Protein AF-0000000066097983 (afdb_homodimer)

Sequence (474 aa):
MTNELVYEGKAKQLFKTEEAGVLRVAYKDDATALNGVRKESFAGKGELNNQITALIFSYLEEAGIRSHFIRAISETEQLVKEVSIIPLEVVVRNVIAGSLAKRLGKEEGEEIPSAIVEFYYKEDALDDPFINDDHVLYLEIATTNEMEVIRKAARSINEVLQVLFNQMNITLIDFKLEFGRDADGNILLADEISPDTCRLWDKETKQKLDKDVFRRNIGNLTDVYTEVLNRLKQVQNMTNELVYEGKAKQLFKTEEAGVLRVAYKDDATALNGVRKESFAGKGELNNQITALIFSYLEEAGIRSHFIRAISETEQLVKEVSIIPLEVVVRNVIAGSLAKRLGKEEGEEIPSAIVEFYYKEDALDDPFINDDHVLYLEIATTNEMEVIRKAARSINEVLQVLFNQMNITLIDFKLEFGRDADGNILLADEISPDTCRLWDKETKQKLDKDVFRRNIGNLTDVYTEVLNRLKQVQN

Secondary structure (DSSP, 8-state):
----EEEE-SSEEEEE-SSTTEEEEEE-SEEEETTTTEEEE-TTHHHHHHHHHHHHHHHHHHTT--BSEEEE-SSSEEEEE--EE-SEEEEEEEE--HHHHHHHT--TT-EEEEEEEEEEE--GGGT--EE-HHHHHHTTS--HHHHHHHHHHHHHHHHHHHHHHHHTTEEEEEEEEEEEE-TTS-EEEES--STTTEEEEETTT--B-STHHHHTT-S-HHHHHHHHHHHHHHHH-/----EEEE-SSEEEEE-SSTTEEEEEE-SEEEETTTTEEEE-TTHHHHHHHHHHHHHHHHHHTT--BSEEEE-SSSEEEEE--EE-SEEEEEEEE--HHHHHHHT--TT-EEEEEEEEEEE--GGGT--EE-HHHHHHTTS--HHHHHHHHHHHHHHHHHHHHHHHHTTEEEEEEEEEEEE-TTS-EEEES--STTTEEEEETTT--B-STHHHHTT-S-HHHHHHHHHHHHHHHH-

Solvent-accessible surface area (backbone atoms only — not comparable to full-atom values): 24802 Å² total; per-residue (Å²): 118,54,88,46,77,72,45,74,62,81,41,39,35,32,22,43,43,79,48,87,62,37,28,36,38,37,41,36,37,40,46,66,37,81,86,62,76,44,74,49,75,39,85,61,37,10,32,49,41,40,49,38,20,48,54,49,53,51,54,38,42,76,74,70,46,65,50,30,72,72,46,70,76,51,62,31,29,31,37,27,48,50,52,54,69,38,62,40,38,39,33,40,33,36,29,37,39,73,70,58,10,63,55,67,74,46,64,67,68,43,74,41,94,69,62,31,74,45,44,22,41,64,36,76,96,55,64,39,35,79,47,55,70,50,52,37,48,75,69,65,62,50,52,74,66,53,51,51,53,48,51,52,50,50,54,52,51,47,57,55,47,45,55,54,32,46,72,51,48,26,41,63,30,32,36,45,41,38,39,17,31,36,96,86,64,50,80,26,41,38,94,61,55,34,42,85,37,27,41,33,24,34,60,84,82,56,46,68,38,21,48,58,22,56,74,66,68,73,52,58,55,54,60,33,46,48,52,52,42,54,37,52,52,57,68,74,99,116,54,87,44,74,73,45,74,62,82,42,39,35,32,24,44,44,78,48,88,62,36,29,36,38,37,41,36,37,40,47,66,38,80,87,61,75,42,72,49,76,39,86,60,38,11,33,49,40,38,49,39,20,49,54,49,53,51,55,37,41,76,72,70,47,65,49,30,72,72,47,70,77,53,63,32,30,30,37,26,48,49,53,53,68,40,61,40,36,39,33,41,34,37,29,36,39,72,70,58,11,62,56,68,74,45,65,66,70,45,76,40,94,67,63,32,74,44,44,22,40,63,37,77,95,56,65,37,33,80,47,56,72,49,52,36,48,75,69,66,62,49,51,74,66,52,51,52,53,49,52,52,50,51,52,52,51,47,56,56,48,45,54,54,32,46,73,51,49,27,42,64,30,30,36,47,41,39,38,16,30,36,94,86,64,49,80,27,42,38,92,60,53,33,42,84,38,27,40,33,24,34,60,84,81,57,47,69,38,21,48,58,20,56,74,68,69,73,53,59,55,53,61,33,45,48,52,51,44,53,39,51,51,59,70,75,98

Nearest PDB structures (foldseek):
  2ywv-assembly1_A  TM=9.940E-01  e=1.152E-35  Geobacillus kaustophilus
  4fgr-assembly1_A  TM=9.904E-01  e=1.104E-33  Streptococcus pneumoniae
  3kre-assembly1_A  TM=9.795E-01  e=4.389E-31  Ehrlichia chaffeensis str. Arkansas
  2gqs-assembly1_B  TM=9.772E-01  e=4.941E-31  Escherichia coli
  2z02-assembly1_B  TM=9.865E-01  e=8.005E-30  Methanocaldococcus jannaschii

Foldseek 3Di:
DPQAWPDDDQFWTWADDPDPQKIKIFGAQWAAPPLRPDIDGDPCNQLLQLLVQQLLQVLVVVVPAFAQFDHADDSRMGMGGDFAWLQKKKKKFQWDDDPNCVVVVHDTDHGDPQIDIWIFGNDSVVPGHTDDPVVCVVVVRDDPVVVVVVVVSVSVSVVSVCVLCVQLQKHFGMFIWIWGQHPVGDIHTYDGDALSGTWIARNPPRDTLHCVCVVVVPDDNVVSSVSVSVSSVVSVD/DPQAWPDDDQFWTWADDPDPQKIKIFGAQWAAPPLRPDIDGDPCNQLLQLLLFQLLQVLVVVVPAFAQFDHADDSRMGMGGDFAWLQKKKKKFQWDDDPNCVVVVHDTDHGDPQIDIWIFGNDSVVPGHTDDPVVCVVVVRDDPVVVVVVVVSVSVSVVSVCVLCVQLQKGFGMFIWIWGQHPVGDIHTYDGDALSGTWIARNPPRHTLHCVCVVVVPDDNVVSSVSVSVSSVVSVD

Structure (mmCIF, N/CA/C/O backbone):
data_AF-0000000066097983-model_v1
#
loop_
_entity.id
_entity.type
_entity.pdbx_description
1 polymer 'Phosphoribosylaminoimidazole-succinocarboxamide synthase'
#
loop_
_atom_site.group_PDB
_atom_site.id
_atom_site.type_symbol
_atom_site.label_atom_id
_atom_site.label_alt_id
_atom_site.label_comp_id
_atom_site.label_asym_id
_atom_site.label_entity_id
_atom_site.label_seq_id
_atom_site.pdbx_PDB_ins_code
_atom_site.Cartn_x
_atom_site.Cartn_y
_atom_site.Cartn_z
_atom_site.occupancy
_atom_site.B_iso_or_equiv
_atom_site.auth_seq_id
_atom_site.auth_comp_id
_atom_site.auth_asym_id
_atom_site.auth_atom_id
_atom_site.pdbx_PDB_model_num
ATOM 1 N N . MET A 1 1 ? -22.109 33.656 17.578 1 53.47 1 MET A N 1
ATOM 2 C CA . MET A 1 1 ? -21.375 32.469 17.109 1 53.47 1 MET A CA 1
ATOM 3 C C . MET A 1 1 ? -22.062 31.188 17.547 1 53.47 1 MET A C 1
ATOM 5 O O . MET A 1 1 ? -22.438 31.047 18.703 1 53.47 1 MET A O 1
ATOM 9 N N . THR A 1 2 ? -22.844 30.453 16.734 1 63.72 2 THR A N 1
ATOM 10 C CA . THR A 1 2 ? -23.469 29.25 17.281 1 63.72 2 THR A CA 1
ATOM 11 C C . THR A 1 2 ? -22.422 28.266 17.781 1 63.72 2 THR A C 1
ATOM 13 O O . THR A 1 2 ? -21.281 28.266 17.297 1 63.72 2 THR A O 1
ATOM 16 N N . ASN A 1 3 ? -22.328 27.891 19.047 1 78 3 ASN A N 1
ATOM 17 C CA . ASN A 1 3 ? -21.453 26.922 19.703 1 78 3 ASN A CA 1
ATOM 18 C C . ASN A 1 3 ? -21.859 25.484 19.359 1 78 3 ASN A C 1
ATOM 20 O O . ASN A 1 3 ? -21.766 24.594 20.219 1 78 3 ASN A O 1
ATOM 24 N N . GLU A 1 4 ? -22.375 25.375 18.078 1 92.06 4 GLU A N 1
ATOM 25 C CA . GLU A 1 4 ? -22.797 24.016 17.734 1 92.06 4 GLU A CA 1
ATOM 26 C C . GLU A 1 4 ? -21.609 23.188 17.234 1 92.06 4 GLU A C 1
ATOM 28 O O . GLU A 1 4 ? -21 23.531 16.219 1 92.06 4 GLU A O 1
ATOM 33 N N . LEU A 1 5 ? -21.391 22.109 17.922 1 95.38 5 LEU A N 1
ATOM 34 C CA . LEU A 1 5 ? -20.297 21.203 17.594 1 95.38 5 LEU A CA 1
ATOM 35 C C . LEU A 1 5 ? -20.641 20.359 16.375 1 95.38 5 LEU A C 1
ATOM 37 O O . LEU A 1 5 ? -21.672 19.672 16.359 1 95.38 5 LEU A O 1
ATOM 41 N N . VAL A 1 6 ? -19.844 20.453 15.352 1 93.88 6 VAL A N 1
ATOM 42 C CA . VAL A 1 6 ? -20.047 19.703 14.117 1 93.88 6 VAL A CA 1
ATOM 43 C C . VAL A 1 6 ? -19.25 18.406 14.172 1 93.88 6 VAL A C 1
ATOM 45 O O . VAL A 1 6 ? -19.719 17.359 13.703 1 93.88 6 VAL A O 1
ATOM 48 N N . TYR A 1 7 ? -18.109 18.516 14.695 1 94.5 7 TYR A N 1
ATOM 49 C CA . TYR A 1 7 ? -17.172 17.375 14.711 1 94.5 7 TYR A CA 1
ATOM 50 C C . TYR A 1 7 ? -16.141 17.547 15.812 1 94.5 7 TYR A C 1
ATOM 52 O O . TYR A 1 7 ? -15.695 18.656 16.094 1 94.5 7 TYR A O 1
ATOM 60 N N . GLU A 1 8 ? -15.805 16.453 16.453 1 94.75 8 GLU A N 1
ATOM 61 C CA . GLU A 1 8 ? -14.695 16.438 17.391 1 94.75 8 GLU A CA 1
ATOM 62 C C . GLU A 1 8 ? -13.75 15.266 17.109 1 94.75 8 GLU A C 1
ATOM 64 O O . GLU A 1 8 ? -14.141 14.102 17.219 1 94.75 8 GLU A O 1
ATOM 69 N N . GLY A 1 9 ? -12.562 15.594 16.766 1 92.56 9 GLY A N 1
ATOM 70 C CA . GLY A 1 9 ? -11.531 14.594 16.547 1 92.56 9 GLY A CA 1
ATOM 71 C C . GLY A 1 9 ? -10.555 14.477 17.719 1 92.56 9 GLY A C 1
ATOM 72 O O . GLY A 1 9 ? -10.859 14.906 18.828 1 92.56 9 GLY A O 1
ATOM 73 N N . LYS A 1 10 ? -9.422 13.945 17.516 1 90.56 10 LYS A N 1
ATOM 74 C CA . LYS A 1 10 ? -8.414 13.672 18.531 1 90.56 10 LYS A CA 1
ATOM 75 C C . LYS A 1 10 ? -7.75 14.961 19.016 1 90.56 10 LYS A C 1
ATOM 77 O O . LYS A 1 10 ? -7.441 15.109 20.203 1 90.56 10 LYS A O 1
ATOM 82 N N . ALA A 1 11 ? -7.594 15.891 17.984 1 94.38 11 ALA A N 1
ATOM 83 C CA . ALA A 1 11 ? -6.785 17.047 18.359 1 94.38 11 ALA A CA 1
ATOM 84 C C . ALA A 1 11 ? -7.527 18.344 18.062 1 94.38 11 ALA A C 1
ATOM 86 O O . ALA A 1 11 ? -7.039 19.438 18.375 1 94.38 11 ALA A O 1
ATOM 87 N N . LYS A 1 12 ? -8.789 18.25 17.516 1 97.56 12 LYS A N 1
ATOM 88 C CA . LYS A 1 12 ? -9.5 19.453 17.141 1 97.56 12 LYS A CA 1
ATOM 89 C C . LYS A 1 12 ? -11.008 19.281 17.281 1 97.56 12 LYS A C 1
ATOM 91 O O . LYS A 1 12 ? -11.508 18.156 17.25 1 97.56 12 LYS A O 1
ATOM 96 N N . GLN A 1 13 ? -11.617 20.422 17.422 1 97.5 13 GLN A N 1
ATOM 97 C CA . GLN A 1 13 ? -13.07 20.531 17.359 1 97.5 13 GLN A CA 1
ATOM 98 C C . GLN A 1 13 ? -13.516 21.484 16.266 1 97.5 13 GLN A C 1
ATOM 100 O O . GLN A 1 13 ? -12.859 22.5 16.016 1 97.5 13 GLN A O 1
ATOM 105 N N . LEU A 1 14 ? -14.578 21.125 15.641 1 97.88 14 LEU A N 1
ATOM 106 C CA . LEU A 1 14 ? -15.172 21.984 14.609 1 97.88 14 LEU A CA 1
ATOM 107 C C . LEU A 1 14 ? -16.578 22.438 15.016 1 97.88 14 LEU A C 1
ATOM 109 O O . LEU A 1 14 ? -17.391 21.609 15.43 1 97.88 14 LEU A O 1
ATOM 113 N N . PHE A 1 15 ? -16.812 23.703 14.844 1 97.81 15 PHE A N 1
ATOM 114 C CA . PHE A 1 15 ? -18.094 24.312 15.227 1 97.81 15 PHE A CA 1
ATOM 115 C C . PHE A 1 15 ? -18.703 25.047 14.047 1 97.81 15 PHE A C 1
ATOM 117 O O . PHE A 1 15 ? -18 25.625 13.227 1 97.81 15 PHE A O 1
ATOM 124 N N . LYS A 1 16 ? -20 25.062 14.031 1 96.5 16 LYS A N 1
ATOM 125 C CA . LYS A 1 16 ? -20.703 25.922 13.086 1 96.5 16 LYS A CA 1
ATOM 126 C C . LYS A 1 16 ? -20.531 27.406 13.438 1 96.5 16 LYS A C 1
ATOM 128 O O . LYS A 1 16 ? -20.312 27.75 14.602 1 96.5 16 LYS A O 1
ATOM 133 N N . THR A 1 17 ? -20.578 28.219 12.422 1 96.19 17 THR A N 1
ATOM 134 C CA . THR A 1 17 ? -20.609 29.656 12.633 1 96.19 17 THR A CA 1
ATOM 135 C C . THR A 1 17 ? -21.906 30.25 12.086 1 96.19 17 THR A C 1
ATOM 137 O O . THR A 1 17 ? -22.781 29.531 11.617 1 96.19 17 THR A O 1
ATOM 140 N N . GLU A 1 18 ? -21.969 31.516 12.266 1 94 18 GLU A N 1
ATOM 141 C CA . GLU A 1 18 ? -23.156 32.219 11.734 1 94 18 GLU A CA 1
ATOM 142 C C . GLU A 1 18 ? -23.062 32.375 10.219 1 94 18 GLU A C 1
ATOM 144 O O . GLU A 1 18 ? -24.078 32.625 9.562 1 94 18 GLU A O 1
ATOM 149 N N . GLU A 1 19 ? -21.906 32.281 9.719 1 94.44 19 GLU A N 1
ATOM 150 C CA . GLU A 1 19 ? -21.703 32.406 8.281 1 94.44 19 GLU A CA 1
ATOM 151 C C . GLU A 1 19 ? -21.797 31.031 7.598 1 94.44 19 GLU A C 1
ATOM 153 O O . GLU A 1 19 ? -21.078 30.109 7.957 1 94.44 19 GLU A O 1
ATOM 158 N N . ALA A 1 20 ? -22.688 31.016 6.602 1 93.31 20 ALA A N 1
ATOM 159 C CA . ALA A 1 20 ? -22.875 29.75 5.875 1 93.31 20 ALA A CA 1
ATOM 160 C C . ALA A 1 20 ? -21.594 29.328 5.184 1 93.31 20 ALA A C 1
ATOM 162 O O . ALA A 1 20 ? -20.906 30.141 4.559 1 93.31 20 ALA A O 1
ATOM 163 N N . GLY A 1 21 ? -21.234 28.078 5.348 1 95.5 21 GLY A N 1
ATOM 164 C CA . GLY A 1 21 ? -20.078 27.547 4.656 1 95.5 21 GLY A CA 1
ATOM 165 C C . GLY A 1 21 ? -18.766 27.797 5.387 1 95.5 21 GLY A C 1
ATOM 166 O O . GLY A 1 21 ? -17.688 27.484 4.875 1 95.5 21 GLY A O 1
ATOM 167 N N . VAL A 1 22 ? -18.844 28.422 6.555 1 97.38 22 VAL A N 1
ATOM 168 C CA . VAL A 1 22 ? -17.641 28.719 7.34 1 97.38 22 VAL A CA 1
ATOM 169 C C . VAL A 1 22 ? -17.719 28 8.688 1 97.38 22 VAL A C 1
ATOM 171 O O . VAL A 1 22 ? -18.734 28.062 9.375 1 97.38 22 VAL A O 1
ATOM 174 N N . LEU A 1 23 ? -16.641 27.297 9.055 1 98 23 LEU A N 1
ATOM 175 C CA . LEU A 1 23 ? -16.547 26.609 10.336 1 98 23 LEU A CA 1
ATOM 176 C C . LEU A 1 23 ? -15.461 27.219 11.203 1 98 23 LEU A C 1
ATOM 178 O O . LEU A 1 23 ? -14.523 27.844 10.688 1 98 23 LEU A O 1
ATOM 182 N N . ARG A 1 24 ? -15.688 27.047 12.492 1 98.12 24 ARG A N 1
ATOM 183 C CA . ARG A 1 24 ? -14.672 27.422 13.461 1 98.12 24 ARG A CA 1
ATOM 184 C C . ARG A 1 24 ? -13.93 26.203 13.977 1 98.12 24 ARG A C 1
ATOM 186 O O . ARG A 1 24 ? -14.547 25.234 14.438 1 98.12 24 ARG A O 1
ATOM 193 N N . VAL A 1 25 ? -12.664 26.203 13.852 1 98.31 25 VAL A N 1
ATOM 194 C CA . VAL A 1 25 ? -11.82 25.125 14.352 1 98.31 25 VAL A CA 1
ATOM 195 C C . VAL A 1 25 ? -11.203 25.516 15.688 1 98.31 25 VAL A C 1
ATOM 197 O O . VAL A 1 25 ? -10.641 26.609 15.82 1 98.31 25 VAL A O 1
ATOM 200 N N . ALA A 1 26 ? -11.336 24.703 16.641 1 98.31 26 ALA A N 1
ATOM 201 C CA . ALA A 1 26 ? -10.664 24.859 17.922 1 98.31 26 ALA A CA 1
ATOM 202 C C . ALA A 1 26 ? -9.633 23.766 18.156 1 98.31 26 ALA A C 1
ATOM 204 O O . ALA A 1 26 ? -9.969 22.578 18.172 1 98.31 26 ALA A O 1
ATOM 205 N N . TYR A 1 27 ? -8.422 24.172 18.328 1 98.44 27 TYR A N 1
ATOM 206 C CA . TYR A 1 27 ? -7.34 23.219 18.547 1 98.44 27 TYR A CA 1
ATOM 207 C C . TYR A 1 27 ? -7.266 22.812 20.016 1 98.44 27 TYR A C 1
ATOM 209 O O . TYR A 1 27 ? -7.355 23.672 20.906 1 98.44 27 TYR A O 1
ATOM 217 N N . LYS A 1 28 ? -7.086 21.578 20.25 1 97.81 28 LYS A N 1
ATOM 218 C CA . LYS A 1 28 ? -6.996 21.047 21.609 1 97.81 28 LYS A CA 1
ATOM 219 C C . LYS A 1 28 ? -5.539 20.859 22.031 1 97.81 28 LYS A C 1
ATOM 221 O O . LYS A 1 28 ? -4.645 20.812 21.172 1 97.81 28 LYS A O 1
ATOM 226 N N . ASP A 1 29 ? -5.395 20.609 23.297 1 97.81 29 ASP A N 1
ATOM 227 C CA . ASP A 1 29 ? -4.066 20.375 23.844 1 97.81 29 ASP A CA 1
ATOM 228 C C . ASP A 1 29 ? -3.723 18.875 23.828 1 97.81 29 ASP A C 1
ATOM 230 O O . ASP A 1 29 ? -2.619 18.484 24.219 1 97.81 29 ASP A O 1
ATOM 234 N N . ASP A 1 30 ? -4.602 18.125 23.281 1 96.25 30 ASP A N 1
ATOM 235 C CA . ASP A 1 30 ? -4.449 16.672 23.344 1 96.25 30 ASP A CA 1
ATOM 236 C C . ASP A 1 30 ? -3.562 16.156 22.219 1 96.25 30 ASP A C 1
ATOM 238 O O . ASP A 1 30 ? -3.633 16.656 21.094 1 96.25 30 ASP A O 1
ATOM 242 N N . ALA A 1 31 ? -2.658 15.281 22.516 1 95.31 31 ALA A N 1
ATOM 243 C CA . ALA A 1 31 ? -1.859 14.531 21.547 1 95.31 31 ALA A CA 1
ATOM 244 C C . ALA A 1 31 ? -2.135 13.039 21.641 1 95.31 31 ALA A C 1
ATOM 246 O O . ALA A 1 31 ? -2.342 12.508 22.734 1 95.31 31 ALA A O 1
ATOM 247 N N . THR A 1 32 ? -2.229 12.453 20.5 1 93.19 32 THR A N 1
ATOM 248 C CA . THR A 1 32 ? -2.41 11.008 20.469 1 93.19 32 THR A CA 1
ATOM 249 C C . THR A 1 32 ? -1.294 10.328 19.688 1 93.19 32 THR A C 1
ATOM 251 O O . THR A 1 32 ? -0.654 10.961 18.844 1 93.19 32 THR A O 1
ATOM 254 N N . ALA A 1 33 ? -0.934 9.125 20.031 1 88.44 33 ALA A N 1
ATOM 255 C CA . ALA A 1 33 ? -0.011 8.266 19.297 1 88.44 33 ALA A CA 1
ATOM 256 C C . ALA A 1 33 ? -0.546 6.84 19.219 1 88.44 33 ALA A C 1
ATOM 258 O O . ALA A 1 33 ? -1.431 6.453 19.984 1 88.44 33 ALA A O 1
ATOM 259 N N . LEU A 1 34 ? -0.087 6.098 18.219 1 85.81 34 LEU A N 1
ATOM 260 C CA . LEU A 1 34 ? -0.527 4.719 18.016 1 85.81 34 LEU A CA 1
ATOM 261 C C . LEU A 1 34 ? -2.027 4.664 17.75 1 85.81 34 LEU A C 1
ATOM 263 O O . LEU A 1 34 ? -2.754 3.926 18.422 1 85.81 34 LEU A O 1
ATOM 267 N N . ASN A 1 35 ? -2.494 5.562 16.969 1 85.25 35 ASN A N 1
ATOM 268 C CA . ASN A 1 35 ? -3.873 5.652 16.5 1 85.25 35 ASN A CA 1
ATOM 269 C C . ASN A 1 35 ? -4.855 5.781 17.672 1 85.25 35 ASN A C 1
ATOM 271 O O . ASN A 1 35 ? -5.871 5.086 17.703 1 85.25 35 ASN A O 1
ATOM 275 N N . 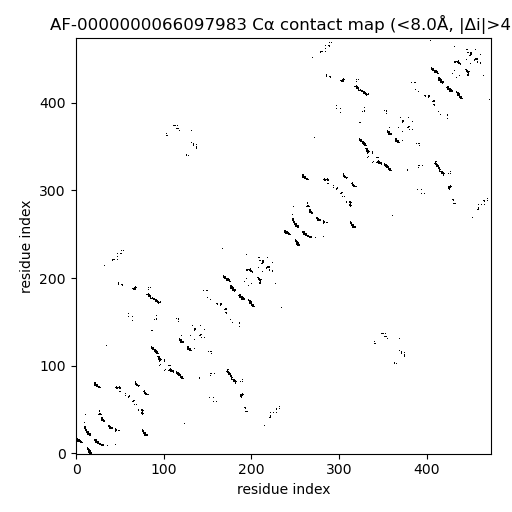GLY A 1 36 ? -4.449 6.578 18.656 1 86.56 36 GLY A N 1
ATOM 276 C CA . GLY A 1 36 ? -5.383 6.93 19.703 1 86.56 36 GLY A CA 1
ATOM 277 C C . GLY A 1 36 ? -5.211 6.094 20.969 1 86.56 36 GLY A C 1
ATOM 278 O O . GLY A 1 36 ? -5.84 6.363 21.984 1 86.56 36 GLY A O 1
ATOM 279 N N . VAL A 1 37 ? -4.277 5.121 20.922 1 86.19 37 VAL A N 1
ATOM 280 C CA . VAL A 1 37 ? -4.059 4.246 22.078 1 86.19 37 VAL A CA 1
ATOM 281 C C . VAL A 1 37 ? -3.385 5.027 23.203 1 86.19 37 VAL A C 1
ATOM 283 O O . VAL A 1 37 ? -3.732 4.863 24.375 1 86.19 37 VAL A O 1
ATOM 286 N N . ARG A 1 38 ? -2.395 5.891 22.875 1 90.06 38 ARG A N 1
ATOM 287 C CA . ARG A 1 38 ? -1.759 6.809 23.812 1 90.06 38 ARG A CA 1
ATOM 288 C C . ARG A 1 38 ? -2.312 8.219 23.656 1 90.06 38 ARG A C 1
ATOM 290 O O . ARG A 1 38 ? -2.354 8.766 22.562 1 90.06 38 ARG A O 1
ATOM 297 N N . LYS A 1 39 ? -2.805 8.758 24.797 1 93.38 39 LYS A N 1
ATOM 298 C CA . LYS A 1 39 ? -3.361 10.109 24.828 1 93.38 39 LYS A CA 1
ATOM 299 C C . LYS A 1 39 ? -2.793 10.922 25.984 1 93.38 39 LYS A C 1
ATOM 301 O O . LYS A 1 39 ? -2.723 10.43 27.109 1 93.38 39 LYS A O 1
ATOM 306 N N . GLU A 1 40 ? -2.383 12.039 25.688 1 95.75 40 GLU A N 1
ATOM 307 C CA . GLU A 1 40 ? -1.862 12.969 26.688 1 95.75 40 GLU A CA 1
ATOM 308 C C . GLU A 1 40 ? -2.197 14.414 26.328 1 95.75 40 GLU A C 1
ATOM 310 O O . GLU A 1 40 ? -2.447 14.727 25.156 1 95.75 40 GLU A O 1
ATOM 315 N N . SER A 1 41 ? -2.252 15.219 27.391 1 96.69 41 SER A N 1
ATOM 316 C CA . SER A 1 41 ? -2.504 16.641 27.156 1 96.69 41 SER A CA 1
ATOM 317 C C . SER A 1 41 ? -1.264 17.469 27.453 1 96.69 41 SER A C 1
ATOM 319 O O . SER A 1 41 ? -0.582 17.25 28.453 1 96.69 41 SER A O 1
ATOM 321 N N . PHE A 1 42 ? -0.988 18.328 26.562 1 97.12 42 PHE A N 1
ATOM 322 C CA . PHE A 1 42 ? 0.154 19.234 26.688 1 97.12 42 PHE A CA 1
ATOM 323 C C . PHE A 1 42 ? -0.295 20.688 26.641 1 97.12 42 PHE A C 1
ATOM 325 O O . PHE A 1 42 ? -0.683 21.188 25.594 1 97.12 42 PHE A O 1
ATOM 332 N N . ALA A 1 43 ? -0.139 21.312 27.766 1 97.19 43 ALA A N 1
ATOM 333 C CA . ALA A 1 43 ? -0.567 22.703 27.828 1 97.19 43 ALA A CA 1
ATOM 334 C C . ALA A 1 43 ? 0.141 23.547 26.766 1 97.19 43 ALA A C 1
ATOM 336 O O . ALA A 1 43 ? 1.369 23.5 26.656 1 97.19 43 ALA A O 1
ATOM 337 N N . GLY A 1 44 ? -0.711 24.266 25.969 1 97.81 44 GLY A N 1
ATOM 338 C CA . GLY A 1 44 ? -0.145 25.156 24.969 1 97.81 44 GLY A CA 1
ATOM 339 C C . GLY A 1 44 ? -0.042 24.531 23.594 1 97.81 44 GLY A C 1
ATOM 340 O O . GLY A 1 44 ? 0.154 25.234 22.594 1 97.81 44 GLY A O 1
ATOM 341 N N . LYS A 1 45 ? -0.181 23.219 23.531 1 98.06 45 LYS A N 1
ATOM 342 C CA . LYS A 1 45 ? -0.03 22.531 22.25 1 98.06 45 LYS A CA 1
ATOM 343 C C . LYS A 1 45 ? -1.021 23.078 21.219 1 98.06 45 LYS A C 1
ATOM 345 O O . LYS A 1 45 ? -0.657 23.312 20.062 1 98.06 45 LYS A O 1
ATOM 350 N N . GLY A 1 46 ? -2.262 23.203 21.609 1 98.31 46 GLY A N 1
ATOM 351 C CA . GLY A 1 46 ? -3.295 23.688 20.703 1 98.31 46 GLY A CA 1
ATOM 352 C C . GLY A 1 46 ? -2.98 25.062 20.125 1 98.31 46 GLY A C 1
ATOM 353 O O . GLY A 1 46 ? -3.164 25.281 18.938 1 98.31 46 GLY A O 1
ATOM 354 N N . GLU A 1 47 ? -2.566 25.922 21.016 1 98.5 47 GLU A N 1
ATOM 355 C CA . GLU A 1 47 ? -2.184 27.266 20.594 1 98.5 47 GLU A CA 1
ATOM 356 C C . GLU A 1 47 ? -1.051 27.219 19.578 1 98.5 47 GLU A C 1
ATOM 358 O O . GLU A 1 47 ? -1.104 27.906 18.547 1 98.5 47 GLU A O 1
ATOM 363 N N . LEU A 1 48 ? -0.038 26.469 19.859 1 98.69 48 LEU A N 1
ATOM 364 C CA . LEU A 1 48 ? 1.121 26.359 18.969 1 98.69 48 LEU A CA 1
ATOM 365 C C . LEU A 1 48 ? 0.717 25.797 17.609 1 98.69 48 LEU A C 1
ATOM 367 O O . LEU A 1 48 ? 1.069 26.375 16.578 1 98.69 48 LEU A O 1
ATOM 371 N N . ASN A 1 49 ? -0.107 24.734 17.578 1 98.75 49 ASN A N 1
ATOM 372 C CA . ASN A 1 49 ? -0.534 24.125 16.328 1 98.75 49 ASN A CA 1
ATOM 373 C C . ASN A 1 49 ? -1.396 25.078 15.5 1 98.75 49 ASN A C 1
ATOM 375 O O . ASN A 1 49 ? -1.262 25.141 14.273 1 98.75 49 ASN A O 1
ATOM 379 N N . ASN A 1 50 ? -2.256 25.781 16.156 1 98.75 50 ASN A N 1
ATOM 380 C CA . ASN A 1 50 ? -3.104 26.734 15.461 1 98.75 50 ASN A CA 1
ATOM 381 C C . ASN A 1 50 ? -2.277 27.828 14.789 1 98.75 50 ASN A C 1
ATOM 383 O O . ASN A 1 50 ? -2.508 28.156 13.625 1 98.75 50 ASN A O 1
ATOM 387 N N . GLN A 1 51 ? -1.359 28.359 15.539 1 98.56 51 GLN A N 1
ATOM 388 C CA . GLN A 1 51 ? -0.539 29.453 15.023 1 98.56 51 GLN A CA 1
ATOM 389 C C . GLN A 1 51 ? 0.362 28.969 13.891 1 98.56 51 GLN A C 1
ATOM 391 O O . GLN A 1 51 ? 0.465 29.641 12.852 1 98.56 51 GLN A O 1
ATOM 396 N N . ILE A 1 52 ? 1.011 27.828 14.078 1 98.81 52 ILE A N 1
ATOM 397 C CA . ILE A 1 52 ? 1.896 27.281 13.055 1 98.81 52 ILE A CA 1
ATOM 398 C C . ILE A 1 52 ? 1.101 26.984 11.789 1 98.81 52 ILE A C 1
ATOM 400 O O . ILE A 1 52 ? 1.511 27.359 10.688 1 98.81 52 ILE A O 1
ATOM 404 N N . THR A 1 53 ? -0.077 26.344 11.906 1 98.88 53 THR A N 1
ATOM 405 C CA . THR A 1 53 ? -0.934 26.031 10.766 1 98.88 53 THR A CA 1
ATOM 406 C C . THR A 1 53 ? -1.353 27.297 10.031 1 98.88 53 THR A C 1
ATOM 408 O O . THR A 1 53 ? -1.3 27.344 8.797 1 98.88 53 THR A O 1
ATOM 411 N N . ALA A 1 54 ? -1.751 28.312 10.797 1 98.62 54 ALA A N 1
ATOM 412 C CA . ALA A 1 54 ? -2.188 29.562 10.188 1 98.62 54 ALA A CA 1
ATOM 413 C C . ALA A 1 54 ? -1.069 30.188 9.359 1 98.62 54 ALA A C 1
ATOM 415 O O . ALA A 1 54 ? -1.298 30.641 8.234 1 98.62 54 ALA A O 1
ATOM 416 N N . LEU A 1 55 ? 0.129 30.203 9.914 1 98.56 55 LEU A N 1
ATOM 417 C CA . LEU A 1 55 ? 1.273 30.797 9.227 1 98.56 55 LEU A CA 1
ATOM 418 C C . LEU A 1 55 ? 1.631 30 7.98 1 98.56 55 LEU A C 1
ATOM 420 O O . LEU A 1 55 ? 1.91 30.578 6.93 1 98.56 55 LEU A O 1
ATOM 424 N N . ILE A 1 56 ? 1.567 28.688 8.047 1 98.81 56 ILE A N 1
ATOM 425 C CA . ILE A 1 56 ? 1.945 27.844 6.926 1 98.81 56 ILE A CA 1
ATOM 426 C C . ILE A 1 56 ? 0.891 27.938 5.828 1 98.81 56 ILE A C 1
ATOM 428 O O . ILE A 1 56 ? 1.225 28.047 4.645 1 98.81 56 ILE A O 1
ATOM 432 N N . PHE A 1 57 ? -0.398 27.891 6.188 1 98.75 57 PHE A N 1
ATOM 433 C CA . PHE A 1 57 ? -1.449 28.016 5.188 1 98.75 57 PHE A CA 1
ATOM 434 C C . PHE A 1 57 ? -1.358 29.359 4.473 1 98.75 57 PHE A C 1
ATOM 436 O O . PHE A 1 57 ? -1.597 29.453 3.268 1 98.75 57 PHE A O 1
ATOM 443 N N . SER A 1 58 ? -1.071 30.406 5.238 1 98 58 SER A N 1
ATOM 444 C CA . SER A 1 58 ? -0.896 31.719 4.621 1 98 58 SER A CA 1
ATOM 445 C C . SER A 1 58 ? 0.273 31.719 3.643 1 98 58 SER A C 1
ATOM 447 O O . SER A 1 58 ? 0.177 32.281 2.553 1 98 58 SER A O 1
ATOM 449 N N . TYR A 1 59 ? 1.373 31.125 4.031 1 98.19 59 TYR A N 1
ATOM 450 C CA . TYR A 1 59 ? 2.543 31 3.166 1 98.19 59 TYR A CA 1
ATOM 451 C C . TYR A 1 59 ? 2.201 30.234 1.892 1 98.19 59 TYR A C 1
ATOM 453 O O . TYR A 1 59 ? 2.623 30.625 0.799 1 98.19 59 TYR A O 1
ATOM 461 N N . LEU A 1 60 ? 1.448 29.141 1.984 1 98.69 60 LEU A N 1
ATOM 462 C CA . LEU A 1 60 ? 1.026 28.344 0.841 1 98.69 60 LEU A CA 1
ATOM 463 C C . LEU A 1 60 ? 0.123 29.156 -0.085 1 98.69 60 LEU A C 1
ATOM 465 O O . LEU A 1 60 ? 0.204 29.016 -1.309 1 98.69 60 LEU A O 1
ATOM 469 N N . GLU A 1 61 ? -0.729 29.922 0.507 1 97.88 61 GLU A N 1
ATOM 470 C CA . GLU A 1 61 ? -1.609 30.781 -0.29 1 97.88 61 GLU A CA 1
ATOM 471 C C . GLU A 1 61 ? -0.809 31.75 -1.152 1 97.88 61 GLU A C 1
ATOM 473 O O . GLU A 1 61 ? -1.17 32 -2.303 1 97.88 61 GLU A O 1
ATOM 478 N N . GLU A 1 62 ? 0.163 32.312 -0.576 1 97.38 62 GLU A N 1
ATOM 479 C CA . GLU A 1 62 ? 1.029 33.219 -1.316 1 97.38 62 GLU A CA 1
ATOM 480 C C . GLU A 1 62 ? 1.684 32.531 -2.504 1 97.38 62 GLU A C 1
ATOM 482 O O . GLU A 1 62 ? 1.99 33.156 -3.514 1 97.38 62 GLU A O 1
ATOM 487 N N . ALA A 1 63 ? 1.865 31.25 -2.391 1 97.44 63 ALA A N 1
ATOM 488 C CA . ALA A 1 63 ? 2.482 30.453 -3.453 1 97.44 63 ALA A CA 1
ATOM 489 C C . ALA A 1 63 ? 1.432 29.922 -4.422 1 97.44 63 ALA A C 1
ATOM 491 O O . ALA A 1 63 ? 1.753 29.172 -5.34 1 97.44 63 ALA A O 1
ATOM 492 N N . GLY A 1 64 ? 0.173 30.188 -4.191 1 97.44 64 GLY A N 1
ATOM 493 C CA . GLY A 1 64 ? -0.892 29.828 -5.117 1 97.44 64 GLY A CA 1
ATOM 494 C C . GLY A 1 64 ? -1.581 28.531 -4.766 1 97.44 64 GLY A C 1
ATOM 495 O O . GLY A 1 64 ? -2.32 27.969 -5.582 1 97.44 64 GLY A O 1
ATOM 496 N N . ILE A 1 65 ? -1.337 27.969 -3.596 1 97.88 65 ILE A N 1
ATOM 497 C CA . ILE A 1 65 ? -1.975 26.734 -3.164 1 97.88 65 ILE A CA 1
ATOM 498 C C . ILE A 1 65 ? -3.232 27.047 -2.359 1 97.88 65 ILE A C 1
ATOM 500 O O . ILE A 1 65 ? -3.162 27.734 -1.329 1 97.88 65 ILE A O 1
ATOM 504 N N . ARG A 1 66 ? -4.363 26.625 -2.812 1 95.81 66 ARG A N 1
ATOM 505 C CA . ARG A 1 66 ? -5.645 26.891 -2.17 1 95.81 66 ARG A CA 1
ATOM 506 C C . ARG A 1 66 ? -5.895 25.938 -1.011 1 95.81 66 ARG A C 1
ATOM 508 O O . ARG A 1 66 ? -5.602 24.734 -1.116 1 95.81 66 ARG A O 1
ATOM 515 N N . SER A 1 67 ? -6.355 26.469 0.047 1 98.62 67 SER A N 1
ATOM 516 C CA . SER A 1 67 ? -6.75 25.672 1.213 1 98.62 67 SER A CA 1
ATOM 517 C C . SER A 1 67 ? -8.078 26.172 1.782 1 98.62 67 SER A C 1
ATOM 519 O O . SER A 1 67 ? -8.633 27.156 1.312 1 98.62 67 SER A O 1
ATOM 521 N N . HIS A 1 68 ? -8.57 25.453 2.812 1 98.75 68 HIS A N 1
ATOM 522 C CA . HIS A 1 68 ? -9.836 25.859 3.42 1 98.75 68 HIS A CA 1
ATOM 523 C C . HIS A 1 68 ? -9.633 26.969 4.449 1 98.75 68 HIS A C 1
ATOM 525 O O . HIS A 1 68 ? -10.602 27.531 4.965 1 98.75 68 HIS A O 1
ATOM 531 N N . PHE A 1 69 ? -8.398 27.312 4.723 1 98.75 69 PHE A N 1
ATOM 532 C CA . PHE A 1 69 ? -8.062 28.297 5.746 1 98.75 69 PHE A CA 1
ATOM 533 C C . PHE A 1 69 ? -8.555 29.688 5.352 1 98.75 69 PHE A C 1
ATOM 535 O O . PHE A 1 69 ? -8.344 30.125 4.219 1 98.75 69 PHE A O 1
ATOM 542 N N . ILE A 1 70 ? -9.219 30.312 6.266 1 98.5 70 ILE A N 1
ATOM 543 C CA . ILE A 1 70 ? -9.656 31.688 6.031 1 98.5 70 ILE A CA 1
ATOM 544 C C . ILE A 1 70 ? -8.797 32.656 6.84 1 98.5 70 ILE A C 1
ATOM 546 O O . ILE A 1 70 ? -8.078 33.469 6.273 1 98.5 70 ILE A O 1
ATOM 550 N N . ARG A 1 71 ? -8.852 32.5 8.266 1 98.25 71 ARG A N 1
ATOM 551 C CA . ARG A 1 71 ? -8.031 33.344 9.125 1 98.25 71 ARG A CA 1
ATOM 552 C C . ARG A 1 71 ? -8.031 32.812 10.562 1 98.25 71 ARG A C 1
ATOM 554 O O . ARG A 1 71 ? -8.984 32.156 10.984 1 98.25 71 ARG A O 1
ATOM 561 N N . ALA A 1 72 ? -6.961 33.156 11.25 1 98.25 72 ALA A N 1
ATOM 562 C CA . ALA A 1 72 ? -6.941 32.906 12.688 1 98.25 72 ALA A CA 1
ATOM 563 C C . ALA A 1 72 ? -7.793 33.938 13.422 1 98.25 72 ALA A C 1
ATOM 565 O O . ALA A 1 72 ? -7.797 35.125 13.062 1 98.25 72 ALA A O 1
ATOM 566 N N . ILE A 1 73 ? -8.492 33.469 14.484 1 97.94 73 ILE A N 1
ATOM 567 C CA . ILE A 1 73 ? -9.352 34.438 15.18 1 97.94 73 ILE A CA 1
ATOM 568 C C . ILE A 1 73 ? -8.961 34.5 16.656 1 97.94 73 ILE A C 1
ATOM 570 O O . ILE A 1 73 ? -9.469 35.344 17.391 1 97.94 73 ILE A O 1
ATOM 574 N N . SER A 1 74 ? -8.18 33.594 17.141 1 97.75 74 SER A N 1
ATOM 575 C CA . SER A 1 74 ? -7.586 33.594 18.469 1 97.75 74 SER A CA 1
ATOM 576 C C . SER A 1 74 ? -6.293 32.781 18.5 1 97.75 74 SER A C 1
ATOM 578 O O . SER A 1 74 ? -5.824 32.312 17.453 1 97.75 74 SER A O 1
ATOM 580 N N . GLU A 1 75 ? -5.762 32.594 19.609 1 97.31 75 GLU A N 1
ATOM 581 C CA . GLU A 1 75 ? -4.535 31.828 19.75 1 97.31 75 GLU A CA 1
ATOM 582 C C . GLU A 1 75 ? -4.789 30.344 19.469 1 97.31 75 GLU A C 1
ATOM 584 O O . GLU A 1 75 ? -3.877 29.625 19.062 1 97.31 75 GLU A O 1
ATOM 589 N N . THR A 1 76 ? -6.031 29.938 19.672 1 98.31 76 THR A N 1
ATOM 590 C CA . THR A 1 76 ? -6.293 28.516 19.594 1 98.31 76 THR A CA 1
ATOM 591 C C . THR A 1 76 ? -7.355 28.219 18.531 1 98.31 76 THR A C 1
ATOM 593 O O . THR A 1 76 ? -7.77 27.078 18.359 1 98.31 76 THR A O 1
ATOM 596 N N . GLU A 1 77 ? -7.832 29.281 17.844 1 98.44 77 GLU A N 1
ATOM 597 C CA . GLU A 1 77 ? -8.961 29.047 16.953 1 98.44 77 GLU A CA 1
ATOM 598 C C . GLU A 1 77 ? -8.742 29.719 15.602 1 98.44 77 GLU A C 1
ATOM 600 O O . GLU A 1 77 ? -8.055 30.734 15.508 1 98.44 77 GLU A O 1
ATOM 605 N N . GLN A 1 78 ? -9.367 29.172 14.578 1 98.62 78 GLN A N 1
ATOM 606 C CA . GLN A 1 78 ? -9.359 29.75 13.242 1 98.62 78 GLN A CA 1
ATOM 607 C C . GLN A 1 78 ? -10.656 29.438 12.5 1 98.62 78 GLN A C 1
ATOM 609 O O . GLN A 1 78 ? -11.414 28.547 12.906 1 98.62 78 GLN A O 1
ATOM 614 N N . LEU A 1 79 ? -10.945 30.203 11.508 1 98.44 79 LEU A N 1
ATOM 615 C CA . LEU A 1 79 ? -12.07 29.969 10.617 1 98.44 79 LEU A CA 1
ATOM 616 C C . LEU A 1 79 ? -11.609 29.25 9.344 1 98.44 79 LEU A C 1
ATOM 618 O O . LEU A 1 79 ? -10.539 29.562 8.812 1 98.44 79 LEU A O 1
ATOM 622 N N . VAL A 1 80 ? -12.406 28.344 8.875 1 98.56 80 VAL A N 1
ATOM 623 C CA . VAL A 1 80 ? -12.102 27.609 7.645 1 98.56 80 VAL A CA 1
ATOM 624 C C . VAL A 1 80 ? -13.367 27.469 6.797 1 98.56 80 VAL A C 1
ATOM 626 O O . VAL A 1 80 ? -14.477 27.531 7.32 1 98.56 80 VAL A O 1
ATOM 629 N N . LYS A 1 81 ? -13.164 27.297 5.516 1 98.31 81 LYS A N 1
ATOM 630 C CA . LYS A 1 81 ? -14.266 26.922 4.641 1 98.31 81 LYS A CA 1
ATOM 631 C C . LYS A 1 81 ? -14.734 25.5 4.934 1 98.31 81 LYS A C 1
ATOM 633 O O . LYS A 1 81 ? -13.914 24.594 5.137 1 98.31 81 LYS A O 1
ATOM 638 N N . GLU A 1 82 ? -16.016 25.359 4.988 1 97.56 82 GLU A N 1
ATOM 639 C CA . GLU A 1 82 ? -16.562 24.031 5.148 1 97.56 82 GLU A CA 1
ATOM 640 C C . GLU A 1 82 ? -16.281 23.156 3.926 1 97.56 82 GLU A C 1
ATOM 642 O O . GLU A 1 82 ? -16.547 23.562 2.795 1 97.56 82 GLU A O 1
ATOM 647 N N . VAL A 1 83 ? -15.75 21.984 4.141 1 98.38 83 VAL A N 1
ATOM 648 C CA . VAL A 1 83 ? -15.5 21.031 3.074 1 98.38 83 VAL A CA 1
ATOM 649 C C . VAL A 1 83 ? -15.938 19.625 3.52 1 98.38 83 VAL A C 1
ATOM 651 O O . VAL A 1 83 ? -16.031 19.359 4.719 1 98.38 83 VAL A O 1
ATOM 654 N N . SER A 1 84 ? -16.297 18.844 2.527 1 98.12 84 SER A N 1
ATOM 655 C CA . SER A 1 84 ? -16.469 17.406 2.773 1 98.12 84 SER A CA 1
ATOM 656 C C . SER A 1 84 ? -15.133 16.672 2.65 1 98.12 84 SER A C 1
ATOM 658 O O . SER A 1 84 ? -14.633 16.469 1.544 1 98.12 84 SER A O 1
ATOM 660 N N . ILE A 1 85 ? -14.648 16.203 3.725 1 98.31 85 ILE A N 1
ATOM 661 C CA . ILE A 1 85 ? -13.32 15.609 3.77 1 98.31 85 ILE A CA 1
ATOM 662 C C . ILE A 1 85 ? -13.297 14.336 2.934 1 98.31 85 ILE A C 1
ATOM 664 O O . ILE A 1 85 ? -14.211 13.516 3.016 1 98.31 85 ILE A O 1
ATOM 668 N N . ILE A 1 86 ? -12.367 14.289 2.061 1 98.81 86 ILE A N 1
ATOM 669 C CA . ILE A 1 86 ? -12.07 13.023 1.396 1 98.81 86 ILE A CA 1
ATOM 670 C C . ILE A 1 86 ? -11.32 12.102 2.357 1 98.81 86 ILE A C 1
ATOM 672 O O . ILE A 1 86 ? -10.234 12.438 2.838 1 98.81 86 ILE A O 1
ATOM 676 N N . PRO A 1 87 ? -11.859 10.953 2.674 1 98.56 87 PRO A N 1
ATOM 677 C CA . PRO A 1 87 ? -11.266 10.125 3.723 1 98.56 87 PRO A CA 1
ATOM 678 C C . PRO A 1 87 ? -9.969 9.453 3.275 1 98.56 87 PRO A C 1
ATOM 680 O O . PRO A 1 87 ? -9.859 8.219 3.318 1 98.56 87 PRO A O 1
ATOM 683 N N . LEU A 1 88 ? -9.016 10.281 2.908 1 98.75 88 LEU A N 1
ATOM 684 C CA . LEU A 1 88 ? -7.664 9.883 2.527 1 98.75 88 LEU A CA 1
ATOM 685 C C . LEU A 1 88 ? -6.625 10.688 3.297 1 98.75 88 LEU A C 1
ATOM 687 O O . LEU A 1 88 ? -6.711 11.922 3.365 1 98.75 88 LEU A O 1
ATOM 691 N N . GLU A 1 89 ? -5.793 9.984 3.951 1 98.69 89 GLU A N 1
ATOM 692 C CA . GLU A 1 89 ? -4.547 10.617 4.371 1 98.69 89 GLU A CA 1
ATOM 693 C C . GLU A 1 89 ? -3.49 10.539 3.271 1 98.69 89 GLU A C 1
ATOM 695 O O . GLU A 1 89 ? -3.16 9.445 2.795 1 98.69 89 GLU A O 1
ATOM 700 N N . VAL A 1 90 ? -3.018 11.641 2.891 1 98.94 90 VAL A N 1
ATOM 701 C CA . VAL A 1 90 ? -1.998 11.727 1.851 1 98.94 90 VAL A CA 1
ATOM 702 C C . VAL A 1 90 ? -0.634 11.992 2.484 1 98.94 90 VAL A C 1
ATOM 704 O O . VAL A 1 90 ? -0.376 13.094 2.979 1 98.94 90 VAL A O 1
ATOM 707 N N . VAL A 1 91 ? 0.225 11.008 2.477 1 98.94 91 VAL A N 1
ATOM 708 C CA . VAL A 1 91 ? 1.528 11.133 3.121 1 98.94 91 VAL A CA 1
ATOM 709 C C . VAL A 1 91 ? 2.611 11.328 2.062 1 98.94 91 VAL A C 1
ATOM 711 O O . VAL A 1 91 ? 2.664 10.594 1.075 1 98.94 91 VAL A O 1
ATOM 714 N N . VAL A 1 92 ? 3.367 12.328 2.266 1 98.94 92 VAL A N 1
ATOM 715 C CA . VAL A 1 92 ? 4.484 12.625 1.378 1 98.94 92 VAL A CA 1
ATOM 716 C C . VAL A 1 92 ? 5.805 12.375 2.105 1 98.94 92 VAL A C 1
ATOM 718 O O . VAL A 1 92 ? 6.027 12.898 3.201 1 98.94 92 VAL A O 1
ATOM 721 N N . ARG A 1 93 ? 6.656 11.602 1.53 1 98.88 93 ARG A N 1
ATOM 722 C CA . ARG A 1 93 ? 7.91 11.188 2.15 1 98.88 93 ARG A CA 1
ATOM 723 C C . ARG A 1 93 ? 9.109 11.711 1.366 1 98.88 93 ARG A C 1
ATOM 725 O O . ARG A 1 93 ? 9.281 11.375 0.193 1 98.88 93 ARG A O 1
ATOM 732 N N . ASN A 1 94 ? 9.953 12.492 2.002 1 98.88 94 ASN A N 1
ATOM 733 C CA . ASN A 1 94 ? 11.164 13.023 1.392 1 98.88 94 ASN A CA 1
ATOM 734 C C . ASN A 1 94 ? 12.406 12.258 1.844 1 98.88 94 ASN A C 1
ATOM 736 O O . ASN A 1 94 ? 13.414 12.234 1.142 1 98.88 94 ASN A O 1
ATOM 740 N N . VAL A 1 95 ? 12.344 11.75 3.027 1 98.75 95 VAL A N 1
ATOM 741 C CA . VAL A 1 95 ? 13.43 11.016 3.666 1 98.75 95 VAL A CA 1
ATOM 742 C C . VAL A 1 95 ? 12.883 9.75 4.32 1 98.75 95 VAL A C 1
ATOM 744 O O . VAL A 1 95 ? 11.781 9.758 4.883 1 98.75 95 VAL A O 1
ATOM 747 N N . ILE A 1 96 ? 13.594 8.68 4.262 1 98.62 96 ILE A N 1
ATOM 748 C CA . ILE A 1 96 ? 13.188 7.426 4.895 1 98.62 96 ILE A CA 1
ATOM 749 C C . ILE A 1 96 ? 13.094 7.617 6.406 1 98.62 96 ILE A C 1
ATOM 751 O O . ILE A 1 96 ? 14.078 7.996 7.051 1 98.62 96 ILE A O 1
ATOM 755 N N . ALA A 1 97 ? 11.961 7.336 6.949 1 98.12 97 ALA A N 1
ATOM 756 C CA . ALA A 1 97 ? 11.766 7.438 8.391 1 98.12 97 ALA A CA 1
ATOM 757 C C . ALA A 1 97 ? 10.477 6.734 8.82 1 98.12 97 ALA A C 1
ATOM 759 O O . ALA A 1 97 ? 9.641 6.395 7.977 1 98.12 97 ALA A O 1
ATOM 760 N N . GLY A 1 98 ? 10.391 6.449 10.117 1 95.44 98 GLY A N 1
ATOM 761 C CA . GLY A 1 98 ? 9.156 5.941 10.703 1 95.44 98 GLY A CA 1
ATOM 762 C C . GLY A 1 98 ? 8.703 4.633 10.078 1 95.44 98 GLY A C 1
ATOM 763 O O . GLY A 1 98 ? 9.492 3.693 9.953 1 95.44 98 GLY A O 1
ATOM 764 N N . SER A 1 99 ? 7.418 4.559 9.727 1 96 99 SER A N 1
ATOM 765 C CA . SER A 1 99 ? 6.809 3.326 9.234 1 96 99 SER A CA 1
ATOM 766 C C . SER A 1 99 ? 7.391 2.916 7.887 1 96 99 SER A C 1
ATOM 768 O O . SER A 1 99 ? 7.477 1.726 7.578 1 96 99 SER A O 1
ATOM 770 N N . LEU A 1 100 ? 7.785 3.928 7.121 1 98.06 100 LEU A N 1
ATOM 771 C CA . LEU A 1 100 ? 8.383 3.6 5.828 1 98.06 100 LEU A CA 1
ATOM 772 C C . LEU A 1 100 ? 9.711 2.875 6.012 1 98.06 100 LEU A C 1
ATOM 774 O O . LEU A 1 100 ? 10.008 1.92 5.293 1 98.06 100 LEU A O 1
ATOM 778 N N . ALA A 1 101 ? 10.562 3.41 6.941 1 97.94 101 ALA A N 1
ATOM 779 C CA . ALA A 1 101 ? 11.828 2.76 7.246 1 97.94 101 ALA A CA 1
ATOM 780 C C . ALA A 1 101 ? 11.617 1.303 7.652 1 97.94 101 ALA A C 1
ATOM 782 O O . ALA A 1 101 ? 12.305 0.408 7.156 1 97.94 101 ALA A O 1
ATOM 783 N N . LYS A 1 102 ? 10.664 1.118 8.492 1 96.69 102 LYS A N 1
ATOM 784 C CA . LYS A 1 102 ? 10.352 -0.232 8.945 1 96.69 102 LYS A CA 1
ATOM 785 C C . LYS A 1 102 ? 9.844 -1.098 7.793 1 96.69 102 LYS A C 1
ATOM 787 O O . LYS A 1 102 ? 10.297 -2.23 7.621 1 96.69 102 LYS A O 1
ATOM 792 N N . ARG A 1 103 ? 8.961 -0.639 6.945 1 97.81 103 ARG A N 1
ATOM 793 C CA . ARG A 1 103 ? 8.328 -1.374 5.852 1 97.81 103 ARG A CA 1
ATOM 794 C C . ARG A 1 103 ? 9.359 -1.801 4.812 1 97.81 103 ARG A C 1
ATOM 796 O O . ARG A 1 103 ? 9.297 -2.916 4.289 1 97.81 103 ARG A O 1
ATOM 803 N N . LEU A 1 104 ? 10.344 -0.931 4.555 1 98.31 104 LEU A N 1
ATOM 804 C CA . LEU A 1 104 ? 11.289 -1.194 3.473 1 98.31 104 LEU A CA 1
ATOM 805 C C . LEU A 1 104 ? 12.617 -1.688 4.027 1 98.31 104 LEU A C 1
ATOM 807 O O . LEU A 1 104 ? 13.57 -1.904 3.268 1 98.31 104 LEU A O 1
ATOM 811 N N . GLY A 1 105 ? 12.711 -1.875 5.344 1 97.25 105 GLY A N 1
ATOM 812 C CA . GLY A 1 105 ? 13.938 -2.357 5.965 1 97.25 105 GLY A CA 1
ATOM 813 C C . GLY A 1 105 ? 15.117 -1.438 5.742 1 97.25 105 GLY A C 1
ATOM 814 O O . GLY A 1 105 ? 16.219 -1.901 5.434 1 97.25 105 GLY A O 1
ATOM 815 N N . LYS A 1 106 ? 14.844 -0.165 5.789 1 96.94 106 LYS A N 1
ATOM 816 C CA . LYS A 1 106 ? 15.891 0.833 5.566 1 96.94 106 LYS A CA 1
ATOM 817 C C . LYS A 1 106 ? 16.172 1.622 6.84 1 96.94 106 LYS A C 1
ATOM 819 O O . LYS A 1 106 ? 15.336 1.679 7.746 1 96.94 106 LYS A O 1
ATOM 824 N N . GLU A 1 107 ? 17.328 2.166 6.914 1 95.38 107 GLU A N 1
ATOM 825 C CA . GLU A 1 107 ? 17.672 3.047 8.023 1 95.38 107 GLU A CA 1
ATOM 826 C C . GLU A 1 107 ? 17.062 4.43 7.844 1 95.38 107 GLU A C 1
ATOM 828 O O . GLU A 1 107 ? 17 4.953 6.73 1 95.38 107 GLU A O 1
ATOM 833 N N . GLU A 1 108 ? 16.688 5.035 8.961 1 96.94 108 GLU A N 1
ATOM 834 C CA . GLU A 1 108 ? 16.172 6.398 8.883 1 96.94 108 GLU A CA 1
ATOM 835 C C . GLU A 1 108 ? 17.25 7.367 8.406 1 96.94 108 GLU A C 1
ATOM 837 O O . GLU A 1 108 ? 18.422 7.246 8.797 1 96.94 108 GLU A O 1
ATOM 842 N N . GLY A 1 109 ? 16.844 8.289 7.59 1 97.38 109 GLY A N 1
ATOM 843 C CA . GLY A 1 109 ? 17.766 9.344 7.211 1 97.38 109 GLY A CA 1
ATOM 844 C C . GLY A 1 109 ? 18.172 9.289 5.746 1 97.38 109 GLY A C 1
ATOM 845 O O . GLY A 1 109 ? 18.703 10.266 5.211 1 97.38 109 GLY A O 1
ATOM 846 N N . GLU A 1 110 ? 17.922 8.195 5.105 1 97 110 GLU A N 1
ATOM 847 C CA . GLU A 1 110 ? 18.234 8.102 3.682 1 97 110 GLU A CA 1
ATOM 848 C C . GLU A 1 110 ? 17.328 9.016 2.855 1 97 110 GLU A C 1
ATOM 850 O O . GLU A 1 110 ? 16.109 9.008 3.025 1 97 110 GLU A O 1
ATOM 855 N N . GLU A 1 111 ? 17.891 9.773 1.983 1 96.75 111 GLU A N 1
ATOM 856 C CA . GLU A 1 111 ? 17.125 10.688 1.146 1 96.75 111 GLU A CA 1
ATOM 857 C C . GLU A 1 111 ? 16.375 9.93 0.051 1 96.75 111 GLU A C 1
ATOM 859 O O . GLU A 1 111 ? 16.875 8.945 -0.485 1 96.75 111 GLU A O 1
ATOM 864 N N . ILE A 1 112 ? 15.258 10.383 -0.257 1 97.94 112 ILE A N 1
ATOM 865 C CA . ILE A 1 112 ? 14.469 9.898 -1.385 1 97.94 112 ILE A CA 1
ATOM 866 C C . ILE A 1 112 ? 14.555 10.891 -2.539 1 97.94 112 ILE A C 1
ATOM 868 O O . ILE A 1 112 ? 14.047 12.016 -2.439 1 97.94 112 ILE A O 1
ATOM 872 N N . PRO A 1 113 ? 15.117 10.508 -3.6 1 96 113 PRO A N 1
ATOM 873 C CA . PRO A 1 113 ? 15.352 11.461 -4.688 1 96 113 PRO A CA 1
ATOM 874 C C . PRO A 1 113 ? 14.062 12.078 -5.215 1 96 113 PRO A C 1
ATOM 876 O O . PRO A 1 113 ? 14.008 13.281 -5.48 1 96 113 PRO A O 1
ATOM 879 N N . SER A 1 114 ? 13.047 11.289 -5.477 1 97.31 114 SER A N 1
ATOM 880 C CA . SER A 1 114 ? 11.695 11.734 -5.809 1 97.31 114 SER A CA 1
ATOM 881 C C . SER A 1 114 ? 10.703 11.344 -4.723 1 97.31 114 SER A C 1
ATOM 883 O O . SER A 1 114 ? 10.469 10.156 -4.484 1 97.31 114 SER A O 1
ATOM 885 N N . ALA A 1 115 ? 10.117 12.344 -4.105 1 98.5 115 ALA A N 1
ATOM 886 C CA . ALA A 1 115 ? 9.273 12.102 -2.936 1 98.5 115 ALA A CA 1
ATOM 887 C C . ALA A 1 115 ? 8.25 11.008 -3.211 1 98.5 115 ALA A C 1
ATOM 889 O O . ALA A 1 115 ? 7.688 10.938 -4.309 1 98.5 115 ALA A O 1
ATOM 890 N N . ILE A 1 116 ? 8.016 10.195 -2.277 1 98.81 116 ILE A N 1
ATOM 891 C CA . ILE A 1 116 ? 7 9.148 -2.352 1 98.81 116 ILE A CA 1
ATOM 892 C C . ILE A 1 116 ? 5.668 9.688 -1.838 1 98.81 116 ILE A C 1
ATOM 894 O O . ILE A 1 116 ? 5.617 10.352 -0.797 1 98.81 116 ILE A O 1
ATOM 898 N N . VAL A 1 117 ? 4.609 9.516 -2.578 1 98.94 117 VAL A N 1
ATOM 899 C CA . VAL A 1 117 ? 3.262 9.891 -2.15 1 98.94 117 VAL A CA 1
ATOM 900 C C . VAL A 1 117 ? 2.451 8.625 -1.854 1 98.94 117 VAL A C 1
ATOM 902 O O . VAL A 1 117 ? 2.342 7.738 -2.699 1 98.94 117 VAL A O 1
ATOM 905 N N . GLU A 1 118 ? 1.935 8.547 -0.676 1 98.88 118 GLU A N 1
ATOM 906 C CA . GLU A 1 118 ? 1.165 7.398 -0.218 1 98.88 118 GLU A CA 1
ATOM 907 C C . GLU A 1 118 ? -0.257 7.801 0.165 1 98.88 118 GLU A C 1
ATOM 909 O O . GLU A 1 118 ? -0.471 8.867 0.745 1 98.88 118 GLU A O 1
ATOM 914 N N . PHE A 1 119 ? -1.213 6.895 -0.135 1 98.88 119 PHE A N 1
ATOM 915 C CA . PHE A 1 119 ? -2.586 7.051 0.328 1 98.88 119 PHE A CA 1
ATOM 916 C C . PHE A 1 119 ? -2.889 6.078 1.462 1 98.88 119 PHE A C 1
ATOM 918 O O . PHE A 1 119 ? -2.535 4.902 1.388 1 98.88 119 PHE A O 1
ATOM 925 N N . TYR A 1 120 ? -3.461 6.574 2.457 1 98.75 120 TYR A N 1
ATOM 926 C CA . TYR A 1 120 ? -4.008 5.773 3.547 1 98.75 120 TYR A CA 1
ATOM 927 C C . TYR A 1 120 ? -5.508 6.004 3.693 1 98.75 120 TYR A C 1
ATOM 929 O O . TYR A 1 120 ? -5.984 7.137 3.572 1 98.75 120 TYR A O 1
ATOM 937 N N . TYR A 1 121 ? -6.277 4.93 3.916 1 98.69 121 TYR A N 1
ATOM 938 C CA . TYR A 1 121 ? -7.711 5.031 4.164 1 98.69 121 TYR A CA 1
ATOM 939 C C . TYR A 1 121 ? -7.984 5.586 5.559 1 98.69 121 TYR A C 1
ATOM 941 O O . TYR A 1 121 ? -7.645 4.953 6.562 1 98.69 121 TYR A O 1
ATOM 949 N N . LYS A 1 122 ? -8.516 6.77 5.648 1 97.25 122 LYS A N 1
ATOM 950 C CA . LYS A 1 122 ? -8.805 7.371 6.945 1 97.25 122 LYS A CA 1
ATOM 951 C C . LYS A 1 122 ? -9.961 6.652 7.633 1 97.25 122 LYS A C 1
ATOM 953 O O . LYS A 1 122 ? -11.125 7.039 7.477 1 97.25 122 LYS A O 1
ATOM 958 N N . GLU A 1 123 ? -9.664 5.66 8.375 1 95.69 123 GLU A N 1
ATOM 959 C CA . GLU A 1 123 ? -10.594 4.836 9.133 1 95.69 123 GLU A CA 1
ATOM 960 C C . GLU A 1 123 ? -9.969 4.336 10.43 1 95.69 123 GLU A C 1
ATOM 962 O O . GLU A 1 123 ? -9.266 3.32 10.438 1 95.69 123 GLU A O 1
ATOM 967 N N . ASP A 1 124 ? -10.266 5.023 11.523 1 92.81 124 ASP A N 1
ATOM 968 C CA . ASP A 1 124 ? -9.633 4.773 12.812 1 92.81 124 ASP A CA 1
ATOM 969 C C . ASP A 1 124 ? -9.789 3.312 13.227 1 92.81 124 ASP A C 1
ATOM 971 O O . ASP A 1 124 ? -8.852 2.711 13.766 1 92.81 124 ASP A O 1
ATOM 975 N N . ALA A 1 125 ? -10.977 2.771 12.961 1 94.12 125 ALA A N 1
ATOM 976 C CA . ALA A 1 125 ? -11.273 1.403 13.375 1 94.12 125 ALA A CA 1
ATOM 977 C C . ALA A 1 125 ? -10.367 0.403 12.672 1 94.12 125 ALA A C 1
ATOM 979 O O . ALA A 1 125 ? -10.188 -0.725 13.133 1 94.12 125 ALA A O 1
ATOM 980 N N . LEU A 1 126 ? -9.75 0.753 11.555 1 96.75 126 LEU A N 1
ATOM 981 C CA . LEU A 1 126 ? -8.898 -0.13 10.773 1 96.75 126 LEU A CA 1
ATOM 982 C C . LEU A 1 126 ? -7.434 0.294 10.875 1 96.75 126 LEU A C 1
ATOM 984 O O . LEU A 1 126 ? -6.582 -0.212 10.141 1 96.75 126 LEU A O 1
ATOM 988 N N . ASP A 1 127 ? -7.156 1.305 11.703 1 95.38 127 ASP A N 1
ATOM 989 C CA . ASP A 1 127 ? -5.816 1.844 11.914 1 95.38 127 ASP A CA 1
ATOM 990 C C . ASP A 1 127 ? -5.27 2.469 10.633 1 95.38 127 ASP A C 1
ATOM 992 O O . ASP A 1 127 ? -4.105 2.266 10.289 1 95.38 127 ASP A O 1
ATOM 996 N N . ASP A 1 128 ? -6.137 3.057 9.82 1 97 128 ASP A N 1
ATOM 997 C CA . ASP A 1 128 ? -5.805 3.844 8.641 1 97 128 ASP A CA 1
ATOM 998 C C . ASP A 1 128 ? -4.891 3.061 7.699 1 97 128 ASP A C 1
ATOM 1000 O O . ASP A 1 128 ? -3.746 3.455 7.469 1 97 128 ASP A O 1
ATOM 1004 N N . PRO A 1 129 ? -5.359 2.031 7.117 1 98.31 129 PRO A N 1
ATOM 1005 C CA . PRO A 1 129 ? -4.516 1.143 6.316 1 98.31 129 PRO A CA 1
ATOM 1006 C C . PRO A 1 129 ? -3.994 1.809 5.043 1 98.31 129 PRO A C 1
ATOM 1008 O O . PRO A 1 129 ? -4.699 2.617 4.434 1 98.31 129 PRO A O 1
ATOM 1011 N N . PHE A 1 130 ? -2.77 1.454 4.629 1 98.5 130 PHE A N 1
ATOM 1012 C CA . PHE A 1 130 ? -2.168 1.797 3.344 1 98.5 130 PHE A CA 1
ATOM 1013 C C . PHE A 1 130 ? -2.98 1.213 2.193 1 98.5 130 PHE A C 1
ATOM 1015 O O . PHE A 1 130 ? -3.4 0.055 2.25 1 98.5 130 PHE A O 1
ATOM 1022 N N . ILE A 1 131 ? -3.33 2.059 1.164 1 98.75 131 ILE A N 1
ATOM 1023 C CA . ILE A 1 131 ? -4.133 1.588 0.041 1 98.75 131 ILE A CA 1
ATOM 1024 C C . ILE A 1 131 ? -3.592 2.174 -1.262 1 98.75 131 ILE A C 1
ATOM 1026 O O . ILE A 1 131 ? -2.84 3.152 -1.244 1 98.75 131 ILE A O 1
ATOM 1030 N N . ASN A 1 132 ? -3.852 1.525 -2.375 1 98.62 132 ASN A N 1
ATOM 1031 C CA . ASN A 1 132 ? -3.488 2.061 -3.684 1 98.62 132 ASN A CA 1
ATOM 1032 C C . ASN A 1 132 ? -4.707 2.59 -4.43 1 98.62 132 ASN A C 1
ATOM 1034 O O . ASN A 1 132 ? -5.793 2.699 -3.857 1 98.62 132 ASN A O 1
ATOM 1038 N N . ASP A 1 133 ? -4.555 2.994 -5.664 1 98.56 133 ASP A N 1
ATOM 1039 C CA . ASP A 1 133 ? -5.605 3.65 -6.438 1 98.56 133 ASP A CA 1
ATOM 1040 C C . ASP A 1 133 ? -6.816 2.734 -6.609 1 98.56 133 ASP A C 1
ATOM 1042 O O . ASP A 1 133 ? -7.961 3.188 -6.527 1 98.56 133 ASP A O 1
ATOM 1046 N N . ASP A 1 134 ? -6.598 1.482 -6.832 1 98.69 134 ASP A N 1
ATOM 1047 C CA . ASP A 1 134 ? -7.695 0.543 -7.047 1 98.69 134 ASP A CA 1
ATOM 1048 C C . ASP A 1 134 ? -8.547 0.394 -5.789 1 98.69 134 ASP A C 1
ATOM 1050 O O . ASP A 1 134 ? -9.766 0.236 -5.871 1 98.69 134 ASP A O 1
ATOM 1054 N N . HIS A 1 135 ? -7.91 0.402 -4.652 1 98.81 135 HIS A N 1
ATOM 1055 C CA . HIS A 1 135 ? -8.656 0.371 -3.4 1 98.81 135 HIS A CA 1
ATOM 1056 C C . HIS A 1 135 ? -9.547 1.602 -3.26 1 98.81 135 HIS A C 1
ATOM 1058 O O . HIS A 1 135 ? -10.703 1.493 -2.838 1 98.81 135 HIS A O 1
ATOM 1064 N N . VAL A 1 136 ? -8.938 2.781 -3.596 1 98.75 136 VAL A N 1
ATOM 1065 C CA . VAL A 1 136 ? -9.664 4.043 -3.494 1 98.75 136 VAL A CA 1
ATOM 1066 C C . VAL A 1 136 ? -10.93 3.98 -4.344 1 98.75 136 VAL A C 1
ATOM 1068 O O . VAL A 1 136 ? -12 4.414 -3.91 1 98.75 136 VAL A O 1
ATOM 1071 N N . LEU A 1 137 ? -10.797 3.406 -5.555 1 98.56 137 LEU A N 1
ATOM 1072 C CA . LEU A 1 137 ? -11.93 3.277 -6.465 1 98.56 137 LEU A CA 1
ATOM 1073 C C . LEU A 1 137 ? -12.953 2.285 -5.918 1 98.56 137 LEU A C 1
ATOM 1075 O O . LEU A 1 137 ? -14.148 2.564 -5.922 1 98.56 137 LEU A O 1
ATOM 1079 N N . TYR A 1 138 ? -12.523 1.167 -5.449 1 98.31 138 TYR A N 1
ATOM 1080 C CA . TYR A 1 138 ? -13.406 0.143 -4.906 1 98.31 138 TYR A CA 1
ATOM 1081 C C . TYR A 1 138 ? -14.219 0.688 -3.736 1 98.31 138 TYR A C 1
ATOM 1083 O O . TYR A 1 138 ? -15.414 0.415 -3.623 1 98.31 138 TYR A O 1
ATOM 1091 N N . LEU A 1 139 ? -13.555 1.505 -2.893 1 98.25 139 LEU A N 1
ATOM 1092 C CA . LEU A 1 139 ? -14.188 2.053 -1.697 1 98.25 139 LEU A CA 1
ATOM 1093 C C . LEU A 1 139 ? -15 3.295 -2.035 1 98.25 139 LEU A C 1
ATOM 1095 O O . LEU A 1 139 ? -15.641 3.877 -1.158 1 98.25 139 LEU A O 1
ATOM 1099 N N . GLU A 1 140 ? -14.922 3.777 -3.271 1 97.94 140 GLU A N 1
ATOM 1100 C CA . GLU A 1 140 ? -15.656 4.93 -3.777 1 97.94 140 GLU A CA 1
ATOM 1101 C C . GLU A 1 140 ? -15.297 6.199 -3.008 1 97.94 140 GLU A C 1
ATOM 1103 O O . GLU A 1 140 ? -16.172 7.004 -2.684 1 97.94 140 GLU A O 1
ATOM 1108 N N . ILE A 1 141 ? -14.031 6.34 -2.713 1 98.5 141 ILE A N 1
ATOM 1109 C CA . ILE A 1 141 ? -13.523 7.457 -1.923 1 98.5 141 ILE A CA 1
ATOM 1110 C C . ILE A 1 141 ? -13.312 8.672 -2.824 1 98.5 141 ILE A C 1
ATOM 1112 O O . ILE A 1 141 ? -13.648 9.797 -2.453 1 98.5 141 ILE A O 1
ATOM 1116 N N . ALA A 1 142 ? -12.734 8.453 -3.98 1 98.62 142 ALA A N 1
ATOM 1117 C CA . ALA A 1 142 ? -12.367 9.5 -4.934 1 98.62 142 ALA A CA 1
ATOM 1118 C C . ALA A 1 142 ? -12.305 8.945 -6.355 1 98.62 142 ALA A C 1
ATOM 1120 O O . ALA A 1 142 ? -12.086 7.746 -6.551 1 98.62 142 ALA A O 1
ATOM 1121 N N . THR A 1 143 ? -12.508 9.766 -7.305 1 98.19 143 THR A N 1
ATOM 1122 C CA . THR A 1 143 ? -12.359 9.383 -8.703 1 98.19 143 THR A CA 1
ATOM 1123 C C . THR A 1 143 ? -10.891 9.383 -9.109 1 98.19 143 THR A C 1
ATOM 1125 O O . THR A 1 143 ? -10.039 9.914 -8.391 1 98.19 143 THR A O 1
ATOM 1128 N N . THR A 1 144 ? -10.609 8.766 -10.25 1 98.19 144 THR A N 1
ATOM 1129 C CA . THR A 1 144 ? -9.258 8.773 -10.797 1 98.19 144 THR A CA 1
ATOM 1130 C C . THR A 1 144 ? -8.742 10.203 -10.953 1 98.19 144 THR A C 1
ATOM 1132 O O . THR A 1 144 ? -7.598 10.5 -10.602 1 98.19 144 THR A O 1
ATOM 1135 N N . ASN A 1 145 ? -9.602 11.07 -11.477 1 98.25 145 ASN A N 1
ATOM 1136 C CA . ASN A 1 145 ? -9.219 12.461 -11.656 1 98.25 145 ASN A CA 1
ATOM 1137 C C . ASN A 1 145 ? -8.922 13.141 -10.32 1 98.25 145 ASN A C 1
ATOM 1139 O O . ASN A 1 145 ? -7.941 13.875 -10.195 1 98.25 145 ASN A O 1
ATOM 1143 N N . GLU A 1 146 ? -9.75 12.922 -9.344 1 98.56 146 GLU A N 1
ATOM 1144 C CA . GLU A 1 146 ? -9.531 13.516 -8.023 1 98.56 146 GLU A CA 1
ATOM 1145 C C . GLU A 1 146 ? -8.203 13.055 -7.434 1 98.56 146 GLU A C 1
ATOM 1147 O O . GLU A 1 146 ? -7.477 13.844 -6.832 1 98.56 146 GLU A O 1
ATOM 1152 N N . MET A 1 147 ? -7.902 11.758 -7.582 1 98.69 147 MET A N 1
ATOM 1153 C CA . MET A 1 147 ? -6.641 11.234 -7.074 1 98.69 147 MET A CA 1
ATOM 1154 C C . MET A 1 147 ? -5.457 11.922 -7.746 1 98.69 147 MET A C 1
ATOM 1156 O O . MET A 1 147 ? -4.453 12.219 -7.09 1 98.69 147 MET A O 1
ATOM 1160 N N . GLU A 1 148 ? -5.551 12.141 -9 1 98.31 148 GLU A N 1
ATOM 1161 C CA . GLU A 1 148 ? -4.488 12.828 -9.727 1 98.31 148 GLU A CA 1
ATOM 1162 C C . GLU A 1 148 ? -4.316 14.266 -9.234 1 98.31 148 GLU A C 1
ATOM 1164 O O . GLU A 1 148 ? -3.191 14.734 -9.055 1 98.31 148 GLU A O 1
ATOM 1169 N N . VAL A 1 149 ? -5.449 14.984 -9.031 1 98.44 149 VAL A N 1
ATOM 1170 C CA . VAL A 1 149 ? -5.426 16.359 -8.523 1 98.44 149 VAL A CA 1
ATOM 1171 C C . VAL A 1 149 ? -4.766 16.375 -7.148 1 98.44 149 VAL A C 1
ATOM 1173 O O . VAL A 1 149 ? -3.928 17.234 -6.871 1 98.44 149 VAL A O 1
ATOM 1176 N N . ILE A 1 150 ? -5.086 15.422 -6.367 1 98.81 150 ILE A N 1
ATOM 1177 C CA . ILE A 1 150 ? -4.57 15.352 -5.004 1 98.81 150 ILE A CA 1
ATOM 1178 C C . ILE A 1 150 ? -3.068 15.086 -5.031 1 98.81 150 ILE A C 1
ATOM 1180 O O . ILE A 1 150 ? -2.305 15.742 -4.312 1 98.81 150 ILE A O 1
ATOM 1184 N N . ARG A 1 151 ? -2.639 14.148 -5.836 1 98.62 151 ARG A N 1
ATOM 1185 C CA . ARG A 1 151 ? -1.216 13.836 -5.934 1 98.62 151 ARG A CA 1
ATOM 1186 C C . ARG A 1 151 ? -0.42 15.039 -6.414 1 98.62 151 ARG A C 1
ATOM 1188 O O . ARG A 1 151 ? 0.654 15.336 -5.887 1 98.62 151 ARG A O 1
ATOM 1195 N N . LYS A 1 152 ? -0.926 15.672 -7.418 1 98.44 152 LYS A N 1
ATOM 1196 C CA . LYS A 1 152 ? -0.257 16.859 -7.945 1 98.44 152 LYS A CA 1
ATOM 1197 C C . LYS A 1 152 ? -0.17 17.953 -6.883 1 98.44 152 LYS A C 1
ATOM 1199 O O . LYS A 1 152 ? 0.868 18.594 -6.738 1 98.44 152 LYS A O 1
ATOM 1204 N N . ALA A 1 153 ? -1.278 18.188 -6.188 1 98.75 153 ALA A N 1
ATOM 1205 C CA . ALA A 1 153 ? -1.295 19.188 -5.121 1 98.75 153 ALA A CA 1
ATOM 1206 C C . ALA A 1 153 ? -0.293 18.828 -4.023 1 98.75 153 ALA A C 1
ATOM 1208 O O . ALA A 1 153 ? 0.429 19.703 -3.529 1 98.75 153 ALA A O 1
ATOM 1209 N N . ALA A 1 154 ? -0.266 17.547 -3.65 1 98.88 154 ALA A N 1
ATOM 1210 C CA . ALA A 1 154 ? 0.64 17.078 -2.602 1 98.88 154 ALA A CA 1
ATOM 1211 C C . ALA A 1 154 ? 2.096 17.344 -2.98 1 98.88 154 ALA A C 1
ATOM 1213 O O . ALA A 1 154 ? 2.889 17.797 -2.15 1 98.88 154 ALA A O 1
ATOM 1214 N N . ARG A 1 155 ? 2.43 17.078 -4.184 1 98.75 155 ARG A N 1
ATOM 1215 C CA . ARG A 1 155 ? 3.797 17.281 -4.648 1 98.75 155 ARG A CA 1
ATOM 1216 C C . ARG A 1 155 ? 4.133 18.766 -4.707 1 98.75 155 ARG A C 1
ATOM 1218 O O . ARG A 1 155 ? 5.25 19.172 -4.375 1 98.75 155 ARG A O 1
ATOM 1225 N N . SER A 1 156 ? 3.201 19.578 -5.168 1 98.75 156 SER A N 1
ATOM 1226 C CA . SER A 1 156 ? 3.404 21.031 -5.188 1 98.75 156 SER A CA 1
ATOM 1227 C C . SER A 1 156 ? 3.6 21.578 -3.781 1 98.75 156 SER A C 1
ATOM 1229 O O . SER A 1 156 ? 4.488 22.391 -3.547 1 98.75 156 SER A O 1
ATOM 1231 N N . ILE A 1 157 ? 2.756 21.141 -2.896 1 98.94 157 ILE A N 1
ATOM 1232 C CA . ILE A 1 157 ? 2.861 21.562 -1.501 1 98.94 157 ILE A CA 1
ATOM 1233 C C . ILE A 1 157 ? 4.223 21.156 -0.944 1 98.94 157 ILE A C 1
ATOM 1235 O O . ILE A 1 157 ? 4.867 21.938 -0.233 1 98.94 157 ILE A O 1
ATOM 1239 N N . ASN A 1 158 ? 4.648 19.969 -1.277 1 98.94 158 ASN A N 1
ATOM 1240 C CA . ASN A 1 158 ? 5.953 19.484 -0.838 1 98.94 158 ASN A CA 1
ATOM 1241 C C . ASN A 1 158 ? 7.074 20.422 -1.278 1 98.94 158 ASN A C 1
ATOM 1243 O O . ASN A 1 158 ? 7.969 20.734 -0.491 1 98.94 158 ASN A O 1
ATOM 1247 N N . GLU A 1 159 ? 7.066 20.797 -2.498 1 98.75 159 GLU A N 1
ATOM 1248 C CA . GLU A 1 159 ? 8.094 21.688 -3.025 1 98.75 159 GLU A CA 1
ATOM 1249 C C . GLU A 1 159 ? 8.109 23.016 -2.268 1 98.75 159 GLU A C 1
ATOM 1251 O O . GLU A 1 159 ? 9.18 23.5 -1.883 1 98.75 159 GLU A O 1
ATOM 1256 N N . VAL A 1 160 ? 6.977 23.578 -2.041 1 98.88 160 VAL A N 1
ATOM 1257 C CA . VAL A 1 160 ? 6.859 24.875 -1.371 1 98.88 160 VAL A CA 1
ATOM 1258 C C . VAL A 1 160 ? 7.305 24.75 0.083 1 98.88 160 VAL A C 1
ATOM 1260 O O . VAL A 1 160 ? 8.039 25.594 0.591 1 98.88 160 VAL A O 1
ATOM 1263 N N . LEU A 1 161 ? 6.887 23.672 0.753 1 98.88 161 LEU A N 1
ATOM 1264 C CA . LEU A 1 161 ? 7.211 23.484 2.162 1 98.88 161 LEU A CA 1
ATOM 1265 C C . LEU A 1 161 ? 8.695 23.188 2.342 1 98.88 161 LEU A C 1
ATOM 1267 O O . LEU A 1 161 ? 9.297 23.594 3.346 1 98.88 161 LEU A O 1
ATOM 1271 N N . GLN A 1 162 ? 9.258 22.438 1.422 1 98.75 162 GLN A N 1
ATOM 1272 C CA . GLN A 1 162 ? 10.695 22.188 1.52 1 98.75 162 GLN A CA 1
ATOM 1273 C C . GLN A 1 162 ? 11.484 23.5 1.501 1 98.75 162 GLN A C 1
ATOM 1275 O O . GLN A 1 162 ? 12.469 23.641 2.229 1 98.75 162 GLN A O 1
ATOM 1280 N N . VAL A 1 163 ? 11.094 24.391 0.659 1 98.5 163 VAL A N 1
ATOM 1281 C CA . VAL A 1 163 ? 11.75 25.703 0.6 1 98.5 163 VAL A CA 1
ATOM 1282 C C . VAL A 1 163 ? 11.594 26.422 1.94 1 98.5 163 VAL A C 1
ATOM 1284 O O . VAL A 1 163 ? 12.578 26.906 2.504 1 98.5 163 VAL A O 1
ATOM 1287 N N . LEU A 1 164 ? 10.422 26.469 2.471 1 98.75 164 LEU A N 1
ATOM 1288 C CA . LEU A 1 164 ? 10.141 27.156 3.729 1 98.75 164 LEU A CA 1
ATOM 1289 C C . LEU A 1 164 ? 10.961 26.562 4.867 1 98.75 164 LEU A C 1
ATOM 1291 O O . LEU A 1 164 ? 11.648 27.281 5.59 1 98.75 164 LEU A O 1
ATOM 1295 N N . PHE A 1 165 ? 10.883 25.25 5.043 1 98.81 165 PHE A N 1
ATOM 1296 C CA . PHE A 1 165 ? 11.539 24.609 6.172 1 98.81 165 PHE A CA 1
ATOM 1297 C C . PHE A 1 165 ? 13.055 24.672 6.035 1 98.81 165 PHE A C 1
ATOM 1299 O O . PHE A 1 165 ? 13.773 24.781 7.031 1 98.81 165 PHE A O 1
ATOM 1306 N N . ASN A 1 166 ? 13.5 24.625 4.785 1 98.62 166 ASN A N 1
ATOM 1307 C CA . ASN A 1 166 ? 14.93 24.828 4.578 1 98.62 166 ASN A CA 1
ATOM 1308 C C . ASN A 1 166 ? 15.391 26.188 5.094 1 98.62 166 ASN A C 1
ATOM 1310 O O . ASN A 1 166 ? 16.453 26.312 5.691 1 98.62 166 ASN A O 1
ATOM 1314 N N . GLN A 1 167 ? 14.648 27.203 4.879 1 98.44 167 GLN A N 1
ATOM 1315 C CA . GLN A 1 167 ? 14.953 28.547 5.383 1 98.44 167 GLN A CA 1
ATOM 1316 C C . GLN A 1 167 ? 14.984 28.562 6.91 1 98.44 167 GLN A C 1
ATOM 1318 O O . GLN A 1 167 ? 15.68 29.375 7.512 1 98.44 167 GLN A O 1
ATOM 1323 N N . MET A 1 168 ? 14.305 27.688 7.508 1 98.56 168 MET A N 1
ATOM 1324 C CA . MET A 1 168 ? 14.211 27.578 8.961 1 98.56 168 MET A CA 1
ATOM 1325 C C . MET A 1 168 ? 15.32 26.672 9.508 1 98.56 168 MET A C 1
ATOM 1327 O O . MET A 1 168 ? 15.359 26.391 10.703 1 98.56 168 MET A O 1
ATOM 1331 N N . ASN A 1 169 ? 16.141 26.156 8.617 1 98.56 169 ASN A N 1
ATOM 1332 C CA . ASN A 1 169 ? 17.156 25.188 8.961 1 98.56 169 ASN A CA 1
ATOM 1333 C C . ASN A 1 169 ? 16.531 23.906 9.516 1 98.56 169 ASN A C 1
ATOM 1335 O O . ASN A 1 169 ? 17.016 23.359 10.516 1 98.56 169 ASN A O 1
ATOM 1339 N N . ILE A 1 170 ? 15.477 23.516 8.891 1 98.88 170 ILE A N 1
ATOM 1340 C CA . ILE A 1 170 ? 14.758 22.297 9.227 1 98.88 170 ILE A CA 1
ATOM 1341 C C . ILE A 1 170 ? 14.625 21.406 7.992 1 98.88 170 ILE A C 1
ATOM 1343 O O . ILE A 1 170 ? 14.336 21.906 6.898 1 98.88 170 ILE A O 1
ATOM 1347 N N . THR A 1 171 ? 14.914 20.125 8.086 1 98.81 171 THR A N 1
ATOM 1348 C CA . THR A 1 171 ? 14.633 19.156 7.027 1 98.81 171 THR A CA 1
ATOM 1349 C C . THR A 1 171 ? 13.203 18.625 7.148 1 98.81 171 THR A C 1
ATOM 1351 O O . THR A 1 171 ? 12.812 18.125 8.203 1 98.81 171 THR A O 1
ATOM 1354 N N . LEU A 1 172 ? 12.445 18.797 6.137 1 98.88 172 LEU A N 1
ATOM 1355 C CA . LEU A 1 172 ? 11.109 18.203 6.059 1 98.88 172 LEU A CA 1
ATOM 1356 C C . LEU A 1 172 ? 11.203 16.734 5.703 1 98.88 172 LEU A C 1
ATOM 1358 O O . LEU A 1 172 ? 11.445 16.375 4.547 1 98.88 172 LEU A O 1
ATOM 1362 N N . ILE A 1 173 ? 11.016 15.852 6.641 1 98.88 173 ILE A N 1
ATOM 1363 C CA . ILE A 1 173 ? 11.219 14.414 6.488 1 98.88 173 ILE A CA 1
ATOM 1364 C C . ILE A 1 173 ? 10.023 13.797 5.77 1 98.88 173 ILE A C 1
ATOM 1366 O O . ILE A 1 173 ? 10.18 13.141 4.738 1 98.88 173 ILE A O 1
ATOM 1370 N N . ASP A 1 174 ? 8.859 13.961 6.293 1 98.88 174 ASP A N 1
ATOM 1371 C CA . ASP A 1 174 ? 7.578 13.57 5.711 1 98.88 174 ASP A CA 1
ATOM 1372 C C . ASP A 1 174 ? 6.422 14.32 6.367 1 98.88 174 ASP A C 1
ATOM 1374 O O . ASP A 1 174 ? 6.625 15.062 7.328 1 98.88 174 ASP A O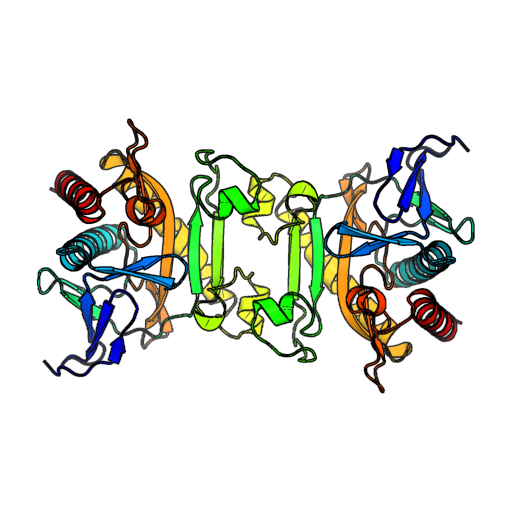 1
ATOM 1378 N N . PHE A 1 175 ? 5.301 14.242 5.754 1 98.88 175 PHE A N 1
ATOM 1379 C CA . PHE A 1 175 ? 4.141 14.922 6.316 1 98.88 175 PHE A CA 1
ATOM 1380 C C . PHE A 1 175 ? 2.848 14.328 5.77 1 98.88 175 PHE A C 1
ATOM 1382 O O . PHE A 1 175 ? 2.863 13.609 4.766 1 98.88 175 PHE A O 1
ATOM 1389 N N . LYS A 1 176 ? 1.804 14.531 6.445 1 98.81 176 LYS A N 1
ATOM 1390 C CA . LYS A 1 176 ? 0.475 14.031 6.102 1 98.81 176 LYS A CA 1
ATOM 1391 C C . LYS A 1 176 ? -0.475 15.18 5.773 1 98.81 176 LYS A C 1
ATOM 1393 O O . LYS A 1 176 ? -0.536 16.172 6.504 1 98.81 176 LYS A O 1
ATOM 1398 N N . LEU A 1 177 ? -1.161 15.07 4.652 1 98.94 177 LEU A N 1
ATOM 1399 C CA . LEU A 1 177 ? -2.152 16.047 4.211 1 98.94 177 LEU A CA 1
ATOM 1400 C C . LEU A 1 177 ? -3.543 15.422 4.164 1 98.94 177 LEU A C 1
ATOM 1402 O O . LEU A 1 177 ? -3.68 14.211 3.992 1 98.94 177 LEU A O 1
ATOM 1406 N N . GLU A 1 178 ? -4.504 16.25 4.316 1 98.75 178 GLU A N 1
ATOM 1407 C CA . GLU A 1 178 ? -5.891 15.906 4.012 1 98.75 178 GLU A CA 1
ATOM 1408 C C . GLU A 1 178 ? -6.508 16.922 3.053 1 98.75 178 GLU A C 1
ATOM 1410 O O . GLU A 1 178 ? -6.102 18.078 3.025 1 98.75 178 GLU A O 1
ATOM 1415 N N . PHE A 1 179 ? -7.449 16.453 2.26 1 98.94 179 PHE A N 1
ATOM 1416 C CA . PHE A 1 179 ? -8.156 17.297 1.302 1 98.94 179 PHE A CA 1
ATOM 1417 C C . PHE A 1 179 ? -9.664 17.141 1.454 1 98.94 179 PHE A C 1
ATOM 1419 O O . PHE A 1 179 ? -10.141 16.125 1.977 1 98.94 179 PHE A O 1
ATOM 1426 N N . GLY A 1 180 ? -10.344 18.109 1.06 1 98.75 180 GLY A N 1
ATOM 1427 C CA . GLY A 1 180 ? -11.797 18.078 1.055 1 98.75 180 GLY A CA 1
ATOM 1428 C C . GLY A 1 180 ? -12.398 18.719 -0.174 1 98.75 180 GLY A C 1
ATOM 1429 O O . GLY A 1 180 ? -11.719 19.469 -0.891 1 98.75 180 GLY A O 1
ATOM 1430 N N . ARG A 1 181 ? -13.664 18.375 -0.441 1 98.5 181 ARG A N 1
ATOM 1431 C CA . ARG A 1 181 ? -14.438 18.984 -1.511 1 98.5 181 ARG A CA 1
ATOM 1432 C C . ARG A 1 181 ? -15.25 20.172 -0.986 1 98.5 181 ARG A C 1
ATOM 1434 O O . ARG A 1 181 ? -15.93 20.062 0.038 1 98.5 181 ARG A O 1
ATOM 1441 N N . ASP A 1 182 ? -15.164 21.328 -1.655 1 97.31 182 ASP A N 1
ATOM 1442 C CA . ASP A 1 182 ? -16.031 22.438 -1.285 1 97.31 182 ASP A CA 1
ATOM 1443 C C . ASP A 1 182 ? -17.406 22.297 -1.934 1 97.31 182 ASP A C 1
ATOM 1445 O O . ASP A 1 182 ? -17.719 21.266 -2.541 1 97.31 182 ASP A O 1
ATOM 1449 N N . ALA A 1 183 ? -18.234 23.281 -1.757 1 95.94 183 ALA A N 1
ATOM 1450 C CA . ALA A 1 183 ? -19.625 23.219 -2.223 1 95.94 183 ALA A CA 1
ATOM 1451 C C . ALA A 1 183 ? -19.688 23.094 -3.742 1 95.94 183 ALA A C 1
ATOM 1453 O O . ALA A 1 183 ? -20.625 22.516 -4.289 1 95.94 183 ALA A O 1
ATOM 1454 N N . ASP A 1 184 ? -18.656 23.547 -4.438 1 96.19 184 ASP A N 1
ATOM 1455 C CA . ASP A 1 184 ? -18.625 23.531 -5.898 1 96.19 184 ASP A CA 1
ATOM 1456 C C . ASP A 1 184 ? -17.906 22.297 -6.418 1 96.19 184 ASP A C 1
ATOM 1458 O O . ASP A 1 184 ? -17.75 22.109 -7.629 1 96.19 184 ASP A O 1
ATOM 1462 N N . GLY A 1 185 ? -17.344 21.516 -5.555 1 96.25 185 GLY A N 1
ATOM 1463 C CA . GLY A 1 185 ? -16.672 20.281 -5.953 1 96.25 185 GLY A CA 1
ATOM 1464 C C . GLY A 1 185 ? -15.18 20.453 -6.121 1 96.25 185 GLY A C 1
ATOM 1465 O O . GLY A 1 185 ? -14.484 19.5 -6.5 1 96.25 185 GLY A O 1
ATOM 1466 N N . ASN A 1 186 ? -14.719 21.609 -5.785 1 97 186 ASN A N 1
ATOM 1467 C CA . ASN A 1 186 ? -13.273 21.828 -5.863 1 97 186 ASN A CA 1
ATOM 1468 C C . ASN A 1 186 ? -12.547 21.172 -4.695 1 97 186 ASN A C 1
ATOM 1470 O O . ASN A 1 186 ? -13.047 21.172 -3.566 1 97 186 ASN A O 1
ATOM 1474 N N . ILE A 1 187 ? -11.406 20.641 -4.992 1 98.44 187 ILE A N 1
ATOM 1475 C CA . ILE A 1 187 ? -10.586 20.016 -3.963 1 98.44 187 ILE A CA 1
ATOM 1476 C C . ILE A 1 187 ? -9.68 21.062 -3.318 1 98.44 187 ILE A C 1
ATOM 1478 O O . ILE A 1 187 ? -8.93 21.75 -4.008 1 98.44 187 ILE A O 1
ATOM 1482 N N . LEU A 1 188 ? -9.75 21.156 -2.002 1 98.5 188 LEU A N 1
ATOM 1483 C CA . LEU A 1 188 ? -8.945 22.094 -1.227 1 98.5 188 LEU A CA 1
ATOM 1484 C C . LEU A 1 188 ? -8.109 21.359 -0.185 1 98.5 188 LEU A C 1
ATOM 1486 O O . LEU A 1 188 ? -8.555 20.375 0.397 1 98.5 188 LEU A O 1
ATOM 1490 N N . LEU A 1 189 ? -6.91 21.906 -0.033 1 98.88 189 LEU A N 1
ATOM 1491 C CA . LEU A 1 189 ? -6.148 21.484 1.138 1 98.88 189 LEU A CA 1
ATOM 1492 C C . LEU A 1 189 ? -6.906 21.812 2.422 1 98.88 189 LEU A C 1
ATOM 1494 O O . LEU A 1 189 ? -7.469 22.906 2.562 1 98.88 189 LEU A O 1
ATOM 1498 N N . ALA A 1 190 ? -7.004 20.812 3.338 1 98.69 190 ALA A N 1
ATOM 1499 C CA . ALA A 1 190 ? -7.77 20.984 4.57 1 98.69 190 ALA A CA 1
ATOM 1500 C C . ALA A 1 190 ? -6.957 20.531 5.785 1 98.69 190 ALA A C 1
ATOM 1502 O O . ALA A 1 190 ? -5.75 20.312 5.68 1 98.69 190 ALA A O 1
ATOM 1503 N N . ASP A 1 191 ? -7.605 20.547 6.902 1 98 191 ASP A N 1
ATOM 1504 C CA . ASP A 1 191 ? -7.047 20.078 8.164 1 98 191 ASP A CA 1
ATOM 1505 C C . ASP A 1 191 ? -5.957 21.031 8.672 1 98 191 ASP A C 1
ATOM 1507 O O . ASP A 1 191 ? -6.215 22.219 8.898 1 98 191 ASP A O 1
ATOM 1511 N N . GLU A 1 192 ? -4.758 20.531 8.836 1 98.62 192 GLU A N 1
ATOM 1512 C CA . GLU A 1 192 ? -3.684 21.328 9.414 1 98.62 192 GLU A CA 1
ATOM 1513 C C . GLU A 1 192 ? -2.322 20.906 8.875 1 98.62 192 GLU A C 1
ATOM 1515 O O . GLU A 1 192 ? -2.182 19.812 8.32 1 98.62 192 GLU A O 1
ATOM 1520 N N . ILE A 1 193 ? -1.357 21.781 8.953 1 98.88 193 ILE A N 1
ATOM 1521 C CA . ILE A 1 193 ? 0.061 21.469 8.812 1 98.88 193 ILE A CA 1
ATOM 1522 C C . ILE A 1 193 ? 0.832 22 10.016 1 98.88 193 ILE A C 1
ATOM 1524 O O . ILE A 1 193 ? 0.914 23.219 10.219 1 98.88 193 ILE A O 1
ATOM 1528 N N . SER A 1 194 ? 1.344 21.125 10.789 1 98.75 194 SER A N 1
ATOM 1529 C CA . SER A 1 194 ? 2.031 21.406 12.047 1 98.75 194 SER A CA 1
ATOM 1530 C C . SER A 1 194 ? 2.977 20.281 12.43 1 98.75 194 SER A C 1
ATOM 1532 O O . SER A 1 194 ? 3.031 19.25 11.75 1 98.75 194 SER A O 1
ATOM 1534 N N . PRO A 1 195 ? 3.748 20.391 13.5 1 98.5 195 PRO A N 1
ATOM 1535 C CA . PRO A 1 195 ? 4.613 19.297 13.93 1 98.5 195 PRO A CA 1
ATOM 1536 C C . PRO A 1 195 ? 3.83 18.047 14.344 1 98.5 195 PRO A C 1
ATOM 1538 O O . PRO A 1 195 ? 4.414 16.984 14.539 1 98.5 195 PRO A O 1
ATOM 1541 N N . ASP A 1 196 ? 2.447 18.141 14.453 1 97.75 196 ASP A N 1
ATOM 1542 C CA . ASP A 1 196 ? 1.604 16.969 14.672 1 97.75 196 ASP A CA 1
ATOM 1543 C C . ASP A 1 196 ? 1.5 16.125 13.406 1 97.75 196 ASP A C 1
ATOM 1545 O O . ASP A 1 196 ? 1.261 14.922 13.477 1 97.75 196 ASP A O 1
ATOM 1549 N N . THR A 1 197 ? 1.616 16.797 12.219 1 98 197 THR A N 1
ATOM 1550 C CA . THR A 1 197 ? 1.344 16.094 10.969 1 98 197 THR A CA 1
ATOM 1551 C C . THR A 1 197 ? 2.594 16.047 10.094 1 98 197 THR A C 1
ATOM 1553 O O . THR A 1 197 ? 2.527 15.648 8.93 1 98 197 THR A O 1
ATOM 1556 N N . CYS A 1 198 ? 3.695 16.531 10.641 1 98.75 198 CYS A N 1
ATOM 1557 C CA . CYS A 1 198 ? 4.973 16.5 9.938 1 98.75 198 CYS A CA 1
ATOM 1558 C C . CYS A 1 198 ? 6.047 15.82 10.781 1 98.75 198 CYS A C 1
ATOM 1560 O O . CYS A 1 198 ? 6.012 15.883 12.008 1 98.75 198 CYS A O 1
ATOM 1562 N N . ARG A 1 199 ? 6.949 15.242 10.148 1 98.75 199 ARG A N 1
ATOM 1563 C CA . ARG A 1 199 ? 8.242 14.969 10.758 1 98.75 199 ARG A CA 1
ATOM 1564 C C . ARG A 1 199 ? 9.281 16 10.344 1 98.75 199 ARG A C 1
ATOM 1566 O O . ARG A 1 199 ? 9.492 16.234 9.148 1 98.75 199 ARG A O 1
ATOM 1573 N N . LEU A 1 200 ? 9.82 16.578 11.32 1 98.88 200 LEU A N 1
ATOM 1574 C CA . LEU A 1 200 ? 10.766 17.688 11.156 1 98.88 200 LEU A CA 1
ATOM 1575 C C . LEU A 1 200 ? 12.047 17.422 11.945 1 98.88 200 LEU A C 1
ATOM 1577 O O . LEU A 1 200 ? 11.992 17.094 13.125 1 98.88 200 LEU A O 1
ATOM 1581 N N . TRP A 1 201 ? 13.188 17.594 11.242 1 98.75 201 TRP A N 1
ATOM 1582 C CA . TRP A 1 201 ? 14.477 17.438 11.906 1 98.75 201 TRP A CA 1
ATOM 1583 C C . TRP A 1 201 ? 15.328 18.688 11.742 1 98.75 201 TRP A C 1
ATOM 1585 O O . TRP A 1 201 ? 15.383 19.281 10.656 1 98.75 201 TRP A O 1
ATOM 1595 N N . ASP A 1 202 ? 15.945 19.094 12.828 1 98.62 202 ASP A N 1
ATOM 1596 C CA . ASP A 1 202 ? 16.969 20.125 12.695 1 98.62 202 ASP A CA 1
ATOM 1597 C C . ASP A 1 202 ? 18.047 19.719 11.695 1 98.62 202 ASP A C 1
ATOM 1599 O O . ASP A 1 202 ? 18.547 18.594 11.75 1 98.62 202 ASP A O 1
ATOM 1603 N N . LYS A 1 203 ? 18.359 20.594 10.852 1 97.62 203 LYS A N 1
ATOM 1604 C CA . LYS A 1 203 ? 19.266 20.25 9.758 1 97.62 203 LYS A CA 1
ATOM 1605 C C . LYS A 1 203 ? 20.672 19.969 10.281 1 97.62 203 LYS A C 1
ATOM 1607 O O . LYS A 1 203 ? 21.375 19.109 9.734 1 97.62 203 LYS A O 1
ATOM 1612 N N . GLU A 1 204 ? 21.109 20.594 11.266 1 97.25 204 GLU A N 1
ATOM 1613 C CA . GLU A 1 204 ? 22.469 20.5 11.781 1 97.25 204 GLU A CA 1
ATOM 1614 C C . GLU A 1 204 ? 22.578 19.391 12.828 1 97.25 204 GLU A C 1
ATOM 1616 O O . GLU A 1 204 ? 23.422 18.5 12.703 1 97.25 204 GLU A O 1
ATOM 1621 N N . THR A 1 205 ? 21.734 19.359 13.812 1 97.12 205 THR A N 1
ATOM 1622 C CA . THR A 1 205 ? 21.875 18.469 14.953 1 97.12 205 THR A CA 1
ATOM 1623 C C . THR A 1 205 ? 21.094 17.172 14.727 1 97.12 205 THR A C 1
ATOM 1625 O O . THR A 1 205 ? 21.297 16.188 15.445 1 97.12 205 THR A O 1
ATOM 1628 N N . LYS A 1 206 ? 20.078 17.219 13.812 1 96.62 206 LYS A N 1
ATOM 1629 C CA . LYS A 1 206 ? 19.188 16.094 13.508 1 96.62 206 LYS A CA 1
ATOM 1630 C C . LYS A 1 206 ? 18.172 15.883 14.625 1 96.62 206 LYS A C 1
ATOM 1632 O O . LYS A 1 206 ? 17.484 14.867 14.656 1 96.62 206 LYS A O 1
ATOM 1637 N N . GLN A 1 207 ? 18.141 16.859 15.5 1 97.25 207 GLN A N 1
ATOM 1638 C CA . GLN A 1 207 ? 17.125 16.797 16.547 1 97.25 207 GLN A CA 1
ATOM 1639 C C . GLN A 1 207 ? 15.727 16.766 15.945 1 97.25 207 GLN A C 1
ATOM 1641 O O . GLN A 1 207 ? 15.438 17.484 14.992 1 97.25 207 GLN A O 1
ATOM 1646 N N . LYS A 1 208 ? 14.883 15.898 16.5 1 98.12 208 LYS A N 1
ATOM 1647 C CA . LYS A 1 208 ? 13.492 15.836 16.078 1 98.12 208 LYS A CA 1
ATOM 1648 C C . LYS A 1 208 ? 12.695 17.016 16.625 1 98.12 208 LYS A C 1
ATOM 1650 O O . LYS A 1 208 ? 12.758 17.312 17.828 1 98.12 208 LYS A O 1
ATOM 1655 N N . LEU A 1 209 ? 11.984 17.609 15.797 1 98.56 209 LEU A N 1
ATOM 1656 C CA . LEU A 1 209 ? 11.219 18.797 16.156 1 98.56 209 LEU A CA 1
ATOM 1657 C C . LEU A 1 209 ? 9.727 18.578 15.906 1 98.56 209 LEU A C 1
ATOM 1659 O O . LEU A 1 209 ? 9.031 19.484 15.453 1 98.56 209 LEU A O 1
ATOM 1663 N N . ASP A 1 210 ? 9.281 17.344 16.031 1 98.06 210 ASP A N 1
ATOM 1664 C CA . ASP A 1 210 ? 7.906 16.953 15.727 1 98.06 210 ASP A CA 1
ATOM 1665 C C . ASP A 1 210 ? 7.359 16.016 16.797 1 98.06 210 ASP A C 1
ATOM 1667 O O . ASP A 1 210 ? 7.953 15.867 17.875 1 98.06 210 ASP A O 1
ATOM 1671 N N . LYS A 1 211 ? 6.258 15.461 16.516 1 96.81 211 LYS A N 1
ATOM 1672 C CA . LYS A 1 211 ? 5.512 14.656 17.484 1 96.81 211 LYS A CA 1
ATOM 1673 C C . LYS A 1 211 ? 6.293 13.414 17.891 1 96.81 211 LYS A C 1
ATOM 1675 O O . LYS A 1 211 ? 5.973 12.773 18.891 1 96.81 211 LYS A O 1
ATOM 1680 N N . ASP A 1 212 ? 7.332 13.039 17.219 1 96.06 212 ASP A N 1
ATOM 1681 C CA . ASP A 1 212 ? 8.148 11.883 17.547 1 96.06 212 ASP A CA 1
ATOM 1682 C C . ASP A 1 212 ? 8.766 12.031 18.938 1 96.06 212 ASP A C 1
ATOM 1684 O O . ASP A 1 212 ? 9.102 11.039 19.578 1 96.06 212 ASP A O 1
ATOM 1688 N N . VAL A 1 213 ? 8.977 13.258 19.406 1 96.38 213 VAL A N 1
ATOM 1689 C CA . VAL A 1 213 ? 9.508 13.43 20.75 1 96.38 213 VAL A CA 1
ATOM 1690 C C . VAL A 1 213 ? 8.555 12.82 21.766 1 96.38 213 VAL A C 1
ATOM 1692 O O . VAL A 1 213 ? 8.984 12.273 22.781 1 96.38 213 VAL A O 1
ATOM 1695 N N . PHE A 1 214 ? 7.305 12.945 21.547 1 94.75 214 PHE A N 1
ATOM 1696 C CA . PHE A 1 214 ? 6.262 12.336 22.375 1 94.75 214 PHE A CA 1
ATOM 1697 C C . PHE A 1 214 ? 6.168 10.844 22.109 1 94.75 214 PHE A C 1
ATOM 1699 O O . PHE A 1 214 ? 6.18 10.039 23.047 1 94.75 214 PHE A O 1
ATOM 1706 N N . ARG A 1 215 ? 6.152 10.422 20.781 1 94.06 215 ARG A N 1
ATOM 1707 C CA . ARG A 1 215 ? 5.992 9.023 20.406 1 94.06 215 ARG A CA 1
ATOM 1708 C C . ARG A 1 215 ? 7.113 8.164 20.984 1 94.06 215 ARG A C 1
ATOM 1710 O O . ARG A 1 215 ? 6.887 7.031 21.391 1 94.06 215 ARG A O 1
ATOM 1717 N N . ARG A 1 216 ? 8.32 8.719 21.016 1 93.25 216 ARG A N 1
ATOM 1718 C CA . ARG A 1 216 ? 9.508 7.965 21.406 1 93.25 216 ARG A CA 1
ATOM 1719 C C . ARG A 1 216 ? 9.961 8.344 22.812 1 93.25 216 ARG A C 1
ATOM 1721 O O . ARG A 1 216 ? 10.969 7.828 23.312 1 93.25 216 ARG A O 1
ATOM 1728 N N . ASN A 1 217 ? 9.258 9.266 23.469 1 93.12 217 ASN A N 1
ATOM 1729 C CA . ASN A 1 217 ? 9.57 9.734 24.812 1 93.12 217 ASN A CA 1
ATOM 1730 C C . ASN A 1 217 ? 10.992 10.281 24.906 1 93.12 217 ASN A C 1
ATOM 1732 O O . ASN A 1 217 ? 11.773 9.859 25.766 1 93.12 217 ASN A O 1
ATOM 1736 N N . ILE A 1 218 ? 11.312 11.203 24 1 94.19 218 ILE A N 1
ATOM 1737 C CA . ILE A 1 218 ? 12.695 11.664 23.953 1 94.19 218 ILE A CA 1
ATOM 1738 C C . ILE A 1 218 ? 12.734 13.18 24.141 1 94.19 218 ILE A C 1
ATOM 1740 O O . ILE A 1 218 ? 13.789 13.805 23.969 1 94.19 218 ILE A O 1
ATOM 1744 N N . GLY A 1 219 ? 11.594 13.82 24.453 1 92.25 219 GLY A N 1
ATOM 1745 C CA . GLY A 1 219 ? 11.57 15.266 24.625 1 92.25 219 GLY A CA 1
ATOM 1746 C C . GLY A 1 219 ? 10.188 15.805 24.953 1 92.25 219 GLY A C 1
ATOM 1747 O O . GLY A 1 219 ? 9.227 15.039 25.047 1 92.25 219 GLY A O 1
ATOM 1748 N N . ASN A 1 220 ? 10.203 17.125 25.141 1 94.06 220 ASN A N 1
ATOM 1749 C CA . ASN A 1 220 ? 8.953 17.812 25.453 1 94.06 220 ASN A CA 1
ATOM 1750 C C . ASN A 1 220 ? 8.297 18.391 24.188 1 94.06 220 ASN A C 1
ATOM 1752 O O . ASN A 1 220 ? 8.914 19.188 23.484 1 94.06 220 ASN A O 1
ATOM 1756 N N . LEU A 1 221 ? 7.066 18.047 24 1 96.31 221 LEU A N 1
ATOM 1757 C CA . LEU A 1 221 ? 6.348 18.375 22.781 1 96.31 221 LEU A CA 1
ATOM 1758 C C . LEU A 1 221 ? 6.234 19.891 22.594 1 96.31 221 LEU A C 1
ATOM 1760 O O . LEU A 1 221 ? 6.566 20.406 21.531 1 96.31 221 LEU A O 1
ATOM 1764 N N . THR A 1 222 ? 5.832 20.578 23.641 1 97.5 222 THR A N 1
ATOM 1765 C CA . THR A 1 222 ? 5.574 22.016 23.5 1 97.5 222 THR A CA 1
ATOM 1766 C C . THR A 1 222 ? 6.879 22.781 23.328 1 97.5 222 THR A C 1
ATOM 1768 O O . THR A 1 222 ? 6.914 23.812 22.672 1 97.5 222 THR A O 1
ATOM 1771 N N . ASP A 1 223 ? 7.98 22.234 23.875 1 97.5 223 ASP A N 1
ATOM 1772 C CA . ASP A 1 223 ? 9.281 22.859 23.672 1 97.5 223 ASP A CA 1
ATOM 1773 C C . ASP A 1 223 ? 9.68 22.859 22.203 1 97.5 223 ASP A C 1
ATOM 1775 O O . ASP A 1 223 ? 10.078 23.891 21.656 1 97.5 223 ASP A O 1
ATOM 1779 N N . VAL A 1 224 ? 9.531 21.75 21.562 1 97.62 224 VAL A N 1
ATOM 1780 C CA . VAL A 1 224 ? 10.008 21.672 20.188 1 97.62 224 VAL A CA 1
ATOM 1781 C C . VAL A 1 224 ? 9.031 22.391 19.266 1 97.62 224 VAL A C 1
ATOM 1783 O O . VAL A 1 224 ? 9.445 22.969 18.25 1 97.62 224 VAL A O 1
ATOM 1786 N N . TYR A 1 225 ? 7.719 22.359 19.578 1 98.62 225 TYR A N 1
ATOM 1787 C CA . TYR A 1 225 ? 6.758 23.109 18.781 1 98.62 225 TYR A CA 1
ATOM 1788 C C . TYR A 1 225 ? 7.027 24.609 18.859 1 98.62 225 TYR A C 1
ATOM 1790 O O . TYR A 1 225 ? 6.902 25.328 17.875 1 98.62 225 TYR A O 1
ATOM 1798 N N . THR A 1 226 ? 7.352 25.047 20.094 1 98.69 226 THR A N 1
ATOM 1799 C CA . THR A 1 226 ? 7.699 26.453 20.297 1 98.69 226 THR A CA 1
ATOM 1800 C C . THR A 1 226 ? 8.906 26.844 19.438 1 98.69 226 THR A C 1
ATOM 1802 O O . THR A 1 226 ? 8.922 27.906 18.828 1 98.69 226 THR A O 1
ATOM 1805 N N . GLU A 1 227 ? 9.883 25.984 19.453 1 98.5 227 GLU A N 1
ATOM 1806 C CA . GLU A 1 227 ? 11.062 26.219 18.625 1 98.5 227 GLU A CA 1
ATOM 1807 C C . GLU A 1 227 ? 10.688 26.344 17.156 1 98.5 227 GLU A C 1
ATOM 1809 O O . GLU A 1 227 ? 11.188 27.219 16.453 1 98.5 227 GLU A O 1
ATOM 1814 N N . VAL A 1 228 ? 9.828 25.453 16.609 1 98.75 228 VAL A N 1
ATOM 1815 C CA . VAL A 1 228 ? 9.391 25.484 15.219 1 98.75 228 VAL A CA 1
ATOM 1816 C C . VAL A 1 228 ? 8.664 26.797 14.938 1 98.75 228 VAL A C 1
ATOM 1818 O O . VAL A 1 228 ? 8.914 27.453 13.922 1 98.75 228 VAL A O 1
ATOM 1821 N N . LEU A 1 229 ? 7.762 27.203 15.859 1 98.75 229 LEU A N 1
ATOM 1822 C CA . LEU A 1 229 ? 7.027 28.453 15.68 1 98.75 229 LEU A CA 1
ATOM 1823 C C . LEU A 1 229 ? 7.977 29.641 15.641 1 98.75 229 LEU A C 1
ATOM 1825 O O . LEU A 1 229 ? 7.816 30.531 14.812 1 98.75 229 LEU A O 1
ATOM 1829 N N . ASN A 1 230 ? 8.93 29.672 16.562 1 98.56 230 ASN A N 1
ATOM 1830 C CA . ASN A 1 230 ? 9.891 30.766 16.625 1 98.56 230 ASN A CA 1
ATOM 1831 C C . ASN A 1 230 ? 10.68 30.875 15.32 1 98.56 230 ASN A C 1
ATOM 1833 O O . ASN A 1 230 ? 10.844 31.984 14.781 1 98.56 230 ASN A O 1
ATOM 1837 N N . ARG A 1 231 ? 11.141 29.797 14.844 1 98.56 231 ARG A N 1
ATOM 1838 C CA . ARG A 1 231 ? 11.891 29.797 13.594 1 98.56 231 ARG A CA 1
ATOM 1839 C C . ARG A 1 231 ? 11.016 30.234 12.422 1 98.56 231 ARG A C 1
ATOM 1841 O O . ARG A 1 231 ? 11.469 30.953 11.531 1 98.56 231 ARG A O 1
ATOM 1848 N N . LEU A 1 232 ? 9.781 29.719 12.43 1 98.56 232 LEU A N 1
ATOM 1849 C CA . LEU A 1 232 ? 8.828 30.078 11.391 1 98.56 232 LEU A CA 1
ATOM 1850 C C . LEU A 1 232 ? 8.586 31.578 11.359 1 98.56 232 LEU A C 1
ATOM 1852 O O . LEU A 1 232 ? 8.602 32.188 10.289 1 98.56 232 LEU A O 1
ATOM 1856 N N . LYS A 1 233 ? 8.406 32.188 12.508 1 98.06 233 LYS A N 1
ATOM 1857 C CA . LYS A 1 233 ? 8.172 33.625 12.609 1 98.06 233 LYS A CA 1
ATOM 1858 C C . LYS A 1 233 ? 9.391 34.438 12.156 1 98.06 233 LYS A C 1
ATOM 1860 O O . LYS A 1 233 ? 9.266 35.5 11.578 1 98.06 233 LYS A O 1
ATOM 1865 N N . GLN A 1 234 ? 10.523 33.875 12.414 1 97.06 234 GLN A N 1
ATOM 1866 C CA . GLN A 1 234 ? 11.766 34.531 12.055 1 97.06 234 GLN A CA 1
ATOM 1867 C C . GLN A 1 234 ? 11.93 34.625 10.539 1 97.06 234 GLN A C 1
ATOM 1869 O O . GLN A 1 234 ? 12.453 35.625 10.023 1 97.06 234 GLN A O 1
ATOM 1874 N N . VAL A 1 235 ? 11.492 33.625 9.797 1 95.56 235 VAL A N 1
ATOM 1875 C CA . VAL A 1 235 ? 11.719 33.594 8.359 1 95.56 235 VAL A CA 1
ATOM 1876 C C . VAL A 1 235 ? 10.578 34.312 7.645 1 95.56 235 VAL A C 1
ATOM 1878 O O . VAL A 1 235 ? 10.719 34.719 6.484 1 95.56 235 VAL A O 1
ATOM 1881 N N . GLN A 1 236 ? 9.461 34.5 8.211 1 89.88 236 GLN A N 1
ATOM 1882 C CA . GLN A 1 236 ? 8.336 35.188 7.57 1 89.88 236 GLN A CA 1
ATOM 1883 C C . GLN A 1 236 ? 8.344 36.688 7.891 1 89.88 236 GLN A C 1
ATOM 1885 O O . GLN A 1 236 ? 7.625 37.469 7.258 1 89.88 236 GLN A O 1
ATOM 1890 N N . ASN A 1 237 ? 9.062 37.156 8.914 1 78.25 237 ASN A N 1
ATOM 1891 C CA . ASN A 1 237 ? 9.273 38.562 9.188 1 78.25 237 ASN A CA 1
ATOM 1892 C C . ASN A 1 237 ? 10.43 39.125 8.375 1 78.25 237 ASN A C 1
ATOM 1894 O O . ASN A 1 237 ? 11.422 38.438 8.133 1 78.25 237 ASN A O 1
ATOM 1898 N N . MET B 1 1 ? 22.203 -33.438 -18.906 1 53.5 1 MET B N 1
ATOM 1899 C CA . MET B 1 1 ? 21.484 -32.406 -18.203 1 53.5 1 MET B CA 1
ATOM 1900 C C . MET B 1 1 ? 22.312 -31.875 -17.016 1 53.5 1 MET B C 1
ATOM 1902 O O . MET B 1 1 ? 22.859 -32.656 -16.25 1 53.5 1 MET B O 1
ATOM 1906 N N . THR B 1 2 ? 23.016 -30.719 -17.062 1 63.47 2 THR B N 1
ATOM 1907 C CA . THR B 1 2 ? 23.797 -30.344 -15.883 1 63.47 2 THR B CA 1
ATOM 1908 C C . THR B 1 2 ? 22.891 -30.203 -14.656 1 63.47 2 THR B C 1
ATOM 1910 O O . THR B 1 2 ? 21.703 -29.938 -14.789 1 63.47 2 THR B O 1
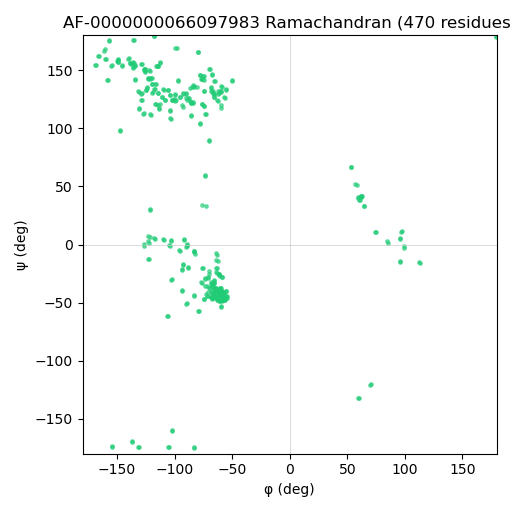ATOM 1913 N N . ASN B 1 3 ? 23.031 -30.922 -13.547 1 78.12 3 ASN B N 1
ATOM 1914 C CA . ASN B 1 3 ? 22.328 -30.875 -12.273 1 78.12 3 ASN B CA 1
ATOM 1915 C C . ASN B 1 3 ? 22.781 -29.703 -11.422 1 78.12 3 ASN B C 1
ATOM 1917 O O . ASN B 1 3 ? 22.859 -29.797 -10.195 1 78.12 3 ASN B O 1
ATOM 1921 N N . GLU B 1 4 ? 23.125 -28.562 -12.195 1 92.06 4 GLU B N 1
ATOM 1922 C CA . GLU B 1 4 ? 23.578 -27.422 -11.398 1 92.06 4 GLU B CA 1
ATOM 1923 C C . GLU B 1 4 ? 22.391 -26.609 -10.891 1 92.06 4 GLU B C 1
ATOM 1925 O O . GLU B 1 4 ? 21.609 -26.078 -11.68 1 92.06 4 GLU B O 1
ATOM 1930 N N . LEU B 1 5 ? 22.344 -26.484 -9.609 1 95.38 5 LEU B N 1
ATOM 1931 C CA . LEU B 1 5 ? 21.281 -25.734 -8.945 1 95.38 5 LEU B CA 1
ATOM 1932 C C . LEU B 1 5 ? 21.5 -24.234 -9.07 1 95.38 5 LEU B C 1
ATOM 1934 O O . LEU B 1 5 ? 22.562 -23.719 -8.695 1 95.38 5 LEU B O 1
ATOM 1938 N N . VAL B 1 6 ? 20.562 -23.562 -9.656 1 93.94 6 VAL B N 1
ATOM 1939 C CA . VAL B 1 6 ? 20.641 -22.109 -9.852 1 93.94 6 VAL B CA 1
ATOM 1940 C C . VAL B 1 6 ? 19.938 -21.406 -8.695 1 93.94 6 VAL B C 1
ATOM 1942 O O . VAL B 1 6 ? 20.406 -20.359 -8.242 1 93.94 6 VAL B O 1
ATOM 1945 N N . TYR B 1 7 ? 18.891 -21.953 -8.289 1 94.56 7 TYR B N 1
ATOM 1946 C CA . TYR B 1 7 ? 18.062 -21.344 -7.262 1 94.56 7 TYR B CA 1
ATOM 1947 C C . TYR B 1 7 ? 17.172 -22.375 -6.57 1 94.56 7 TYR B C 1
ATOM 1949 O O . TYR B 1 7 ? 16.703 -23.312 -7.203 1 94.56 7 TYR B O 1
ATOM 1957 N N . GLU B 1 8 ? 17.016 -22.203 -5.277 1 94.75 8 GLU B N 1
ATOM 1958 C CA . GLU B 1 8 ? 16.062 -23.016 -4.531 1 94.75 8 GLU B CA 1
ATOM 1959 C C . GLU B 1 8 ? 15.172 -22.141 -3.65 1 94.75 8 GLU B C 1
ATOM 1961 O O . GLU B 1 8 ? 15.664 -21.469 -2.736 1 94.75 8 GLU B O 1
ATOM 1966 N N . GLY B 1 9 ? 13.93 -22.172 -3.932 1 92.62 9 GLY B N 1
ATOM 1967 C CA . GLY B 1 9 ? 12.953 -21.453 -3.129 1 92.62 9 GLY B CA 1
ATOM 1968 C C . GLY B 1 9 ? 12.18 -22.344 -2.186 1 92.62 9 GLY B C 1
ATOM 1969 O O . GLY B 1 9 ? 12.617 -23.469 -1.885 1 92.62 9 GLY B O 1
ATOM 1970 N N . LYS B 1 10 ? 11.07 -21.953 -1.72 1 90.56 10 LYS B N 1
ATOM 1971 C CA . LYS B 1 10 ? 10.25 -22.641 -0.734 1 90.56 10 LYS B CA 1
ATOM 1972 C C . LYS B 1 10 ? 9.562 -23.859 -1.352 1 90.56 10 LYS B C 1
ATOM 1974 O O . LYS B 1 10 ? 9.422 -24.906 -0.699 1 90.56 10 LYS B O 1
ATOM 1979 N N . ALA B 1 11 ? 9.195 -23.656 -2.664 1 94.5 11 ALA B N 1
ATOM 1980 C CA . ALA B 1 11 ? 8.367 -24.719 -3.227 1 94.5 11 ALA B CA 1
ATOM 1981 C C . ALA B 1 11 ? 8.969 -25.25 -4.527 1 94.5 11 ALA B C 1
ATOM 1983 O O . ALA B 1 11 ? 8.453 -26.203 -5.109 1 94.5 11 ALA B O 1
ATOM 1984 N N . LYS B 1 12 ? 10.133 -24.672 -4.977 1 97.56 12 LYS B N 1
ATOM 1985 C CA . LYS B 1 12 ? 10.695 -25.078 -6.262 1 97.56 12 LYS B CA 1
ATOM 1986 C C . LYS B 1 12 ? 12.219 -24.969 -6.254 1 97.56 12 LYS B C 1
ATOM 1988 O O . LYS B 1 12 ? 12.789 -24.219 -5.473 1 97.56 12 LYS B O 1
ATOM 1993 N N . GLN B 1 13 ? 12.758 -25.734 -7.152 1 97.56 13 GLN B N 1
ATOM 1994 C CA . GLN B 1 13 ? 14.172 -25.656 -7.484 1 97.56 13 GLN B CA 1
ATOM 1995 C C . GLN B 1 13 ? 14.375 -25.359 -8.969 1 97.56 13 GLN B C 1
ATOM 1997 O O . GLN B 1 13 ? 13.625 -25.844 -9.812 1 97.56 13 GLN B O 1
ATOM 2002 N N . LEU B 1 14 ? 15.367 -24.578 -9.242 1 97.88 14 LEU B N 1
ATOM 2003 C CA . LEU B 1 14 ? 15.734 -24.266 -10.617 1 97.88 14 LEU B CA 1
ATOM 2004 C C . LEU B 1 14 ? 17.141 -24.766 -10.922 1 97.88 14 LEU B C 1
ATOM 2006 O O . LEU B 1 14 ? 18.078 -24.516 -10.156 1 97.88 14 LEU B O 1
ATOM 2010 N N . PHE B 1 15 ? 17.266 -25.406 -12.047 1 97.81 15 PHE B N 1
ATOM 2011 C CA . PHE B 1 15 ? 18.531 -25.984 -12.469 1 97.81 15 PHE B CA 1
ATOM 2012 C C . PHE B 1 15 ? 18.922 -25.484 -13.859 1 97.81 15 PHE B C 1
ATOM 2014 O O . PHE B 1 15 ? 18.062 -25.266 -14.703 1 97.81 15 PHE B O 1
ATOM 2021 N N . LYS B 1 16 ? 20.188 -25.406 -14.07 1 96.5 16 LYS B N 1
ATOM 2022 C CA . LYS B 1 16 ? 20.688 -25.141 -15.422 1 96.5 16 LYS B CA 1
ATOM 2023 C C . LYS B 1 16 ? 20.453 -26.344 -16.328 1 96.5 16 LYS B C 1
ATOM 2025 O O . LYS B 1 16 ? 20.391 -27.484 -15.859 1 96.5 16 LYS B O 1
ATOM 2030 N N . THR B 1 17 ? 20.297 -26.062 -17.594 1 96.25 17 THR B N 1
ATOM 2031 C CA . THR B 1 17 ? 20.25 -27.125 -18.594 1 96.25 17 THR B CA 1
ATOM 2032 C C . THR B 1 17 ? 21.406 -26.984 -19.594 1 96.25 17 THR B C 1
ATOM 2034 O O . THR B 1 17 ? 22.25 -26.109 -19.438 1 96.25 17 THR B O 1
ATOM 2037 N N . GLU B 1 18 ? 21.406 -27.906 -20.484 1 94.06 18 GLU B N 1
ATOM 2038 C CA . GLU B 1 18 ? 22.438 -27.844 -21.5 1 94.06 18 GLU B CA 1
ATOM 2039 C C . GLU B 1 18 ? 22.125 -26.766 -22.547 1 94.06 18 GLU B C 1
ATOM 2041 O O . GLU B 1 18 ? 23 -26.344 -23.297 1 94.06 18 GLU B O 1
ATOM 2046 N N . GLU B 1 19 ? 20.922 -26.406 -22.609 1 94.38 19 GLU B N 1
ATOM 2047 C CA . GLU B 1 19 ? 20.484 -25.375 -23.547 1 94.38 19 GLU B CA 1
ATOM 2048 C C . GLU B 1 19 ? 20.578 -23.984 -22.922 1 94.38 19 GLU B C 1
ATOM 2050 O O . GLU B 1 19 ? 19.984 -23.734 -21.875 1 94.38 19 GLU B O 1
ATOM 2055 N N . ALA B 1 20 ? 21.312 -23.125 -23.625 1 93.25 20 ALA B N 1
ATOM 2056 C CA . ALA B 1 20 ? 21.484 -21.766 -23.125 1 93.25 20 ALA B CA 1
ATOM 2057 C C . ALA B 1 20 ? 20.125 -21.062 -23.016 1 93.25 20 ALA B C 1
ATOM 2059 O O . ALA B 1 20 ? 19.312 -21.125 -23.938 1 93.25 20 ALA B O 1
ATOM 2060 N N . GLY B 1 21 ? 19.906 -20.438 -21.891 1 95.5 21 GLY B N 1
ATOM 2061 C CA . GLY B 1 21 ? 18.703 -19.641 -21.719 1 95.5 21 GLY B CA 1
ATOM 2062 C C . GLY B 1 21 ? 17.5 -20.469 -21.281 1 95.5 21 GLY B C 1
ATOM 2063 O O . GLY B 1 21 ? 16.391 -19.953 -21.188 1 95.5 21 GLY B O 1
ATOM 2064 N N . VAL B 1 22 ? 17.703 -21.75 -21.062 1 97.38 22 VAL B N 1
ATOM 2065 C CA . VAL B 1 22 ? 16.609 -22.625 -20.641 1 97.38 22 VAL B CA 1
ATOM 2066 C C . VAL B 1 22 ? 16.938 -23.234 -19.281 1 97.38 22 VAL B C 1
ATOM 2068 O O . VAL B 1 22 ? 18.047 -23.734 -19.062 1 97.38 22 VAL B O 1
ATOM 2071 N N . LEU B 1 23 ? 15.984 -23.156 -18.344 1 98.06 23 LEU B N 1
ATOM 2072 C CA . LEU B 1 23 ? 16.125 -23.734 -17.016 1 98.06 23 LEU B CA 1
ATOM 2073 C C . LEU B 1 23 ? 15.133 -24.859 -16.812 1 98.06 23 LEU B C 1
ATOM 2075 O O . LEU B 1 23 ? 14.094 -24.922 -17.469 1 98.06 23 LEU B O 1
ATOM 2079 N N . ARG B 1 24 ? 15.57 -25.734 -15.922 1 98.12 24 ARG B N 1
ATOM 2080 C CA . ARG B 1 24 ? 14.68 -26.797 -15.469 1 98.12 24 ARG B CA 1
ATOM 2081 C C . ARG B 1 24 ? 14.109 -26.484 -14.086 1 98.12 24 ARG B C 1
ATOM 2083 O O . ARG B 1 24 ? 14.859 -26.203 -13.148 1 98.12 24 ARG B O 1
ATOM 2090 N N . VAL B 1 25 ? 12.844 -26.484 -13.984 1 98.38 25 VAL B N 1
ATOM 2091 C CA . VAL B 1 25 ? 12.156 -26.266 -12.711 1 98.38 25 VAL B CA 1
ATOM 2092 C C . VAL B 1 25 ? 11.727 -27.609 -12.117 1 98.38 25 VAL B C 1
ATOM 2094 O O . VAL B 1 25 ? 11.117 -28.422 -12.797 1 98.38 25 VAL B O 1
ATOM 2097 N N . ALA B 1 26 ? 12.055 -27.812 -10.914 1 98.31 26 ALA B N 1
ATOM 2098 C CA . ALA B 1 26 ? 11.578 -28.969 -10.156 1 98.31 26 ALA B CA 1
ATOM 2099 C C . ALA B 1 26 ? 10.672 -28.547 -9.008 1 98.31 26 ALA B C 1
ATOM 2101 O O . ALA B 1 26 ? 11.102 -27.812 -8.117 1 98.31 26 ALA B O 1
ATOM 2102 N N . TYR B 1 27 ? 9.477 -29.016 -9.039 1 98.44 27 TYR B N 1
ATOM 2103 C CA . TYR B 1 27 ? 8.516 -28.672 -7.996 1 98.44 27 TYR B CA 1
ATOM 2104 C C . TYR B 1 27 ? 8.688 -29.578 -6.781 1 98.44 27 TYR B C 1
ATOM 2106 O O . TYR B 1 27 ? 8.859 -30.797 -6.918 1 98.44 27 TYR B O 1
ATOM 2114 N N . LYS B 1 28 ? 8.625 -29 -5.652 1 97.81 28 LYS B N 1
ATOM 2115 C CA . LYS B 1 28 ? 8.773 -29.734 -4.398 1 97.81 28 LYS B CA 1
ATOM 2116 C C . LYS B 1 28 ? 7.414 -30.031 -3.773 1 97.81 28 LYS B C 1
ATOM 2118 O O . LYS B 1 28 ? 6.41 -29.422 -4.137 1 97.81 28 LYS B O 1
ATOM 2123 N N . ASP B 1 29 ? 7.477 -30.875 -2.787 1 97.81 29 ASP B N 1
ATOM 2124 C CA . ASP B 1 29 ? 6.266 -31.25 -2.068 1 97.81 29 ASP B CA 1
ATOM 2125 C C . ASP B 1 29 ? 6.031 -30.344 -0.865 1 97.81 29 ASP B C 1
ATOM 2127 O O . ASP B 1 29 ? 5.035 -30.484 -0.155 1 97.81 29 ASP B O 1
ATOM 2131 N N . ASP B 1 30 ? 6.859 -29.375 -0.742 1 96.19 30 ASP B N 1
ATOM 2132 C CA . ASP B 1 30 ? 6.824 -28.531 0.453 1 96.19 30 ASP B CA 1
ATOM 2133 C C . ASP B 1 30 ? 5.82 -27.391 0.296 1 96.19 30 ASP B C 1
ATOM 2135 O O . ASP B 1 30 ? 5.691 -26.812 -0.786 1 96.19 30 ASP B O 1
ATOM 2139 N N . ALA B 1 31 ? 5.031 -27.156 1.294 1 95.25 31 ALA B N 1
ATOM 2140 C CA . ALA B 1 31 ? 4.152 -25.984 1.4 1 95.25 31 ALA B CA 1
ATOM 2141 C C . ALA B 1 31 ? 4.543 -25.109 2.588 1 95.25 31 ALA B C 1
ATOM 2143 O O . ALA B 1 31 ? 4.953 -25.625 3.633 1 95.25 31 ALA B O 1
ATOM 2144 N N . THR B 1 32 ? 4.508 -23.844 2.332 1 93.12 32 THR B N 1
ATOM 2145 C CA . THR B 1 32 ? 4.789 -22.922 3.424 1 93.12 32 THR B CA 1
ATOM 2146 C C . THR B 1 32 ? 3.617 -21.969 3.639 1 93.12 32 THR B C 1
ATOM 2148 O O . THR B 1 32 ? 2.812 -21.75 2.732 1 93.12 32 THR B O 1
ATOM 2151 N N . ALA B 1 33 ? 3.404 -21.516 4.848 1 88.38 33 ALA B N 1
ATOM 2152 C CA . ALA B 1 33 ? 2.445 -20.469 5.215 1 88.38 33 ALA B CA 1
ATOM 2153 C C . ALA B 1 33 ? 3.062 -19.469 6.191 1 88.38 33 ALA B C 1
ATOM 2155 O O . ALA B 1 33 ? 4.07 -19.766 6.836 1 88.38 33 ALA B O 1
ATOM 2156 N N . LEU B 1 34 ? 2.529 -18.281 6.219 1 85.56 34 LEU B N 1
ATOM 2157 C CA . LEU B 1 34 ? 3.035 -17.234 7.102 1 85.56 34 LEU B CA 1
ATOM 2158 C C . LEU B 1 34 ? 4.477 -16.875 6.754 1 85.56 34 LEU B C 1
ATOM 2160 O O . LEU B 1 34 ? 5.348 -16.875 7.625 1 85.56 34 LEU B O 1
ATOM 2164 N N . ASN B 1 35 ? 4.742 -16.797 5.52 1 85.12 35 ASN B N 1
ATOM 2165 C CA . ASN B 1 35 ? 6.023 -16.391 4.953 1 85.12 35 ASN B CA 1
ATOM 2166 C C . ASN B 1 35 ? 7.156 -17.312 5.41 1 85.12 35 ASN B C 1
ATOM 2168 O O . ASN B 1 35 ? 8.211 -16.828 5.828 1 85.12 35 ASN B O 1
ATOM 2172 N N . GLY B 1 36 ? 6.848 -18.594 5.453 1 86.31 36 GLY B N 1
ATOM 2173 C CA . GLY B 1 36 ? 7.902 -19.578 5.676 1 86.31 36 GLY B CA 1
ATOM 2174 C C . GLY B 1 36 ? 7.98 -20.047 7.113 1 86.31 36 GLY B C 1
ATOM 2175 O O . GLY B 1 36 ? 8.742 -20.969 7.43 1 86.31 36 GLY B O 1
ATOM 2176 N N . VAL B 1 37 ? 7.125 -19.5 7.988 1 86.12 37 VAL B N 1
ATOM 2177 C CA . VAL B 1 37 ? 7.148 -19.859 9.398 1 86.12 37 VAL B CA 1
ATOM 2178 C C . VAL B 1 37 ? 6.594 -21.266 9.578 1 86.12 37 VAL B C 1
ATOM 2180 O O . VAL B 1 37 ? 7.125 -22.062 10.367 1 86.12 37 VAL B O 1
ATOM 2183 N N . ARG B 1 38 ? 5.492 -21.609 8.867 1 89.88 38 ARG B N 1
ATOM 2184 C CA . ARG B 1 38 ? 4.938 -22.953 8.828 1 89.88 38 ARG B CA 1
ATOM 2185 C C . ARG B 1 38 ? 5.352 -23.688 7.551 1 89.88 38 ARG B C 1
ATOM 2187 O O . ARG B 1 38 ? 5.184 -23.156 6.449 1 89.88 38 ARG B O 1
ATOM 2194 N N . LYS B 1 39 ? 5.973 -24.891 7.762 1 93.38 39 LYS B N 1
ATOM 2195 C CA . LYS B 1 39 ? 6.422 -25.703 6.637 1 93.38 39 LYS B CA 1
ATOM 2196 C C . LYS B 1 39 ? 5.973 -27.141 6.793 1 93.38 39 LYS B C 1
ATOM 2198 O O . LYS B 1 39 ? 6.098 -27.734 7.871 1 93.38 39 LYS B O 1
ATOM 2203 N N . GLU B 1 40 ? 5.445 -27.641 5.801 1 95.56 40 GLU B N 1
ATOM 2204 C CA . GLU B 1 40 ? 5.008 -29.031 5.758 1 95.56 40 GLU B CA 1
ATOM 2205 C C . GLU B 1 40 ? 5.184 -29.625 4.363 1 95.56 40 GLU B C 1
ATOM 2207 O O . GLU B 1 40 ? 5.223 -28.891 3.373 1 95.56 40 GLU B O 1
ATOM 2212 N N . SER B 1 41 ? 5.344 -30.938 4.375 1 96.62 41 SER B N 1
ATOM 2213 C CA . SER B 1 41 ? 5.461 -31.625 3.096 1 96.62 41 SER B CA 1
ATOM 2214 C C . SER B 1 41 ? 4.215 -32.469 2.801 1 96.62 41 SER B C 1
ATOM 2216 O O . SER B 1 41 ? 3.699 -33.156 3.684 1 96.62 41 SER B O 1
ATOM 2218 N N . PHE B 1 42 ? 3.756 -32.312 1.634 1 97.06 42 PHE B N 1
ATOM 2219 C CA . PHE B 1 42 ? 2.584 -33.062 1.175 1 97.06 42 PHE B CA 1
ATOM 2220 C C . PHE B 1 42 ? 2.918 -33.906 -0.054 1 97.06 42 PHE B C 1
ATOM 2222 O O . PHE B 1 42 ? 3.1 -33.344 -1.147 1 97.06 42 PHE B O 1
ATOM 2229 N N . ALA B 1 43 ? 2.9 -35.156 0.16 1 97.12 43 ALA B N 1
ATOM 2230 C CA . ALA B 1 43 ? 3.234 -36.062 -0.955 1 97.12 43 ALA B CA 1
ATOM 2231 C C . ALA B 1 43 ? 2.318 -35.812 -2.148 1 97.12 43 ALA B C 1
ATOM 2233 O O . ALA B 1 43 ? 1.093 -35.781 -2.006 1 97.12 43 ALA B O 1
ATOM 2234 N N . GLY B 1 44 ? 2.986 -35.562 -3.322 1 97.81 44 GLY B N 1
ATOM 2235 C CA . GLY B 1 44 ? 2.219 -35.375 -4.543 1 97.81 44 GLY B CA 1
ATOM 2236 C C . GLY B 1 44 ? 1.957 -33.938 -4.879 1 97.81 44 GLY B C 1
ATOM 2237 O O . GLY B 1 44 ? 1.562 -33.594 -6 1 97.81 44 GLY B O 1
ATOM 2238 N N . LYS B 1 45 ? 2.17 -33.031 -3.912 1 98.06 45 LYS B N 1
ATOM 2239 C CA . LYS B 1 45 ? 1.881 -31.625 -4.141 1 98.06 45 LYS B CA 1
ATOM 2240 C C . LYS B 1 45 ? 2.668 -31.094 -5.336 1 98.06 45 LYS B C 1
ATOM 2242 O O . LYS B 1 45 ? 2.121 -30.375 -6.172 1 98.06 45 LYS B O 1
ATOM 2247 N N . GLY B 1 46 ? 3.943 -31.391 -5.379 1 98.31 46 GLY B N 1
ATOM 2248 C CA . GLY B 1 46 ? 4.797 -30.938 -6.461 1 98.31 46 GLY B CA 1
ATOM 2249 C C . GLY B 1 46 ? 4.305 -31.359 -7.832 1 98.31 46 GLY B C 1
ATOM 2250 O O . GLY B 1 46 ? 4.289 -30.562 -8.766 1 98.31 46 GLY B O 1
ATOM 2251 N N . GLU B 1 47 ? 3.965 -32.594 -7.902 1 98.5 47 GLU B N 1
ATOM 2252 C CA . GLU B 1 47 ? 3.426 -33.156 -9.148 1 98.5 47 GLU B CA 1
ATOM 2253 C C . GLU B 1 47 ? 2.162 -32.406 -9.57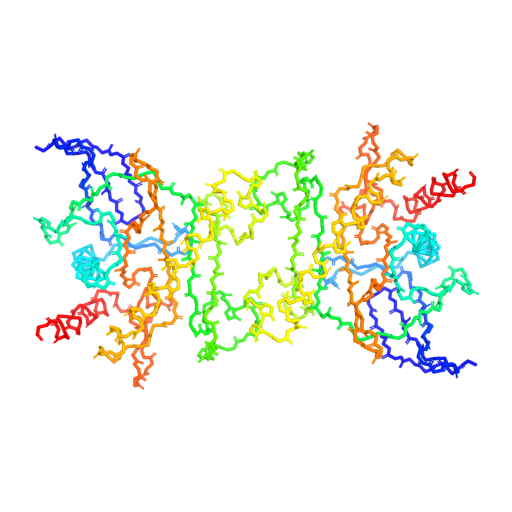 1 98.5 47 GLU B C 1
ATOM 2255 O O . GLU B 1 47 ? 2.016 -32.031 -10.734 1 98.5 47 GLU B O 1
ATOM 2260 N N . LEU B 1 48 ? 1.257 -32.219 -8.664 1 98.69 48 LEU B N 1
ATOM 2261 C CA . LEU B 1 48 ? -0.008 -31.562 -8.938 1 98.69 48 LEU B CA 1
ATOM 2262 C C . LEU B 1 48 ? 0.228 -30.125 -9.398 1 98.69 48 LEU B C 1
ATOM 2264 O O . LEU B 1 48 ? -0.314 -29.703 -10.422 1 98.69 48 LEU B O 1
ATOM 2268 N N . ASN B 1 49 ? 1.108 -29.375 -8.711 1 98.75 49 ASN B N 1
ATOM 2269 C CA . ASN B 1 49 ? 1.386 -27.984 -9.062 1 98.75 49 ASN B CA 1
ATOM 2270 C C . ASN B 1 49 ? 2.047 -27.875 -10.438 1 98.75 49 ASN B C 1
ATOM 2272 O O . ASN B 1 49 ? 1.73 -26.969 -11.211 1 98.75 49 ASN B O 1
ATOM 2276 N N . ASN B 1 50 ? 2.947 -28.766 -10.703 1 98.75 50 ASN B N 1
ATOM 2277 C CA . ASN B 1 50 ? 3.611 -28.75 -12 1 98.75 50 ASN B CA 1
ATOM 2278 C C . ASN B 1 50 ? 2.619 -28.969 -13.141 1 98.75 50 ASN B C 1
ATOM 2280 O O . ASN B 1 50 ? 2.648 -28.266 -14.141 1 98.75 50 ASN B O 1
ATOM 2284 N N . GLN B 1 51 ? 1.787 -29.953 -12.961 1 98.56 51 GLN B N 1
ATOM 2285 C CA . GLN B 1 51 ? 0.824 -30.297 -14 1 98.56 51 GLN B CA 1
ATOM 2286 C C . GLN B 1 51 ? -0.202 -29.172 -14.188 1 98.56 51 GLN B C 1
ATOM 2288 O O . GLN B 1 51 ? -0.504 -28.781 -15.32 1 98.56 51 GLN B O 1
ATOM 2293 N N . ILE B 1 52 ? -0.73 -28.656 -13.086 1 98.81 52 ILE B N 1
ATOM 2294 C CA . ILE B 1 52 ? -1.715 -27.578 -13.141 1 98.81 52 ILE B CA 1
ATOM 2295 C C . ILE B 1 52 ? -1.1 -26.359 -13.805 1 98.81 52 ILE B C 1
ATOM 2297 O O . ILE B 1 52 ? -1.695 -25.766 -14.711 1 98.81 52 ILE B O 1
ATOM 2301 N N . THR B 1 53 ? 0.115 -25.969 -13.422 1 98.88 53 THR B N 1
ATOM 2302 C CA . THR B 1 53 ? 0.812 -24.828 -13.992 1 98.88 53 THR B CA 1
ATOM 2303 C C . THR B 1 53 ? 1.026 -25 -15.492 1 98.88 53 THR B C 1
ATOM 2305 O O . THR B 1 53 ? 0.786 -24.094 -16.281 1 98.88 53 THR B O 1
ATOM 2308 N N . ALA B 1 54 ? 1.462 -26.203 -15.867 1 98.62 54 ALA B N 1
ATOM 2309 C CA . ALA B 1 54 ? 1.716 -26.469 -17.281 1 98.62 54 ALA B CA 1
ATOM 2310 C C . ALA B 1 54 ? 0.445 -26.312 -18.109 1 98.62 54 ALA B C 1
ATOM 2312 O O . ALA B 1 54 ? 0.472 -25.703 -19.188 1 98.62 54 ALA B O 1
ATOM 2313 N N . LEU B 1 55 ? -0.647 -26.844 -17.609 1 98.56 55 LEU B N 1
ATOM 2314 C CA . LEU B 1 55 ? -1.92 -26.75 -18.312 1 98.56 55 LEU B CA 1
ATOM 2315 C C . LEU B 1 55 ? -2.4 -25.312 -18.406 1 98.56 55 LEU B C 1
ATOM 2317 O O . LEU B 1 55 ? -2.875 -24.875 -19.453 1 98.56 55 LEU B O 1
ATOM 2321 N N . ILE B 1 56 ? -2.238 -24.547 -17.344 1 98.81 56 ILE B N 1
ATOM 2322 C CA . ILE B 1 56 ? -2.717 -23.156 -17.312 1 98.81 56 ILE B CA 1
ATOM 2323 C C . ILE B 1 56 ? -1.847 -22.297 -18.219 1 98.81 56 ILE B C 1
ATOM 2325 O O . ILE B 1 56 ? -2.361 -21.469 -18.969 1 98.81 56 ILE B O 1
ATOM 2329 N N . PHE B 1 57 ? -0.524 -22.469 -18.156 1 98.75 57 PHE B N 1
ATOM 2330 C CA . PHE B 1 57 ? 0.355 -21.688 -19.016 1 98.75 57 PHE B CA 1
ATOM 2331 C C . PHE B 1 57 ? 0.065 -21.984 -20.484 1 98.75 57 PHE B C 1
ATOM 2333 O O . PHE B 1 57 ? 0.113 -21.078 -21.328 1 98.75 57 PHE B O 1
ATOM 2340 N N . SER B 1 58 ? -0.182 -23.234 -20.797 1 98 58 SER B N 1
ATOM 2341 C CA . SER B 1 58 ? -0.54 -23.578 -22.156 1 98 58 SER B CA 1
ATOM 2342 C C . SER B 1 58 ? -1.838 -22.906 -22.578 1 98 58 SER B C 1
ATOM 2344 O O . SER B 1 58 ? -1.945 -22.406 -23.703 1 98 58 SER B O 1
ATOM 2346 N N . TYR B 1 59 ? -2.814 -22.922 -21.734 1 98.19 59 TYR B N 1
ATOM 2347 C CA . TYR B 1 59 ? -4.086 -22.25 -21.984 1 98.19 59 TYR B CA 1
ATOM 2348 C C . TYR B 1 59 ? -3.885 -20.75 -22.219 1 98.19 59 TYR B C 1
ATOM 2350 O O . TYR B 1 59 ? -4.488 -20.172 -23.125 1 98.19 59 TYR B O 1
ATOM 2358 N N . LEU B 1 60 ? -3.059 -20.094 -21.422 1 98.62 60 LEU B N 1
ATOM 2359 C CA . LEU B 1 60 ? -2.752 -18.688 -21.562 1 98.62 60 LEU B CA 1
ATOM 2360 C C . LEU B 1 60 ? -2.057 -18.391 -22.891 1 98.62 60 LEU B C 1
ATOM 2362 O O . LEU B 1 60 ? -2.311 -17.375 -23.516 1 98.62 60 LEU B O 1
ATOM 2366 N N . GLU B 1 61 ? -1.189 -19.281 -23.25 1 97.88 61 GLU B N 1
ATOM 2367 C CA . GLU B 1 61 ? -0.499 -19.125 -24.531 1 97.88 61 GLU B CA 1
ATOM 2368 C C . GLU B 1 61 ? -1.485 -19.109 -25.688 1 97.88 61 GLU B C 1
ATOM 2370 O O . GLU B 1 61 ? -1.324 -18.344 -26.641 1 97.88 61 GLU B O 1
ATOM 2375 N N . GLU B 1 62 ? -2.391 -19.984 -25.641 1 97.31 62 GLU B N 1
ATOM 2376 C CA . GLU B 1 62 ? -3.418 -20.031 -26.672 1 97.31 62 GLU B CA 1
ATOM 2377 C C . GLU B 1 62 ? -4.188 -18.719 -26.75 1 97.31 62 GLU B C 1
ATOM 2379 O O . GLU B 1 62 ? -4.688 -18.344 -27.812 1 97.31 62 GLU B O 1
ATOM 2384 N N . ALA B 1 63 ? -4.27 -18.031 -25.656 1 97.44 63 ALA B N 1
ATOM 2385 C CA . ALA B 1 63 ? -4.98 -16.75 -25.609 1 97.44 63 ALA B CA 1
ATOM 2386 C C . ALA B 1 63 ? -4.051 -15.594 -25.938 1 97.44 63 ALA B C 1
ATOM 2388 O O . ALA B 1 63 ? -4.445 -14.43 -25.844 1 97.44 63 ALA B O 1
ATOM 2389 N N . GLY B 1 64 ? -2.785 -15.828 -26.188 1 97.44 64 GLY B N 1
ATOM 2390 C CA . GLY B 1 64 ? -1.848 -14.812 -26.625 1 97.44 64 GLY B CA 1
ATOM 2391 C C . GLY B 1 64 ? -1.021 -14.227 -25.5 1 97.44 64 GLY B C 1
ATOM 2392 O O . GLY B 1 64 ? -0.376 -13.188 -25.672 1 97.44 64 GLY B O 1
ATOM 2393 N N . ILE B 1 65 ? -1.052 -14.828 -24.328 1 97.88 65 ILE B N 1
ATOM 2394 C CA . ILE B 1 65 ? -0.271 -14.344 -23.188 1 97.88 65 ILE B CA 1
ATOM 2395 C C . ILE B 1 65 ? 1.066 -15.078 -23.141 1 97.88 65 ILE B C 1
ATOM 2397 O O . ILE B 1 65 ? 1.104 -16.312 -23.031 1 97.88 65 ILE B O 1
ATOM 2401 N N . ARG B 1 66 ? 2.152 -14.367 -23.234 1 95.75 66 ARG B N 1
ATOM 2402 C CA . ARG B 1 66 ? 3.494 -14.945 -23.25 1 95.75 66 ARG B CA 1
ATOM 2403 C C . ARG B 1 66 ? 3.979 -15.227 -21.828 1 95.75 66 ARG B C 1
ATOM 2405 O O . ARG B 1 66 ? 3.762 -14.422 -20.922 1 95.75 66 ARG B O 1
ATOM 2412 N N . SER B 1 67 ? 4.547 -16.359 -21.672 1 98.69 67 SER B N 1
ATOM 2413 C CA . SER B 1 67 ? 5.168 -16.75 -20.406 1 98.69 67 SER B CA 1
ATOM 2414 C C . SER B 1 67 ? 6.527 -17.391 -20.625 1 98.69 67 SER B C 1
ATOM 2416 O O . SER B 1 67 ? 6.934 -17.609 -21.781 1 98.69 67 SER B O 1
ATOM 2418 N N . HIS B 1 68 ? 7.227 -17.719 -19.531 1 98.75 68 HIS B N 1
ATOM 2419 C CA . HIS B 1 68 ? 8.539 -18.344 -19.656 1 98.75 68 HIS B CA 1
ATOM 2420 C C . HIS B 1 68 ? 8.406 -19.859 -19.859 1 98.75 68 HIS B C 1
ATOM 2422 O O . HIS B 1 68 ? 9.398 -20.531 -20.125 1 98.75 68 HIS B O 1
ATOM 2428 N N . PHE B 1 69 ? 7.203 -20.375 -19.781 1 98.75 69 PHE B N 1
ATOM 2429 C CA . PHE B 1 69 ? 6.957 -21.812 -19.875 1 98.75 69 PHE B CA 1
ATOM 2430 C C . PHE B 1 69 ? 7.281 -22.328 -21.266 1 98.75 69 PHE B C 1
ATOM 2432 O O . PHE B 1 69 ? 6.867 -21.75 -22.266 1 98.75 69 PHE B O 1
ATOM 2439 N N . ILE B 1 70 ? 8.016 -23.391 -21.297 1 98.5 70 ILE B N 1
ATOM 2440 C CA . ILE B 1 70 ? 8.32 -24.031 -22.578 1 98.5 70 ILE B CA 1
ATOM 2441 C C . ILE B 1 70 ? 7.52 -25.328 -22.703 1 98.5 70 ILE B C 1
ATOM 2443 O O . ILE B 1 70 ? 6.664 -25.453 -23.578 1 98.5 70 ILE B O 1
ATOM 2447 N N . ARG B 1 71 ? 7.789 -26.328 -21.719 1 98.25 71 ARG B N 1
ATOM 2448 C CA . ARG B 1 71 ? 7.047 -27.578 -21.734 1 98.25 71 ARG B CA 1
ATOM 2449 C C . ARG B 1 71 ? 7.297 -28.375 -20.453 1 98.25 71 ARG B C 1
ATOM 2451 O O . ARG B 1 71 ? 8.344 -28.234 -19.828 1 98.25 71 ARG B O 1
ATOM 2458 N N . ALA B 1 72 ? 6.324 -29.188 -20.141 1 98.25 72 ALA B N 1
ATOM 2459 C CA . ALA B 1 72 ? 6.539 -30.172 -19.078 1 98.25 72 ALA B CA 1
ATOM 2460 C C . ALA B 1 72 ? 7.414 -31.312 -19.547 1 98.25 72 ALA B C 1
ATOM 2462 O O . ALA B 1 72 ? 7.281 -31.781 -20.688 1 98.25 72 ALA B O 1
ATOM 2463 N N . ILE B 1 73 ? 8.305 -31.797 -18.656 1 98 73 ILE B N 1
ATOM 2464 C CA . ILE B 1 73 ? 9.188 -32.875 -19.109 1 98 73 ILE B CA 1
ATOM 2465 C C . ILE B 1 73 ? 9.016 -34.094 -18.203 1 98 73 ILE B C 1
ATOM 2467 O O . ILE B 1 73 ? 9.562 -35.156 -18.469 1 98 73 ILE B O 1
ATOM 2471 N N . SER B 1 74 ? 8.375 -33.969 -17.078 1 97.75 74 SER B N 1
ATOM 2472 C CA . SER B 1 74 ? 7.98 -35.031 -16.172 1 97.75 74 SER B CA 1
ATOM 2473 C C . SER B 1 74 ? 6.77 -34.656 -15.336 1 97.75 74 SER B C 1
ATOM 2475 O O . SER B 1 74 ? 6.188 -33.594 -15.539 1 97.75 74 SER B O 1
ATOM 2477 N N . GLU B 1 75 ? 6.43 -35.469 -14.445 1 97.31 75 GLU B N 1
ATOM 2478 C CA . GLU B 1 75 ? 5.297 -35.156 -13.57 1 97.31 75 GLU B CA 1
ATOM 2479 C C . GLU B 1 75 ? 5.613 -34.031 -12.617 1 97.31 75 GLU B C 1
ATOM 2481 O O . GLU B 1 75 ? 4.707 -33.312 -12.156 1 97.31 75 GLU B O 1
ATOM 2486 N N . THR B 1 76 ? 6.895 -33.844 -12.375 1 98.38 76 THR B N 1
ATOM 2487 C CA . THR B 1 76 ? 7.246 -32.844 -11.344 1 98.38 76 THR B CA 1
ATOM 2488 C C . THR B 1 76 ? 8.156 -31.781 -11.922 1 98.38 76 THR B C 1
ATOM 2490 O O . THR B 1 76 ? 8.633 -30.906 -11.188 1 98.38 76 THR B O 1
ATOM 2493 N N . GLU B 1 77 ? 8.445 -31.859 -13.227 1 98.44 77 GLU B N 1
ATOM 2494 C CA . GLU B 1 77 ? 9.445 -30.938 -13.758 1 98.44 77 GLU B CA 1
ATOM 2495 C C . GLU B 1 77 ? 8.977 -30.312 -15.07 1 98.44 77 GLU B C 1
ATOM 2497 O O . GLU B 1 77 ? 8.203 -30.922 -15.812 1 98.44 77 GLU B O 1
ATOM 2502 N N . GLN B 1 78 ? 9.492 -29.141 -15.367 1 98.62 78 GLN B N 1
ATOM 2503 C CA . GLN B 1 78 ? 9.242 -28.453 -16.625 1 98.62 78 GLN B CA 1
ATOM 2504 C C . GLN B 1 78 ? 10.43 -27.594 -17.031 1 98.62 78 GLN B C 1
ATOM 2506 O O . GLN B 1 78 ? 11.305 -27.297 -16.203 1 98.62 78 GLN B O 1
ATOM 2511 N N . LEU B 1 79 ? 10.516 -27.281 -18.266 1 98.5 79 LEU B N 1
ATOM 2512 C CA . LEU B 1 79 ? 11.508 -26.359 -18.797 1 98.5 79 LEU B CA 1
ATOM 2513 C C . LEU B 1 79 ? 10.922 -24.953 -18.953 1 98.5 79 LEU B C 1
ATOM 2515 O O . LEU B 1 79 ? 9.766 -24.797 -19.359 1 98.5 79 LEU B O 1
ATOM 2519 N N . VAL B 1 80 ? 11.695 -23.953 -18.641 1 98.56 80 VAL B N 1
ATOM 2520 C CA . VAL B 1 80 ? 11.266 -22.562 -18.781 1 98.56 80 VAL B CA 1
ATOM 2521 C C . VAL B 1 80 ? 12.398 -21.734 -19.375 1 98.56 80 VAL B C 1
ATOM 2523 O O . VAL B 1 80 ? 13.57 -22.094 -19.266 1 98.56 80 VAL B O 1
ATOM 2526 N N . LYS B 1 81 ? 12.016 -20.641 -19.984 1 98.31 81 LYS B N 1
ATOM 2527 C CA . LYS B 1 81 ? 13 -19.641 -20.391 1 98.31 81 LYS B CA 1
ATOM 2528 C C . LYS B 1 81 ? 13.617 -18.953 -19.172 1 98.31 81 LYS B C 1
ATOM 2530 O O . LYS B 1 81 ? 12.906 -18.609 -18.234 1 98.31 81 LYS B O 1
ATOM 2535 N N . GLU B 1 82 ? 14.891 -18.828 -19.234 1 97.56 82 GLU B N 1
ATOM 2536 C CA . GLU B 1 82 ? 15.555 -18.078 -18.172 1 97.56 82 GLU B CA 1
ATOM 2537 C C . GLU B 1 82 ? 15.156 -16.609 -18.203 1 97.56 82 GLU B C 1
ATOM 2539 O O . GLU B 1 82 ? 15.219 -15.961 -19.25 1 97.56 82 GLU B O 1
ATOM 2544 N N . VAL B 1 83 ? 14.758 -16.078 -17.078 1 98.38 83 VAL B N 1
ATOM 2545 C CA . VAL B 1 83 ? 14.414 -14.672 -16.938 1 98.38 83 VAL B CA 1
ATOM 2546 C C . VAL B 1 83 ? 15.016 -14.117 -15.648 1 98.38 83 VAL B C 1
ATOM 2548 O O . VAL B 1 83 ? 15.305 -14.867 -14.719 1 98.38 83 VAL B O 1
ATOM 2551 N N . SER B 1 84 ? 15.273 -12.82 -15.68 1 98.12 84 SER B N 1
ATOM 2552 C CA . SER B 1 84 ? 15.578 -12.109 -14.445 1 98.12 84 SER B CA 1
ATOM 2553 C C . SER B 1 84 ? 14.297 -11.648 -13.75 1 98.12 84 SER B C 1
ATOM 2555 O O . SER B 1 84 ? 13.648 -10.703 -14.188 1 98.12 84 SER B O 1
ATOM 2557 N N . ILE B 1 85 ? 14.016 -12.242 -12.664 1 98.31 85 ILE B N 1
ATOM 2558 C CA . ILE B 1 85 ? 12.75 -12.008 -11.977 1 98.31 85 ILE B CA 1
ATOM 2559 C C . ILE B 1 85 ? 12.688 -10.562 -11.484 1 98.31 85 ILE B C 1
ATOM 2561 O O . ILE B 1 85 ? 13.664 -10.047 -10.93 1 98.31 85 ILE B O 1
ATOM 2565 N N . ILE B 1 86 ? 11.648 -9.922 -11.836 1 98.81 86 ILE B N 1
ATOM 2566 C CA . ILE B 1 86 ? 11.344 -8.633 -11.219 1 98.81 86 ILE B CA 1
ATOM 2567 C C . ILE B 1 86 ? 10.82 -8.852 -9.805 1 98.81 86 ILE B C 1
ATOM 2569 O O . ILE B 1 86 ? 9.797 -9.516 -9.609 1 98.81 86 ILE B O 1
ATOM 2573 N N . PRO B 1 87 ? 11.477 -8.344 -8.797 1 98.56 87 PRO B N 1
ATOM 2574 C CA . PRO B 1 87 ? 11.102 -8.68 -7.426 1 98.56 87 PRO B CA 1
ATOM 2575 C C . PRO B 1 87 ? 9.805 -8.008 -6.98 1 98.56 87 PRO B C 1
ATOM 2577 O O . PRO B 1 87 ? 9.797 -7.277 -5.984 1 98.56 87 PRO B O 1
ATOM 2580 N N . LEU B 1 88 ? 8.758 -8.305 -7.715 1 98.75 88 LEU B N 1
ATOM 2581 C CA . LEU B 1 88 ? 7.395 -7.859 -7.438 1 98.75 88 LEU B CA 1
ATOM 2582 C C . LEU B 1 88 ? 6.43 -9.039 -7.441 1 98.75 88 LEU B C 1
ATOM 2584 O O . LEU B 1 88 ? 6.445 -9.859 -8.367 1 98.75 88 LEU B O 1
ATOM 2588 N N . GLU B 1 89 ? 5.75 -9.164 -6.379 1 98.69 89 GLU B N 1
ATOM 2589 C CA . GLU B 1 89 ? 4.539 -9.977 -6.43 1 98.69 89 GLU B CA 1
ATOM 2590 C C . GLU B 1 89 ? 3.338 -9.148 -6.883 1 98.69 89 GLU B C 1
ATOM 2592 O O . GLU B 1 89 ? 3.021 -8.125 -6.277 1 98.69 89 GLU B O 1
ATOM 2597 N N . VAL B 1 90 ? 2.736 -9.586 -7.902 1 98.94 90 VAL B N 1
ATOM 2598 C CA . VAL B 1 90 ? 1.571 -8.898 -8.453 1 98.94 90 VAL B CA 1
ATOM 2599 C C . VAL B 1 90 ? 0.3 -9.656 -8.07 1 98.94 90 VAL B C 1
ATOM 2601 O O . VAL B 1 90 ? 0.039 -10.742 -8.594 1 98.94 90 VAL B O 1
ATOM 2604 N N . VAL B 1 91 ? -0.479 -9.086 -7.176 1 98.94 91 VAL B N 1
ATOM 2605 C CA . VAL B 1 91 ? -1.678 -9.758 -6.691 1 98.94 91 VAL B CA 1
ATOM 2606 C C . VAL B 1 91 ? -2.916 -9.141 -7.332 1 98.94 91 VAL B C 1
ATOM 2608 O O . VAL B 1 91 ? -3.064 -7.914 -7.355 1 98.94 91 VAL B O 1
ATOM 2611 N N . VAL B 1 92 ? -3.705 -9.977 -7.875 1 98.94 92 VAL B N 1
ATOM 2612 C CA . VAL B 1 92 ? -4.961 -9.547 -8.484 1 98.94 92 VAL B CA 1
ATOM 2613 C C . VAL B 1 92 ? -6.137 -10.055 -7.648 1 98.94 92 VAL B C 1
ATOM 2615 O O . VAL B 1 92 ? -6.23 -11.25 -7.352 1 98.94 92 VAL B O 1
ATOM 2618 N N . ARG B 1 93 ? -7 -9.195 -7.277 1 98.88 93 ARG B N 1
ATOM 2619 C CA . ARG B 1 93 ? -8.117 -9.508 -6.391 1 98.88 93 ARG B CA 1
ATOM 2620 C C . ARG B 1 93 ? -9.453 -9.305 -7.098 1 98.88 93 ARG B C 1
ATOM 2622 O O . ARG B 1 93 ? -9.773 -8.195 -7.523 1 98.88 93 ARG B O 1
ATOM 2629 N N . ASN B 1 94 ? -10.258 -10.344 -7.188 1 98.88 94 ASN B N 1
ATOM 2630 C CA . ASN B 1 94 ? -11.578 -10.289 -7.797 1 98.88 94 ASN B CA 1
ATOM 2631 C C . ASN B 1 94 ? -12.68 -10.25 -6.738 1 98.88 94 ASN B C 1
ATOM 2633 O O . ASN B 1 94 ? -13.781 -9.766 -7 1 98.88 94 ASN B O 1
ATOM 2637 N N . VAL B 1 95 ? -12.406 -10.852 -5.637 1 98.75 95 VAL B N 1
ATOM 2638 C CA . VAL B 1 95 ? -13.328 -10.969 -4.512 1 98.75 95 VAL B CA 1
ATOM 2639 C C . VAL B 1 95 ? -12.602 -10.648 -3.209 1 98.75 95 VAL B C 1
ATOM 2641 O O . VAL B 1 95 ? -11.438 -11.023 -3.033 1 98.75 95 VAL B O 1
ATOM 2644 N N . ILE B 1 96 ? -13.242 -9.992 -2.305 1 98.62 96 ILE B N 1
ATOM 2645 C CA . ILE B 1 96 ? -12.656 -9.672 -1.007 1 98.62 96 ILE B CA 1
ATOM 2646 C C . ILE B 1 96 ? -12.359 -10.961 -0.245 1 98.62 96 ILE B C 1
ATOM 2648 O O . ILE B 1 96 ? -13.258 -11.766 -0.002 1 98.62 96 ILE B O 1
ATOM 2652 N N . ALA B 1 97 ? -11.141 -11.125 0.146 1 98.06 97 ALA B N 1
ATOM 2653 C CA . ALA B 1 97 ? -10.742 -12.297 0.918 1 98.06 97 ALA B CA 1
ATOM 2654 C C . ALA B 1 97 ? -9.359 -12.102 1.535 1 98.06 97 ALA B C 1
ATOM 2656 O O . ALA B 1 97 ? -8.633 -11.172 1.165 1 98.06 97 ALA B O 1
ATOM 2657 N N . GLY B 1 98 ? -9.062 -12.922 2.537 1 95.31 98 GLY B N 1
ATOM 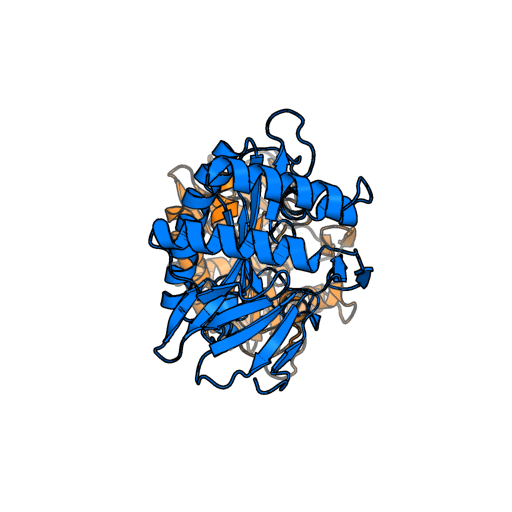2658 C CA . GLY B 1 98 ? -7.727 -12.977 3.109 1 95.31 98 GLY B CA 1
ATOM 2659 C C . GLY B 1 98 ? -7.273 -11.641 3.682 1 95.31 98 GLY B C 1
ATOM 2660 O O . GLY B 1 98 ? -8 -11.008 4.449 1 95.31 98 GLY B O 1
ATOM 2661 N N . SER B 1 99 ? -6.047 -11.234 3.336 1 95.81 99 SER B N 1
ATOM 2662 C CA . SER B 1 99 ? -5.426 -10.047 3.906 1 95.81 99 SER B CA 1
ATOM 2663 C C . SER B 1 99 ? -6.164 -8.781 3.49 1 95.81 99 SER B C 1
ATOM 2665 O O . SER B 1 99 ? -6.211 -7.805 4.242 1 95.81 99 SER B O 1
ATOM 2667 N N . LEU B 1 100 ? -6.742 -8.844 2.287 1 98.06 100 LEU B N 1
ATOM 2668 C CA . LEU B 1 100 ? -7.492 -7.672 1.843 1 98.06 100 LEU B CA 1
ATOM 2669 C C . LEU B 1 100 ? -8.727 -7.453 2.711 1 98.06 100 LEU B C 1
ATOM 2671 O O . LEU B 1 100 ? -9.047 -6.316 3.062 1 98.06 100 LEU B O 1
ATOM 2675 N N . ALA B 1 101 ? -9.469 -8.562 2.982 1 97.88 101 ALA B N 1
ATOM 2676 C CA . ALA B 1 101 ? -10.633 -8.484 3.857 1 97.88 101 ALA B CA 1
ATOM 2677 C C . ALA B 1 101 ? -10.266 -7.883 5.211 1 97.88 101 ALA B C 1
ATOM 2679 O O . ALA B 1 101 ? -10.953 -6.988 5.707 1 97.88 101 ALA B O 1
ATOM 2680 N N . LYS B 1 102 ? -9.188 -8.367 5.727 1 96.62 102 LYS B N 1
ATOM 2681 C CA . LYS B 1 102 ? -8.719 -7.867 7.016 1 96.62 102 LYS B CA 1
ATOM 2682 C C . LYS B 1 102 ? -8.32 -6.395 6.922 1 96.62 102 LYS B C 1
ATOM 2684 O O . LYS B 1 102 ? -8.719 -5.586 7.766 1 96.62 102 LYS B O 1
ATOM 2689 N N . ARG B 1 103 ? -7.605 -5.953 5.91 1 97.81 103 ARG B N 1
ATOM 2690 C CA . ARG B 1 103 ? -7.09 -4.602 5.73 1 97.81 103 ARG B CA 1
ATOM 2691 C C . ARG B 1 103 ? -8.227 -3.596 5.578 1 97.81 103 ARG B C 1
ATOM 2693 O O . ARG B 1 103 ? -8.156 -2.49 6.121 1 97.81 103 ARG B O 1
ATOM 2700 N N . LEU B 1 104 ? -9.289 -4.004 4.891 1 98.25 104 LEU B N 1
ATOM 2701 C CA . LEU B 1 104 ? -10.359 -3.061 4.578 1 98.25 104 LEU B CA 1
ATOM 2702 C C . LEU B 1 104 ? -11.562 -3.279 5.492 1 98.25 104 LEU B C 1
ATOM 2704 O O . LEU B 1 104 ? -12.594 -2.619 5.336 1 98.25 104 LEU B O 1
ATOM 2708 N N . GLY B 1 105 ? -11.445 -4.188 6.457 1 97.19 105 GLY B N 1
ATOM 2709 C CA . GLY B 1 105 ? -12.523 -4.453 7.391 1 97.19 105 GLY B CA 1
ATOM 2710 C C . GLY B 1 105 ? -13.797 -4.938 6.715 1 97.19 105 GLY B C 1
ATOM 2711 O O . GLY B 1 105 ? -14.891 -4.488 7.047 1 97.19 105 GLY B O 1
ATOM 2712 N N . LYS B 1 106 ? -13.609 -5.746 5.715 1 96.88 106 LYS B N 1
ATOM 2713 C CA . LYS B 1 106 ? -14.742 -6.27 4.953 1 96.88 106 LYS B CA 1
ATOM 2714 C C . LYS B 1 106 ? -14.891 -7.773 5.16 1 96.88 106 LYS B C 1
ATOM 2716 O O . LYS B 1 106 ? -13.938 -8.453 5.543 1 96.88 106 LYS B O 1
ATOM 2721 N N . GLU B 1 107 ? -16.047 -8.25 4.949 1 95.38 107 GLU B N 1
ATOM 2722 C CA . GLU B 1 107 ? -16.297 -9.688 4.992 1 95.38 107 GLU B CA 1
ATOM 2723 C C . GLU B 1 107 ? -15.812 -10.367 3.711 1 95.38 107 GLU B C 1
ATOM 2725 O O . GLU B 1 107 ? -15.969 -9.82 2.617 1 95.38 107 GLU B O 1
ATOM 2730 N N . GLU B 1 108 ? -15.336 -11.594 3.863 1 96.88 108 GLU B N 1
ATOM 2731 C CA . GLU B 1 108 ? -14.945 -12.344 2.676 1 96.88 108 GLU B CA 1
ATOM 2732 C C . GLU B 1 108 ? -16.141 -12.656 1.794 1 96.88 108 GLU B C 1
ATOM 2734 O O . GLU B 1 108 ? -17.234 -12.961 2.301 1 96.88 108 GLU B O 1
ATOM 2739 N N . GLY B 1 109 ? -15.922 -12.562 0.514 1 97.38 109 GLY B N 1
ATOM 2740 C CA . GLY B 1 109 ? -16.969 -12.992 -0.395 1 97.38 109 GLY B CA 1
ATOM 2741 C C . GLY B 1 109 ? -17.578 -11.852 -1.196 1 97.38 109 GLY B C 1
ATOM 2742 O O . GLY B 1 109 ? -18.25 -12.078 -2.203 1 97.38 109 GLY B O 1
ATOM 2743 N N . GLU B 1 110 ? -17.344 -10.648 -0.769 1 96.94 110 GLU B N 1
ATOM 2744 C CA . GLU B 1 110 ? -17.859 -9.5 -1.52 1 96.94 110 GLU B CA 1
ATOM 2745 C C . GLU B 1 110 ? -17.156 -9.367 -2.869 1 96.94 110 GLU B C 1
ATOM 2747 O O . GLU B 1 110 ? -15.922 -9.414 -2.941 1 96.94 110 GLU B O 1
ATOM 2752 N N . GLU B 1 111 ? -17.891 -9.203 -3.914 1 96.69 111 GLU B N 1
ATOM 2753 C CA . GLU B 1 111 ? -17.312 -9.07 -5.25 1 96.69 111 GLU B CA 1
ATOM 2754 C C . GLU B 1 111 ? -16.688 -7.691 -5.438 1 96.69 111 GLU B C 1
ATOM 2756 O O . GLU B 1 111 ? -17.203 -6.695 -4.926 1 96.69 111 GLU B O 1
ATOM 2761 N N . ILE B 1 112 ? -15.664 -7.656 -6.141 1 97.88 112 ILE B N 1
ATOM 2762 C CA . ILE B 1 112 ? -15.023 -6.418 -6.562 1 97.88 112 ILE B CA 1
ATOM 2763 C C . ILE B 1 112 ? -15.344 -6.145 -8.031 1 97.88 112 ILE B C 1
ATOM 2765 O O . ILE B 1 112 ? -14.914 -6.887 -8.914 1 97.88 112 ILE B O 1
ATOM 2769 N N . PRO B 1 113 ? -16.031 -5.109 -8.289 1 95.88 113 PRO B N 1
ATOM 2770 C CA . PRO B 1 113 ? -16.484 -4.871 -9.664 1 95.88 113 PRO B CA 1
ATOM 2771 C C . PRO B 1 113 ? -15.336 -4.758 -10.656 1 95.88 113 PRO B C 1
ATOM 2773 O O . PRO B 1 113 ? -15.414 -5.297 -11.766 1 95.88 113 PRO B O 1
ATOM 2776 N N . SER B 1 114 ? -14.328 -3.986 -10.352 1 97.25 114 SER B N 1
ATOM 2777 C CA . SER B 1 114 ? -13.078 -3.912 -11.109 1 97.25 114 SER B CA 1
ATOM 2778 C C . SER B 1 114 ? -11.906 -4.441 -10.289 1 97.25 114 SER B C 1
ATOM 2780 O O . SER B 1 114 ? -11.547 -3.865 -9.258 1 97.25 114 SER B O 1
ATOM 2782 N N . ALA B 1 115 ? -11.305 -5.508 -10.773 1 98.5 115 ALA B N 1
ATOM 2783 C CA . ALA B 1 115 ? -10.289 -6.211 -9.992 1 98.5 115 ALA B CA 1
ATOM 2784 C C . ALA B 1 115 ? -9.242 -5.238 -9.461 1 98.5 115 ALA B C 1
ATOM 2786 O O . ALA B 1 115 ? -8.844 -4.305 -10.156 1 98.5 115 ALA B O 1
ATOM 2787 N N . ILE B 1 116 ? -8.812 -5.449 -8.305 1 98.81 116 ILE B N 1
ATOM 2788 C CA . ILE B 1 116 ? -7.742 -4.668 -7.688 1 98.81 116 ILE B CA 1
ATOM 2789 C C . ILE B 1 116 ? -6.391 -5.312 -7.996 1 98.81 116 ILE B C 1
ATOM 2791 O O . ILE B 1 116 ? -6.238 -6.531 -7.887 1 98.81 116 ILE B O 1
ATOM 2795 N N . VAL B 1 117 ? -5.445 -4.547 -8.461 1 98.94 117 VAL B N 1
ATOM 2796 C CA . VAL B 1 117 ? -4.078 -5.016 -8.688 1 98.94 117 VAL B CA 1
ATOM 2797 C C . VAL B 1 117 ? -3.146 -4.398 -7.645 1 98.94 117 VAL B C 1
ATOM 2799 O O . VAL B 1 117 ? -3.1 -3.178 -7.488 1 98.94 117 VAL B O 1
ATOM 2802 N N . GLU B 1 118 ? -2.455 -5.227 -6.945 1 98.88 118 GLU B N 1
ATOM 2803 C CA . GLU B 1 118 ? -1.546 -4.809 -5.883 1 98.88 118 GLU B CA 1
ATOM 2804 C C . GLU B 1 118 ? -0.116 -5.258 -6.168 1 98.88 118 GLU B C 1
ATOM 2806 O O . GLU B 1 118 ? 0.105 -6.359 -6.676 1 98.88 118 GLU B O 1
ATOM 2811 N N . PHE B 1 119 ? 0.849 -4.391 -5.785 1 98.88 119 PHE B N 1
ATOM 2812 C CA . PHE B 1 119 ? 2.262 -4.75 -5.828 1 98.88 119 PHE B CA 1
ATOM 2813 C C . PHE B 1 119 ? 2.797 -5.004 -4.422 1 98.88 119 PHE B C 1
ATOM 2815 O O . PHE B 1 119 ? 2.516 -4.242 -3.498 1 98.88 119 PHE B O 1
ATOM 2822 N N . TYR B 1 120 ? 3.475 -6.051 -4.285 1 98.75 120 TYR B N 1
ATOM 2823 C CA . TYR B 1 120 ? 4.23 -6.363 -3.078 1 98.75 120 TYR B CA 1
ATOM 2824 C C . TYR B 1 120 ? 5.719 -6.512 -3.389 1 98.75 120 TYR B C 1
ATOM 2826 O O . TYR B 1 120 ? 6.09 -7.09 -4.41 1 98.75 120 TYR B O 1
ATOM 2834 N N . TYR B 1 121 ? 6.582 -5.961 -2.529 1 98.69 121 TYR B N 1
ATOM 2835 C CA . TYR B 1 121 ? 8.023 -6.117 -2.67 1 98.69 121 TYR B CA 1
ATOM 2836 C C . TYR B 1 121 ? 8.461 -7.523 -2.287 1 98.69 121 TYR B C 1
ATOM 2838 O O . TYR B 1 121 ? 8.328 -7.93 -1.131 1 98.69 121 TYR B O 1
ATOM 2846 N N . LYS B 1 122 ? 8.914 -8.297 -3.238 1 97.31 122 LYS B N 1
ATOM 2847 C CA . LYS B 1 122 ? 9.352 -9.656 -2.957 1 97.31 122 LYS B CA 1
ATOM 2848 C C . LYS B 1 122 ? 10.648 -9.656 -2.148 1 97.31 122 LYS B C 1
ATOM 2850 O O . LYS B 1 122 ? 11.742 -9.703 -2.717 1 97.31 122 LYS B O 1
ATOM 2855 N N . GLU B 1 123 ? 10.531 -9.641 -0.872 1 95.75 123 GLU B N 1
ATOM 2856 C CA . GLU B 1 123 ? 11.625 -9.648 0.094 1 95.75 123 GLU B CA 1
ATOM 2857 C C . GLU B 1 123 ? 11.234 -10.391 1.369 1 95.75 123 GLU B C 1
ATOM 2859 O O . GLU B 1 123 ? 10.617 -9.812 2.264 1 95.75 123 GLU B O 1
ATOM 2864 N N . ASP B 1 124 ? 11.641 -11.648 1.453 1 92.88 124 ASP B N 1
ATOM 2865 C CA . ASP B 1 124 ? 11.219 -12.539 2.531 1 92.88 124 ASP B CA 1
ATOM 2866 C C . ASP B 1 124 ? 11.531 -11.938 3.898 1 92.88 124 ASP B C 1
ATOM 2868 O O . ASP B 1 124 ? 10.734 -12.039 4.828 1 92.88 124 ASP B O 1
ATOM 2872 N N . ALA B 1 125 ? 12.703 -11.312 3.979 1 94.19 125 ALA B N 1
ATOM 2873 C CA . ALA B 1 125 ? 13.156 -10.758 5.254 1 94.19 125 ALA B CA 1
ATOM 2874 C C . ALA B 1 125 ? 12.219 -9.648 5.73 1 94.19 125 ALA B C 1
ATOM 2876 O O . ALA B 1 125 ? 12.203 -9.312 6.918 1 94.19 125 ALA B O 1
ATOM 2877 N N . LEU B 1 126 ? 11.43 -9.039 4.875 1 96.81 126 LEU B N 1
ATOM 2878 C CA . LEU B 1 126 ? 10.531 -7.938 5.207 1 96.81 126 LEU B CA 1
ATOM 2879 C C . LEU B 1 126 ? 9.078 -8.391 5.156 1 96.81 126 LEU B C 1
ATOM 2881 O O . LEU B 1 126 ? 8.164 -7.562 5.223 1 96.81 126 LEU B O 1
ATOM 2885 N N . ASP B 1 127 ? 8.852 -9.68 4.918 1 95.38 127 ASP B N 1
ATOM 2886 C CA . ASP B 1 127 ? 7.527 -10.281 4.824 1 95.38 127 ASP B CA 1
ATOM 2887 C C . ASP B 1 127 ? 6.754 -9.719 3.635 1 95.38 127 ASP B C 1
ATOM 2889 O O . ASP B 1 127 ? 5.57 -9.398 3.752 1 95.38 127 ASP B O 1
ATOM 2893 N N . ASP B 1 128 ? 7.453 -9.391 2.549 1 97 128 ASP B N 1
ATOM 2894 C CA . ASP B 1 128 ? 6.895 -8.992 1.263 1 97 128 ASP B CA 1
ATOM 2895 C C . ASP B 1 128 ? 5.906 -7.836 1.432 1 97 128 ASP B C 1
ATOM 2897 O O . ASP B 1 128 ? 4.715 -7.988 1.147 1 97 128 ASP B O 1
ATOM 2901 N N . PRO B 1 129 ? 6.348 -6.711 1.814 1 98.31 129 PRO B N 1
ATOM 2902 C CA . PRO B 1 129 ? 5.457 -5.598 2.145 1 98.31 129 PRO B CA 1
ATOM 2903 C C . PRO B 1 129 ? 4.707 -5.059 0.926 1 98.31 129 PRO B C 1
ATOM 2905 O O . PRO B 1 129 ? 5.254 -5.039 -0.179 1 98.31 129 PRO B O 1
ATOM 2908 N N . PHE B 1 130 ? 3.471 -4.594 1.13 1 98.5 130 PHE B N 1
ATOM 2909 C CA . PHE B 1 130 ? 2.662 -3.85 0.169 1 98.5 130 PHE B CA 1
ATOM 2910 C C . PHE B 1 130 ? 3.334 -2.531 -0.198 1 98.5 130 PHE B C 1
ATOM 2912 O O . PHE B 1 130 ? 3.838 -1.821 0.674 1 98.5 130 PHE B O 1
ATOM 2919 N N . ILE B 1 131 ? 3.471 -2.234 -1.533 1 98.75 131 ILE B N 1
ATOM 2920 C CA . ILE B 1 131 ? 4.133 -1.01 -1.973 1 98.75 131 ILE B CA 1
ATOM 2921 C C . ILE B 1 131 ? 3.365 -0.401 -3.145 1 98.75 131 ILE B C 1
ATOM 2923 O O . ILE B 1 131 ? 2.557 -1.078 -3.783 1 98.75 131 ILE B O 1
ATOM 2927 N N . ASN B 1 132 ? 3.502 0.885 -3.361 1 98.62 132 ASN B N 1
ATOM 2928 C CA . ASN B 1 132 ? 2.912 1.543 -4.523 1 98.62 132 ASN B CA 1
ATOM 2929 C C . ASN B 1 132 ? 3.967 1.882 -5.57 1 98.62 132 ASN B C 1
ATOM 2931 O O . ASN B 1 132 ? 5.113 1.444 -5.465 1 98.62 132 ASN B O 1
ATOM 2935 N N . ASP B 1 133 ? 3.604 2.584 -6.617 1 98.56 133 ASP B N 1
ATOM 2936 C CA . ASP B 1 133 ? 4.48 2.852 -7.754 1 98.56 133 ASP B CA 1
ATOM 2937 C C . ASP B 1 133 ? 5.711 3.645 -7.324 1 98.56 133 ASP B C 1
ATOM 2939 O O . ASP B 1 133 ? 6.82 3.385 -7.797 1 98.56 133 ASP B O 1
ATOM 2943 N N . ASP B 1 134 ? 5.547 4.578 -6.453 1 98.69 134 ASP B N 1
ATOM 2944 C CA . ASP B 1 134 ? 6.664 5.414 -6.012 1 98.69 134 ASP B CA 1
ATOM 2945 C C . ASP B 1 134 ? 7.699 4.59 -5.254 1 98.69 134 ASP B C 1
ATOM 2947 O O . ASP B 1 134 ? 8.898 4.84 -5.363 1 98.69 134 ASP B O 1
ATOM 2951 N N . HIS B 1 135 ? 7.242 3.652 -4.473 1 98.81 135 HIS B N 1
ATOM 2952 C CA . HIS B 1 135 ? 8.172 2.752 -3.797 1 98.81 135 HIS B CA 1
ATOM 2953 C C . HIS B 1 135 ? 8.984 1.941 -4.805 1 98.81 135 HIS B C 1
ATOM 2955 O O . HIS B 1 135 ? 10.195 1.768 -4.633 1 98.81 135 HIS B O 1
ATOM 2961 N N . VAL B 1 136 ? 8.25 1.425 -5.836 1 98.81 136 VAL B N 1
ATOM 2962 C CA . VAL B 1 136 ? 8.891 0.613 -6.863 1 98.81 136 VAL B CA 1
ATOM 2963 C C . VAL B 1 136 ? 10.016 1.406 -7.523 1 98.81 136 VAL B C 1
ATOM 2965 O O . VAL B 1 136 ? 11.109 0.875 -7.754 1 98.81 136 VAL B O 1
ATOM 2968 N N . LEU B 1 137 ? 9.742 2.693 -7.793 1 98.56 137 LEU B N 1
ATOM 2969 C CA . LEU B 1 137 ? 10.734 3.564 -8.414 1 98.56 137 LEU B CA 1
ATOM 2970 C C . LEU B 1 137 ? 11.891 3.834 -7.469 1 98.56 137 LEU B C 1
ATOM 2972 O O . LEU B 1 137 ? 13.055 3.752 -7.867 1 98.56 137 LEU B O 1
ATOM 2976 N N . TYR B 1 138 ? 11.625 4.137 -6.25 1 98.38 138 TYR B N 1
ATOM 2977 C CA . TYR B 1 138 ? 12.656 4.418 -5.254 1 98.38 138 TYR B CA 1
ATOM 2978 C C . TYR B 1 138 ? 13.594 3.225 -5.09 1 98.38 138 TYR B C 1
ATOM 2980 O O . TYR B 1 138 ? 14.805 3.393 -4.992 1 98.38 138 TYR B O 1
ATOM 2988 N N . LEU B 1 139 ? 13 2.006 -5.105 1 98.25 139 LEU B N 1
ATOM 2989 C CA . LEU B 1 139 ? 13.758 0.778 -4.902 1 98.25 139 LEU B CA 1
ATOM 2990 C C . LEU B 1 139 ? 14.43 0.33 -6.199 1 98.25 139 LEU B C 1
ATOM 2992 O O . LEU B 1 139 ? 15.148 -0.668 -6.219 1 98.25 139 LEU B O 1
ATOM 2996 N N . GLU B 1 140 ? 14.117 0.985 -7.312 1 98 140 GLU B N 1
ATOM 2997 C CA . GLU B 1 140 ? 14.688 0.717 -8.633 1 98 140 GLU B CA 1
ATOM 2998 C C . GLU B 1 140 ? 14.359 -0.699 -9.094 1 98 140 GLU B C 1
ATOM 3000 O O . GLU B 1 140 ? 15.219 -1.386 -9.664 1 98 140 GLU B O 1
ATOM 3005 N N . ILE B 1 141 ? 13.148 -1.11 -8.836 1 98.5 141 ILE B N 1
ATOM 3006 C CA . ILE B 1 141 ? 12.695 -2.459 -9.156 1 98.5 141 ILE B CA 1
ATOM 3007 C C . ILE B 1 141 ? 12.258 -2.529 -10.617 1 98.5 141 ILE B C 1
ATOM 3009 O O . ILE B 1 141 ? 12.57 -3.494 -11.312 1 98.5 141 ILE B O 1
ATOM 3013 N N . ALA B 1 142 ? 11.531 -1.539 -11.062 1 98.69 142 ALA B N 1
ATOM 3014 C CA . ALA B 1 142 ? 10.953 -1.471 -12.398 1 98.69 142 ALA B CA 1
ATOM 3015 C C . ALA B 1 142 ? 10.719 -0.024 -12.82 1 98.69 142 ALA B C 1
ATOM 3017 O O . ALA B 1 142 ? 10.555 0.859 -11.977 1 98.69 142 ALA B O 1
ATOM 3018 N N . THR B 1 143 ? 10.711 0.219 -14.07 1 98.25 143 THR B N 1
ATOM 3019 C CA . THR B 1 143 ? 10.383 1.536 -14.602 1 98.25 143 THR B CA 1
ATOM 3020 C C . THR B 1 143 ? 8.875 1.747 -14.633 1 98.25 143 THR B C 1
ATOM 3022 O O . THR B 1 143 ? 8.102 0.795 -14.484 1 98.25 143 THR B O 1
ATOM 3025 N N . THR B 1 144 ? 8.477 2.988 -14.805 1 98.19 144 THR B N 1
ATOM 3026 C CA . THR B 1 144 ? 7.059 3.314 -14.938 1 98.19 144 THR B CA 1
ATOM 3027 C C . THR B 1 144 ? 6.426 2.51 -16.078 1 98.19 144 THR B C 1
ATOM 3029 O O . THR B 1 144 ? 5.328 1.969 -15.914 1 98.19 144 THR B O 1
ATOM 3032 N N . ASN B 1 145 ? 7.137 2.443 -17.188 1 98.25 145 ASN B N 1
ATOM 3033 C CA . ASN B 1 145 ? 6.629 1.689 -18.328 1 98.25 145 ASN B CA 1
ATOM 3034 C C . ASN B 1 145 ? 6.492 0.205 -18 1 98.25 145 ASN B C 1
ATOM 3036 O O . ASN B 1 145 ? 5.488 -0.419 -18.344 1 98.25 145 ASN B O 1
ATOM 3040 N N . GLU B 1 146 ? 7.469 -0.364 -17.359 1 98.56 146 GLU B N 1
ATOM 3041 C CA . GLU B 1 146 ? 7.402 -1.773 -16.984 1 98.56 146 GLU B CA 1
ATOM 3042 C C . GLU B 1 146 ? 6.215 -2.045 -16.062 1 98.56 146 GLU B C 1
ATOM 3044 O O . GLU B 1 146 ? 5.531 -3.061 -16.219 1 98.56 146 GLU B O 1
ATOM 3049 N N . MET B 1 147 ? 5.992 -1.144 -15.102 1 98.69 147 MET B N 1
ATOM 3050 C CA . MET B 1 147 ? 4.859 -1.307 -14.195 1 98.69 147 MET B CA 1
ATOM 3051 C C . MET B 1 147 ? 3.541 -1.298 -14.969 1 98.69 147 MET B C 1
ATOM 3053 O O . MET B 1 147 ? 2.629 -2.064 -14.656 1 98.69 147 MET B O 1
ATOM 3057 N N . GLU B 1 148 ? 3.43 -0.453 -15.914 1 98.31 148 GLU B N 1
ATOM 3058 C CA . GLU B 1 148 ? 2.225 -0.392 -16.734 1 98.31 148 GLU B CA 1
ATOM 3059 C C . GLU B 1 148 ? 2.027 -1.683 -17.531 1 98.31 148 GLU B C 1
ATOM 3061 O O . GLU B 1 148 ? 0.911 -2.199 -17.609 1 98.31 148 GLU B O 1
ATOM 3066 N N . VAL B 1 149 ? 3.127 -2.209 -18.141 1 98.44 149 VAL B N 1
ATOM 3067 C CA . VAL B 1 149 ? 3.082 -3.461 -18.891 1 98.44 149 VAL B CA 1
ATOM 3068 C C . VAL B 1 149 ? 2.631 -4.598 -17.969 1 98.44 149 VAL B C 1
ATOM 3070 O O . VAL B 1 149 ? 1.784 -5.41 -18.344 1 98.44 149 VAL B O 1
ATOM 3073 N N . ILE B 1 150 ? 3.139 -4.582 -16.797 1 98.81 150 ILE B N 1
ATOM 3074 C CA . ILE B 1 150 ? 2.84 -5.637 -15.836 1 98.81 150 ILE B CA 1
ATOM 3075 C C . ILE B 1 150 ? 1.371 -5.562 -15.43 1 98.81 150 ILE B C 1
ATOM 3077 O O . ILE B 1 150 ? 0.679 -6.582 -15.383 1 98.81 150 ILE B O 1
ATOM 3081 N N . ARG B 1 151 ? 0.896 -4.379 -15.117 1 98.62 151 ARG B N 1
ATOM 3082 C CA . ARG B 1 151 ? -0.499 -4.215 -14.727 1 98.62 151 ARG B CA 1
ATOM 3083 C C . ARG B 1 151 ? -1.441 -4.648 -15.844 1 98.62 151 ARG B C 1
ATOM 3085 O O . ARG B 1 151 ? -2.443 -5.32 -15.586 1 98.62 151 ARG B O 1
ATOM 3092 N N . LYS B 1 152 ? -1.135 -4.215 -17.016 1 98.44 152 LYS B N 1
ATOM 3093 C CA . LYS B 1 152 ? -1.958 -4.598 -18.156 1 98.44 152 LYS B CA 1
ATOM 3094 C C . LYS B 1 152 ? -1.965 -6.109 -18.359 1 98.44 152 LYS B C 1
ATOM 3096 O O . LYS B 1 152 ? -3.012 -6.703 -18.625 1 98.44 152 LYS B O 1
ATOM 3101 N N . ALA B 1 153 ? -0.791 -6.719 -18.281 1 98.75 153 ALA B N 1
ATOM 3102 C CA . ALA B 1 153 ? -0.687 -8.172 -18.406 1 98.75 153 ALA B CA 1
ATOM 3103 C C . ALA B 1 153 ? -1.486 -8.875 -17.312 1 98.75 153 ALA B C 1
ATOM 3105 O O . ALA B 1 153 ? -2.189 -9.852 -17.578 1 98.75 153 ALA B O 1
ATOM 3106 N N . ALA B 1 154 ? -1.361 -8.367 -16.078 1 98.88 154 ALA B N 1
ATOM 3107 C CA . ALA B 1 154 ? -2.066 -8.969 -14.945 1 98.88 154 ALA B CA 1
ATOM 3108 C C . ALA B 1 154 ? -3.576 -8.938 -15.164 1 98.88 154 ALA B C 1
ATOM 3110 O O . ALA B 1 154 ? -4.27 -9.922 -14.891 1 98.88 154 ALA B O 1
ATOM 3111 N N . ARG B 1 155 ? -4.066 -7.855 -15.633 1 98.69 155 ARG B N 1
ATOM 3112 C CA . ARG B 1 155 ? -5.496 -7.719 -15.875 1 98.69 155 ARG B CA 1
ATOM 3113 C C . ARG B 1 155 ? -5.945 -8.625 -17.016 1 98.69 155 ARG B C 1
ATOM 3115 O O . ARG B 1 155 ? -7.027 -9.211 -16.969 1 98.69 155 ARG B O 1
ATOM 3122 N N . SER B 1 156 ? -5.148 -8.703 -18.078 1 98.75 156 SER B N 1
ATOM 3123 C CA . SER B 1 156 ? -5.461 -9.602 -19.188 1 98.75 156 SER B CA 1
ATOM 3124 C C . SER B 1 156 ? -5.484 -11.055 -18.734 1 98.75 156 SER B C 1
ATOM 3126 O O . SER B 1 156 ? -6.387 -11.812 -19.094 1 98.75 156 SER B O 1
ATOM 3128 N N . ILE B 1 157 ? -4.492 -11.414 -17.984 1 98.94 157 ILE B N 1
ATOM 3129 C CA . ILE B 1 157 ? -4.418 -12.766 -17.438 1 98.94 157 ILE B CA 1
ATOM 3130 C C . ILE B 1 157 ? -5.652 -13.047 -16.578 1 98.94 157 ILE B C 1
ATOM 3132 O O . ILE B 1 157 ? -6.234 -14.125 -16.656 1 98.94 157 ILE B O 1
ATOM 3136 N N . ASN B 1 158 ? -6.027 -12.078 -15.789 1 98.94 158 ASN B N 1
ATOM 3137 C CA . ASN B 1 158 ? -7.215 -12.219 -14.953 1 98.94 158 ASN B CA 1
ATOM 3138 C C . ASN B 1 158 ? -8.453 -12.539 -15.781 1 98.94 158 ASN B C 1
ATOM 3140 O O . ASN B 1 158 ? -9.242 -13.414 -15.422 1 98.94 158 ASN B O 1
ATOM 3144 N N . GLU B 1 159 ? -8.656 -11.82 -16.828 1 98.75 159 GLU B N 1
ATOM 3145 C CA . GLU B 1 159 ? -9.812 -12.039 -17.688 1 98.75 159 GLU B CA 1
ATOM 3146 C C . GLU B 1 159 ? -9.82 -13.453 -18.25 1 98.75 159 GLU B C 1
ATOM 3148 O O . GLU B 1 159 ? -10.844 -14.133 -18.234 1 98.75 159 GLU B O 1
ATOM 3153 N N . VAL B 1 160 ? -8.695 -13.906 -18.734 1 98.88 160 VAL B N 1
ATOM 3154 C CA . VAL B 1 160 ? -8.57 -15.219 -19.344 1 98.88 160 VAL B CA 1
ATOM 3155 C C . VAL B 1 160 ? -8.789 -16.312 -18.281 1 98.88 160 VAL B C 1
ATOM 3157 O O . VAL B 1 160 ? -9.5 -17.281 -18.531 1 98.88 160 VAL B O 1
ATOM 3160 N N . LEU B 1 161 ? -8.203 -16.125 -17.109 1 98.88 161 LEU B N 1
ATOM 3161 C CA . LEU B 1 161 ? -8.305 -17.125 -16.047 1 98.88 161 LEU B CA 1
ATOM 3162 C C . LEU B 1 161 ? -9.719 -17.188 -15.492 1 98.88 161 LEU B C 1
ATOM 3164 O O . LEU B 1 161 ? -10.188 -18.266 -15.102 1 98.88 161 LEU B O 1
ATOM 3168 N N . GLN B 1 162 ? -10.359 -16.047 -15.391 1 98.75 162 GLN B N 1
ATOM 3169 C CA . GLN B 1 162 ? -11.742 -16.078 -14.922 1 98.75 162 GLN B CA 1
ATOM 3170 C C . GLN B 1 162 ? -12.617 -16.938 -15.828 1 98.75 162 GLN B C 1
ATOM 3172 O O . GLN B 1 162 ? -13.492 -17.656 -15.352 1 98.75 162 GLN B O 1
ATOM 3177 N N . VAL B 1 163 ? -12.422 -16.812 -17.094 1 98.5 163 VAL B N 1
ATOM 3178 C CA . VAL B 1 163 ? -13.164 -17.625 -18.047 1 98.5 163 VAL B CA 1
ATOM 3179 C C . VAL B 1 163 ? -12.867 -19.109 -17.812 1 98.5 163 VAL B C 1
ATOM 3181 O O . VAL B 1 163 ? -13.789 -19.922 -17.703 1 98.5 163 VAL B O 1
ATOM 3184 N N . LEU B 1 164 ? -11.641 -19.469 -17.703 1 98.75 164 LEU B N 1
ATOM 3185 C CA . LEU B 1 164 ? -11.219 -20.844 -17.516 1 98.75 164 LEU B CA 1
ATOM 3186 C C . LEU B 1 164 ? -11.82 -21.422 -16.234 1 98.75 164 LEU B C 1
ATOM 3188 O O . LEU B 1 164 ? -12.445 -22.484 -16.266 1 98.75 164 LEU B O 1
ATOM 3192 N N . PHE B 1 165 ? -11.617 -20.75 -15.133 1 98.81 165 PHE B N 1
ATOM 3193 C CA . PHE B 1 165 ? -12.047 -21.266 -13.836 1 98.81 165 PHE B CA 1
ATOM 3194 C C . PHE B 1 165 ? -13.57 -21.312 -13.75 1 98.81 165 PHE B C 1
ATOM 3196 O O . PHE B 1 165 ? -14.133 -22.203 -13.109 1 98.81 165 PHE B O 1
ATOM 3203 N N . ASN B 1 166 ? -14.195 -20.344 -14.406 1 98.56 166 ASN B N 1
ATOM 3204 C CA . ASN B 1 166 ? -15.656 -20.406 -14.477 1 98.56 166 ASN B CA 1
ATOM 3205 C C . ASN B 1 166 ? -16.125 -21.688 -15.156 1 98.56 166 ASN B C 1
ATOM 3207 O O . ASN B 1 166 ? -17.094 -22.297 -14.719 1 98.56 166 ASN B O 1
ATOM 3211 N N . GLN B 1 167 ? -15.492 -22.109 -16.203 1 98.44 167 GLN B N 1
ATOM 3212 C CA . GLN B 1 167 ? -15.82 -23.359 -16.891 1 98.44 167 GLN B CA 1
ATOM 3213 C C . GLN B 1 167 ? -15.625 -24.562 -15.961 1 98.44 167 GLN B C 1
ATOM 3215 O O . GLN B 1 167 ? -16.281 -25.594 -16.125 1 98.44 167 GLN B O 1
ATOM 3220 N N . MET B 1 168 ? -14.797 -24.422 -15.008 1 98.56 168 MET B N 1
ATOM 3221 C CA . MET B 1 168 ? -14.484 -25.484 -14.047 1 98.56 168 MET B CA 1
ATOM 3222 C C . MET B 1 168 ? -15.43 -25.422 -12.852 1 98.56 168 MET B C 1
ATOM 3224 O O . MET B 1 168 ? -15.273 -26.172 -11.891 1 98.56 168 MET B O 1
ATOM 3228 N N . ASN B 1 169 ? -16.344 -24.469 -12.875 1 98.56 169 ASN B N 1
ATOM 3229 C CA . ASN B 1 169 ? -17.234 -24.203 -11.75 1 98.56 169 ASN B CA 1
ATOM 3230 C C . ASN B 1 169 ? -16.438 -23.781 -10.508 1 98.56 169 ASN B C 1
ATOM 3232 O O . ASN B 1 169 ? -16.719 -24.25 -9.406 1 98.56 169 ASN B O 1
ATOM 3236 N N . ILE B 1 170 ? -15.461 -22.984 -10.742 1 98.88 170 ILE B N 1
ATOM 3237 C CA . ILE B 1 170 ? -14.617 -22.438 -9.688 1 98.88 170 ILE B CA 1
ATOM 3238 C C . ILE B 1 170 ? -14.609 -20.906 -9.781 1 98.88 170 ILE B C 1
ATOM 3240 O O . ILE B 1 170 ? -14.523 -20.344 -10.875 1 98.88 170 ILE B O 1
ATOM 3244 N N . THR B 1 171 ? -14.789 -20.203 -8.68 1 98.81 171 THR B N 1
ATOM 3245 C CA . THR B 1 171 ? -14.594 -18.75 -8.617 1 98.81 171 THR B CA 1
ATOM 3246 C C . THR B 1 171 ? -13.133 -18.422 -8.344 1 98.81 171 THR B C 1
ATOM 3248 O O . THR B 1 171 ? -12.555 -18.891 -7.367 1 98.81 171 THR B O 1
ATOM 3251 N N . LEU B 1 172 ? -12.547 -17.688 -9.211 1 98.88 172 LEU B N 1
ATOM 3252 C CA . LEU B 1 172 ? -11.203 -17.156 -8.992 1 98.88 172 LEU B CA 1
ATOM 3253 C C . LEU B 1 172 ? -11.242 -15.961 -8.047 1 98.88 172 LEU B C 1
ATOM 3255 O O . LEU B 1 172 ? -11.633 -14.859 -8.438 1 98.88 172 LEU B O 1
ATOM 3259 N N . ILE B 1 173 ? -10.852 -16.125 -6.816 1 98.88 173 ILE B N 1
ATOM 3260 C CA . ILE B 1 173 ? -10.969 -15.125 -5.762 1 98.88 173 ILE B CA 1
ATOM 3261 C C . ILE B 1 173 ? -9.852 -14.102 -5.898 1 98.88 173 ILE B C 1
ATOM 3263 O O . ILE B 1 173 ? -10.117 -12.898 -5.996 1 98.88 173 ILE B O 1
ATOM 3267 N N . ASP B 1 174 ? -8.641 -14.523 -5.879 1 98.88 174 ASP B N 1
ATOM 3268 C CA . ASP B 1 174 ? -7.441 -13.734 -6.121 1 98.88 174 ASP B CA 1
ATOM 3269 C C . ASP B 1 174 ? -6.258 -14.633 -6.477 1 98.88 174 ASP B C 1
ATOM 3271 O O . ASP B 1 174 ? -6.367 -15.859 -6.438 1 98.88 174 ASP B O 1
ATOM 3275 N N . PHE B 1 175 ? -5.23 -14.023 -6.938 1 98.88 175 PHE B N 1
ATOM 3276 C CA . PHE B 1 175 ? -4.051 -14.797 -7.297 1 98.88 175 PHE B CA 1
ATOM 3277 C C . PHE B 1 175 ? -2.814 -13.906 -7.359 1 98.88 175 PHE B C 1
ATOM 3279 O O . PHE B 1 175 ? -2.928 -12.688 -7.414 1 98.88 175 PHE B O 1
ATOM 3286 N N . LYS B 1 176 ? -1.701 -14.492 -7.258 1 98.81 176 LYS B N 1
ATOM 3287 C CA . LYS B 1 176 ? -0.407 -13.812 -7.277 1 98.81 176 LYS B CA 1
ATOM 3288 C C . LYS B 1 176 ? 0.4 -14.211 -8.508 1 98.81 176 LYS B C 1
ATOM 3290 O O . LYS B 1 176 ? 0.499 -15.391 -8.844 1 98.81 176 LYS B O 1
ATOM 3295 N N . LEU B 1 177 ? 0.917 -13.219 -9.211 1 98.94 177 LEU B N 1
ATOM 3296 C CA . LEU B 1 177 ? 1.762 -13.414 -10.383 1 98.94 177 LEU B CA 1
ATOM 3297 C C . LEU B 1 177 ? 3.172 -12.883 -10.133 1 98.94 177 LEU B C 1
ATOM 3299 O O . LEU B 1 177 ? 3.365 -11.984 -9.312 1 98.94 177 LEU B O 1
ATOM 3303 N N . GLU B 1 178 ? 4.078 -13.453 -10.828 1 98.75 178 GLU B N 1
ATOM 3304 C CA . GLU B 1 178 ? 5.426 -12.906 -10.953 1 98.75 178 GLU B CA 1
ATOM 3305 C C . GLU B 1 178 ? 5.824 -12.742 -12.422 1 98.75 178 GLU B C 1
ATOM 3307 O O . GLU B 1 178 ? 5.332 -13.477 -13.281 1 98.75 178 GLU B O 1
ATOM 3312 N N . PHE B 1 179 ? 6.676 -11.766 -12.68 1 98.94 179 PHE B N 1
ATOM 3313 C CA . PHE B 1 179 ? 7.168 -11.492 -14.023 1 98.94 179 PHE B CA 1
ATOM 3314 C C . PHE B 1 179 ? 8.688 -11.406 -14.039 1 98.94 179 PHE B C 1
ATOM 3316 O O . PHE B 1 179 ? 9.312 -11.156 -13 1 98.94 179 PHE B O 1
ATOM 3323 N N . GLY B 1 180 ? 9.227 -11.648 -15.133 1 98.75 180 GLY B N 1
ATOM 3324 C CA . GLY B 1 180 ? 10.664 -11.523 -15.328 1 98.75 180 GLY B CA 1
ATOM 3325 C C . GLY B 1 180 ? 11.031 -10.922 -16.672 1 98.75 180 GLY B C 1
ATOM 3326 O O . GLY B 1 180 ? 10.203 -10.867 -17.578 1 98.75 180 GLY B O 1
ATOM 3327 N N . ARG B 1 181 ? 12.266 -10.406 -16.734 1 98.56 181 ARG B N 1
ATOM 3328 C CA . ARG B 1 181 ? 12.828 -9.898 -17.984 1 98.56 181 ARG B CA 1
ATOM 3329 C C . ARG B 1 181 ? 13.625 -10.984 -18.703 1 98.56 181 ARG B C 1
ATOM 3331 O O . ARG B 1 181 ? 14.453 -11.664 -18.094 1 98.56 181 ARG B O 1
ATOM 3338 N N . ASP B 1 182 ? 13.367 -11.188 -20 1 97.31 182 ASP B N 1
ATOM 3339 C CA . ASP B 1 182 ? 14.203 -12.109 -20.766 1 97.31 182 ASP B CA 1
ATOM 3340 C C . ASP B 1 182 ? 15.477 -11.414 -21.25 1 97.31 182 ASP B C 1
ATOM 3342 O O . ASP B 1 182 ? 15.758 -10.273 -20.875 1 97.31 182 ASP B O 1
ATOM 3346 N N . ALA B 1 183 ? 16.25 -12.109 -22.047 1 95.94 183 ALA B N 1
ATOM 3347 C CA . ALA B 1 183 ? 17.547 -11.609 -22.484 1 95.94 183 ALA B CA 1
ATOM 3348 C C . ALA B 1 183 ? 17.391 -10.344 -23.328 1 95.94 183 ALA B C 1
ATOM 3350 O O . ALA B 1 183 ? 18.281 -9.492 -23.344 1 95.94 183 ALA B O 1
ATOM 3351 N N . ASP B 1 184 ? 16.25 -10.156 -23.938 1 96.19 184 ASP B N 1
ATOM 3352 C CA . ASP B 1 184 ? 16 -9.016 -24.812 1 96.19 184 ASP B CA 1
ATOM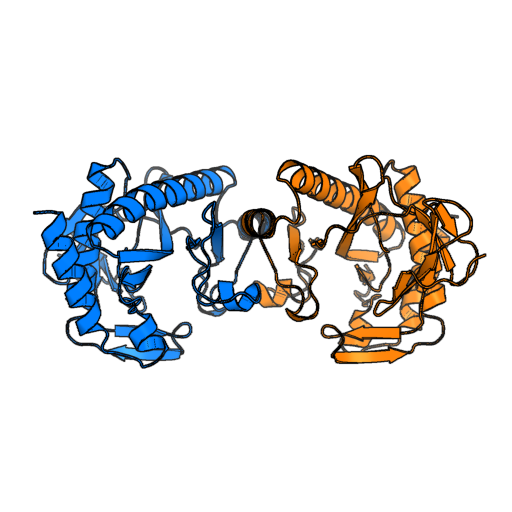 3353 C C . ASP B 1 184 ? 15.289 -7.891 -24.062 1 96.19 184 ASP B C 1
ATOM 3355 O O . ASP B 1 184 ? 14.977 -6.852 -24.641 1 96.19 184 ASP B O 1
ATOM 3359 N N . GLY B 1 185 ? 14.93 -8.117 -22.859 1 96.25 185 GLY B N 1
ATOM 3360 C CA . GLY B 1 185 ? 14.297 -7.086 -22.047 1 96.25 185 GLY B CA 1
ATOM 3361 C C . GLY B 1 185 ? 12.781 -7.168 -22.047 1 96.25 185 GLY B C 1
ATOM 3362 O O . GLY B 1 185 ? 12.102 -6.332 -21.438 1 96.25 185 GLY B O 1
ATOM 3363 N N . ASN B 1 186 ? 12.289 -8.188 -22.688 1 97 186 ASN B N 1
ATOM 3364 C CA . ASN B 1 186 ? 10.844 -8.367 -22.688 1 97 186 ASN B CA 1
ATOM 3365 C C . ASN B 1 186 ? 10.344 -8.922 -21.344 1 97 186 ASN B C 1
ATOM 3367 O O . ASN B 1 186 ? 11.008 -9.758 -20.734 1 97 186 ASN B O 1
ATOM 3371 N N . ILE B 1 187 ? 9.211 -8.438 -20.953 1 98.44 187 ILE B N 1
ATOM 3372 C CA . ILE B 1 187 ? 8.594 -8.914 -19.719 1 98.44 187 ILE B CA 1
ATOM 3373 C C . ILE B 1 187 ? 7.727 -10.133 -20 1 98.44 187 ILE B C 1
ATOM 3375 O O . ILE B 1 187 ? 6.836 -10.078 -20.859 1 98.44 187 ILE B O 1
ATOM 3379 N N . LEU B 1 188 ? 7.969 -11.203 -19.281 1 98.5 188 LEU B N 1
ATOM 3380 C CA . LEU B 1 188 ? 7.23 -12.453 -19.422 1 98.5 188 LEU B CA 1
ATOM 3381 C C . LEU B 1 188 ? 6.605 -12.867 -18.094 1 98.5 188 LEU B C 1
ATOM 3383 O O . LEU B 1 188 ? 7.203 -12.68 -17.031 1 98.5 188 LEU B O 1
ATOM 3387 N N . LEU B 1 189 ? 5.398 -13.414 -18.25 1 98.88 189 LEU B N 1
ATOM 3388 C CA . LEU B 1 189 ? 4.855 -14.117 -17.109 1 98.88 189 LEU B CA 1
ATOM 3389 C C . LEU B 1 189 ? 5.77 -15.266 -16.688 1 98.88 189 LEU B C 1
ATOM 3391 O O . LEU B 1 189 ? 6.266 -16.016 -17.531 1 98.88 189 LEU B O 1
ATOM 3395 N N . ALA B 1 190 ? 6.078 -15.352 -15.359 1 98.69 190 ALA B N 1
ATOM 3396 C CA . ALA B 1 190 ? 7.004 -16.359 -14.852 1 98.69 190 ALA B CA 1
ATOM 3397 C C . ALA B 1 190 ? 6.418 -17.094 -13.648 1 98.69 190 ALA B C 1
ATOM 3399 O O . ALA B 1 190 ? 5.23 -16.953 -13.352 1 98.69 190 ALA B O 1
ATOM 3400 N N . ASP B 1 191 ? 7.219 -17.922 -13.07 1 97.94 191 ASP B N 1
ATOM 3401 C CA . ASP B 1 191 ? 6.887 -18.656 -11.859 1 97.94 191 ASP B CA 1
ATOM 3402 C C . ASP B 1 191 ? 5.816 -19.719 -12.125 1 97.94 191 ASP B C 1
ATOM 3404 O O . ASP B 1 191 ? 6.008 -20.594 -12.961 1 97.94 191 ASP B O 1
ATOM 3408 N N . GLU B 1 192 ? 4.703 -19.625 -11.438 1 98.62 192 GLU B N 1
ATOM 3409 C CA . GLU B 1 192 ? 3.674 -20.656 -11.555 1 98.62 192 GLU B CA 1
ATOM 3410 C C . GLU B 1 192 ? 2.281 -20.062 -11.352 1 98.62 192 GLU B C 1
ATOM 3412 O O . GLU B 1 192 ? 2.141 -18.969 -10.812 1 98.62 192 GLU B O 1
ATOM 3417 N N . ILE B 1 193 ? 1.273 -20.75 -11.836 1 98.88 193 ILE B N 1
ATOM 3418 C CA . ILE B 1 193 ? -0.124 -20.547 -11.477 1 98.88 193 ILE B CA 1
ATOM 3419 C C . ILE B 1 193 ? -0.745 -21.875 -11.047 1 98.88 193 ILE B C 1
ATOM 3421 O O . ILE B 1 193 ? -0.883 -22.781 -11.852 1 98.88 193 ILE B O 1
ATOM 3425 N N . SER B 1 194 ? -1.064 -21.953 -9.812 1 98.75 194 SER B N 1
ATOM 3426 C CA . SER B 1 194 ? -1.575 -23.156 -9.164 1 98.75 194 SER B CA 1
ATOM 3427 C C . SER B 1 194 ? -2.373 -22.828 -7.91 1 98.75 194 SER B C 1
ATOM 3429 O O . SER B 1 194 ? -2.459 -21.656 -7.52 1 98.75 194 SER B O 1
ATOM 3431 N N . PRO B 1 195 ? -2.99 -23.797 -7.238 1 98.56 195 PRO B N 1
ATOM 3432 C CA . PRO B 1 195 ? -3.705 -23.5 -5.996 1 98.56 195 PRO B CA 1
ATOM 3433 C C . PRO B 1 195 ? -2.781 -23 -4.887 1 98.56 195 PRO B C 1
ATOM 3435 O O . PRO B 1 195 ? -3.254 -22.516 -3.854 1 98.56 195 PRO B O 1
ATOM 3438 N N . ASP B 1 196 ? -1.413 -23.031 -5.094 1 97.69 196 ASP B N 1
ATOM 3439 C CA . ASP B 1 196 ? -0.465 -22.406 -4.176 1 97.69 196 ASP B CA 1
ATOM 3440 C C . ASP B 1 196 ? -0.491 -20.891 -4.309 1 97.69 196 ASP B C 1
ATOM 3442 O O . ASP B 1 196 ? -0.158 -20.172 -3.359 1 97.69 196 ASP B O 1
ATOM 3446 N N . THR B 1 197 ? -0.818 -20.391 -5.531 1 97.94 197 THR B N 1
ATOM 3447 C CA . THR B 1 197 ? -0.682 -18.969 -5.789 1 97.94 197 THR B CA 1
ATOM 3448 C C . THR B 1 197 ? -2.041 -18.344 -6.094 1 97.94 197 THR B C 1
ATOM 3450 O O . THR B 1 197 ? -2.117 -17.172 -6.5 1 97.94 197 THR B O 1
ATOM 3453 N N . CYS B 1 198 ? -3.088 -19.141 -5.984 1 98.75 198 CYS B N 1
ATOM 3454 C CA . CYS B 1 198 ? -4.449 -18.656 -6.203 1 98.75 198 CYS B CA 1
ATOM 3455 C C . CYS B 1 198 ? -5.336 -18.969 -5.004 1 98.75 198 CYS B C 1
ATOM 3457 O O . CYS B 1 198 ? -5.125 -19.969 -4.309 1 98.75 198 CYS B O 1
ATOM 3459 N N . ARG B 1 199 ? -6.266 -18.188 -4.805 1 98.69 199 ARG B N 1
ATOM 3460 C CA . ARG B 1 199 ? -7.434 -18.578 -4.027 1 98.69 199 ARG B CA 1
ATOM 3461 C C . ARG B 1 199 ? -8.594 -18.969 -4.938 1 98.69 199 ARG B C 1
ATOM 3463 O O . ARG B 1 199 ? -9 -18.203 -5.805 1 98.69 199 ARG B O 1
ATOM 3470 N N . LEU B 1 200 ? -9.039 -20.125 -4.707 1 98.88 200 LEU B N 1
ATOM 3471 C CA . LEU B 1 200 ? -10.07 -20.766 -5.523 1 98.88 200 LEU B CA 1
ATOM 3472 C C . LEU B 1 200 ? -11.195 -21.312 -4.656 1 98.88 200 LEU B C 1
ATOM 3474 O O . LEU B 1 200 ? -10.945 -22.016 -3.678 1 98.88 200 LEU B O 1
ATOM 3478 N N . TRP B 1 201 ? -12.43 -20.953 -5.047 1 98.75 201 TRP B N 1
ATOM 3479 C CA . TRP B 1 201 ? -13.594 -21.453 -4.324 1 98.75 201 TRP B CA 1
ATOM 3480 C C . TRP B 1 201 ? -14.555 -22.172 -5.27 1 98.75 201 TRP B C 1
ATOM 3482 O O . TRP B 1 201 ? -14.805 -21.703 -6.383 1 98.75 201 TRP B O 1
ATOM 3492 N N . ASP B 1 202 ? -15.023 -23.312 -4.832 1 98.62 202 ASP B N 1
ATOM 3493 C CA . ASP B 1 202 ? -16.125 -23.922 -5.57 1 98.62 202 ASP B CA 1
ATOM 3494 C C . ASP B 1 202 ? -17.312 -22.969 -5.703 1 98.62 202 ASP B C 1
ATOM 3496 O O . ASP B 1 202 ? -17.719 -22.359 -4.723 1 98.62 202 ASP B O 1
ATOM 3500 N N . LYS B 1 203 ? -17.812 -22.891 -6.844 1 97.62 203 LYS B N 1
ATOM 3501 C CA . LYS B 1 203 ? -18.844 -21.891 -7.113 1 97.62 203 LYS B CA 1
ATOM 3502 C C . LYS B 1 203 ? -20.141 -22.219 -6.367 1 97.62 203 LYS B C 1
ATOM 3504 O O . LYS B 1 203 ? -20.859 -21.312 -5.93 1 97.62 203 LYS B O 1
ATOM 3509 N N . GLU B 1 204 ? -20.453 -23.406 -6.207 1 97.19 204 GLU B N 1
ATOM 3510 C CA . GLU B 1 204 ? -21.719 -23.844 -5.609 1 97.19 204 GLU B CA 1
ATOM 3511 C C . GLU B 1 204 ? -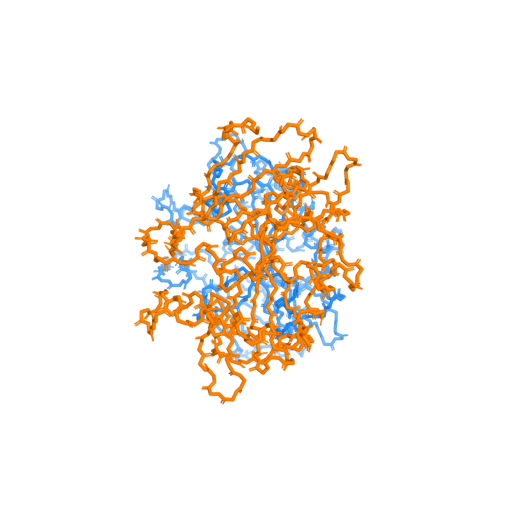21.594 -23.984 -4.094 1 97.19 204 GLU B C 1
ATOM 3513 O O . GLU B 1 204 ? -22.375 -23.391 -3.348 1 97.19 204 GLU B O 1
ATOM 3518 N N . THR B 1 205 ? -20.609 -24.672 -3.592 1 97.12 205 THR B N 1
ATOM 3519 C CA . THR B 1 205 ? -20.516 -25 -2.178 1 97.12 205 THR B CA 1
ATOM 3520 C C . THR B 1 205 ? -19.688 -23.969 -1.427 1 97.12 205 THR B C 1
ATOM 3522 O O . THR B 1 205 ? -19.703 -23.922 -0.195 1 97.12 205 THR B O 1
ATOM 3525 N N . LYS B 1 206 ? -18.844 -23.219 -2.158 1 96.5 206 LYS B N 1
ATOM 3526 C CA . LYS B 1 206 ? -17.922 -22.219 -1.609 1 96.5 206 LYS B CA 1
ATOM 3527 C C . LYS B 1 206 ? -16.734 -22.875 -0.912 1 96.5 206 LYS B C 1
ATOM 3529 O O . LYS B 1 206 ? -15.977 -22.219 -0.206 1 96.5 206 LYS B O 1
ATOM 3534 N N . GLN B 1 207 ? -16.641 -24.172 -1.131 1 97.19 207 GLN B N 1
ATOM 3535 C CA . GLN B 1 207 ? -15.484 -24.875 -0.598 1 97.19 207 GLN B CA 1
ATOM 3536 C C . GLN B 1 207 ? -14.188 -24.281 -1.142 1 97.19 207 GLN B C 1
ATOM 3538 O O . GLN B 1 207 ? -14.094 -23.969 -2.332 1 97.19 207 GLN B O 1
ATOM 3543 N N . LYS B 1 208 ? -13.219 -24.094 -0.258 1 98.06 208 LYS B N 1
ATOM 3544 C CA . LYS B 1 208 ? -11.898 -23.625 -0.68 1 98.06 208 LYS B CA 1
ATOM 3545 C C . LYS B 1 208 ? -11.117 -24.734 -1.38 1 98.06 208 LYS B C 1
ATOM 3547 O O . LYS B 1 208 ? -11.023 -25.859 -0.87 1 98.06 208 LYS B O 1
ATOM 3552 N N . LEU B 1 209 ? -10.578 -24.422 -2.447 1 98.56 209 LEU B N 1
ATOM 3553 C CA . LEU B 1 209 ? -9.852 -25.375 -3.27 1 98.56 209 LEU B CA 1
ATOM 3554 C C . LEU B 1 209 ? -8.406 -24.938 -3.473 1 98.56 209 LEU B C 1
ATOM 3556 O O . LEU B 1 209 ? -7.852 -25.109 -4.562 1 98.56 209 LEU B O 1
ATOM 3560 N N . ASP B 1 210 ? -7.863 -24.234 -2.502 1 98 210 ASP B N 1
ATOM 3561 C CA . ASP B 1 210 ? -6.523 -23.656 -2.586 1 98 210 ASP B CA 1
ATOM 3562 C C . ASP B 1 210 ? -5.758 -23.859 -1.279 1 98 210 ASP B C 1
ATOM 3564 O O . ASP B 1 210 ? -6.172 -24.656 -0.427 1 98 210 ASP B O 1
ATOM 3568 N N . LYS B 1 211 ? -4.676 -23.234 -1.179 1 96.62 211 LYS B N 1
ATOM 3569 C CA . LYS B 1 211 ? -3.736 -23.422 -0.079 1 96.62 211 LYS B CA 1
ATOM 3570 C C . LYS B 1 211 ? -4.359 -23.031 1.255 1 96.62 211 LYS B C 1
ATOM 3572 O O . LYS B 1 211 ? -3.85 -23.375 2.318 1 96.62 211 LYS B O 1
ATOM 3577 N N . ASP B 1 212 ? -5.465 -22.344 1.282 1 95.75 212 ASP B N 1
ATOM 3578 C CA . ASP B 1 212 ? -6.137 -21.938 2.516 1 95.75 212 ASP B CA 1
ATOM 3579 C C . ASP B 1 212 ? -6.555 -23.156 3.332 1 95.75 212 ASP B C 1
ATOM 3581 O O . ASP B 1 212 ? -6.723 -23.078 4.551 1 95.75 212 ASP B O 1
ATOM 3585 N N . VAL B 1 213 ? -6.773 -24.297 2.686 1 96.19 213 VAL B N 1
ATOM 3586 C CA . VAL B 1 213 ? -7.113 -25.5 3.445 1 96.19 213 VAL B CA 1
ATOM 3587 C C . VAL B 1 213 ? -5.977 -25.844 4.402 1 96.19 213 VAL B C 1
ATOM 3589 O O . VAL B 1 213 ? -6.219 -26.328 5.512 1 96.19 213 VAL B O 1
ATOM 3592 N N . PHE B 1 214 ? -4.801 -25.672 3.988 1 94.56 214 PHE B N 1
ATOM 3593 C CA . PHE B 1 214 ? -3.605 -25.859 4.805 1 94.56 214 PHE B CA 1
ATOM 3594 C C . PHE B 1 214 ? -3.445 -24.703 5.801 1 94.56 214 PHE B C 1
ATOM 3596 O O . PHE B 1 214 ? -3.256 -24.938 6.996 1 94.56 214 PHE B O 1
ATOM 3603 N N . ARG B 1 215 ? -3.602 -23.406 5.332 1 94.06 215 ARG B N 1
ATOM 3604 C CA . ARG B 1 215 ? -3.396 -22.234 6.176 1 94.06 215 ARG B CA 1
ATOM 3605 C C . ARG B 1 215 ? -4.359 -22.234 7.359 1 94.06 215 ARG B C 1
ATOM 3607 O O . ARG B 1 215 ? -3.992 -21.844 8.469 1 94.06 215 ARG B O 1
ATOM 3614 N N . ARG B 1 216 ? -5.566 -22.672 7.113 1 93 216 ARG B N 1
ATOM 3615 C CA . ARG B 1 216 ? -6.629 -22.594 8.109 1 93 216 ARG B CA 1
ATOM 3616 C C . ARG B 1 216 ? -6.898 -23.953 8.742 1 93 216 ARG B C 1
ATOM 3618 O O . ARG B 1 216 ? -7.781 -24.078 9.586 1 93 216 ARG B O 1
ATOM 3625 N N . ASN B 1 217 ? -6.191 -25 8.312 1 92.94 217 ASN B N 1
ATOM 3626 C CA . ASN B 1 217 ? -6.332 -26.375 8.82 1 92.94 217 ASN B CA 1
ATOM 3627 C C . ASN B 1 217 ? -7.758 -26.891 8.648 1 92.94 217 ASN B C 1
ATOM 3629 O O . ASN B 1 217 ? -8.367 -27.344 9.617 1 92.94 217 ASN B O 1
ATOM 3633 N N . ILE B 1 218 ? -8.273 -26.766 7.441 1 93.88 218 ILE B N 1
ATOM 3634 C CA . ILE B 1 218 ? -9.672 -27.109 7.246 1 93.88 218 ILE B CA 1
ATOM 3635 C C . ILE B 1 218 ? -9.797 -28.203 6.191 1 93.88 218 ILE B C 1
ATOM 3637 O O . ILE B 1 218 ? -10.898 -28.547 5.758 1 93.88 218 ILE B O 1
ATOM 3641 N N . GLY B 1 219 ? -8.664 -28.766 5.711 1 92.06 219 GLY B N 1
ATOM 3642 C CA . GLY B 1 219 ? -8.719 -29.812 4.699 1 92.06 219 GLY B CA 1
ATOM 3643 C C . GLY B 1 219 ? -7.344 -30.297 4.277 1 92.06 219 GLY B C 1
ATOM 3644 O O . GLY B 1 219 ? -6.328 -29.828 4.781 1 92.06 219 GLY B O 1
ATOM 3645 N N . ASN B 1 220 ? -7.418 -31.266 3.361 1 93.94 220 ASN B N 1
ATOM 3646 C CA . ASN B 1 220 ? -6.191 -31.844 2.832 1 93.94 220 ASN B CA 1
ATOM 3647 C C . ASN B 1 220 ? -5.77 -31.172 1.525 1 93.94 220 ASN B C 1
ATOM 3649 O O . ASN B 1 220 ? -6.527 -31.172 0.556 1 93.94 220 ASN B O 1
ATOM 3653 N N . LEU B 1 221 ? -4.562 -30.734 1.5 1 96.25 221 LEU B N 1
ATOM 3654 C CA . LEU B 1 221 ? -4.051 -29.922 0.397 1 96.25 221 LEU B CA 1
ATOM 3655 C C . LEU B 1 221 ? -4.066 -30.719 -0.907 1 96.25 221 LEU B C 1
ATOM 3657 O O . LEU B 1 2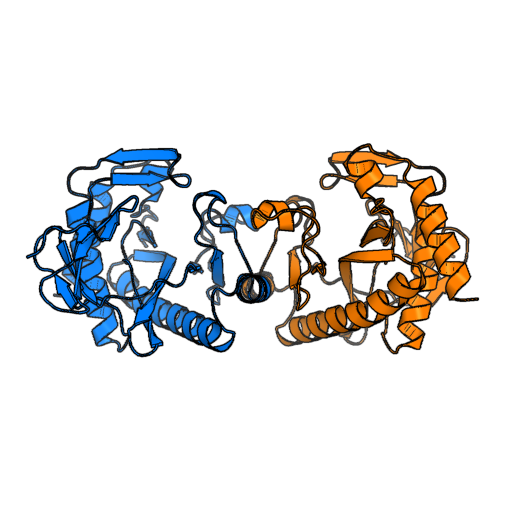21 ? -4.586 -30.234 -1.919 1 96.25 221 LEU B O 1
ATOM 3661 N N . THR B 1 222 ? -3.57 -31.922 -0.884 1 97.44 222 THR B N 1
ATOM 3662 C CA . THR B 1 222 ? -3.432 -32.688 -2.117 1 97.44 222 THR B CA 1
ATOM 3663 C C . THR B 1 222 ? -4.797 -33.125 -2.633 1 97.44 222 THR B C 1
ATOM 3665 O O . THR B 1 222 ? -4.996 -33.281 -3.844 1 97.44 222 THR B O 1
ATOM 3668 N N . ASP B 1 223 ? -5.754 -33.312 -1.71 1 97.44 223 ASP B N 1
ATOM 3669 C CA . ASP B 1 223 ? -7.109 -33.625 -2.129 1 97.44 223 ASP B CA 1
ATOM 3670 C C . ASP B 1 223 ? -7.723 -32.531 -2.971 1 97.44 223 ASP B C 1
ATOM 3672 O O . ASP B 1 223 ? -8.273 -32.781 -4.047 1 97.44 223 ASP B O 1
ATOM 3676 N N . VAL B 1 224 ? -7.594 -31.328 -2.523 1 97.5 224 VAL B N 1
ATOM 3677 C CA . VAL B 1 224 ? -8.266 -30.234 -3.223 1 97.5 224 VAL B CA 1
ATOM 3678 C C . VAL B 1 224 ? -7.492 -29.875 -4.496 1 97.5 224 VAL B C 1
ATOM 3680 O O . VAL B 1 224 ? -8.086 -29.5 -5.504 1 97.5 224 VAL B O 1
ATOM 3683 N N . TYR B 1 225 ? -6.148 -30.016 -4.473 1 98.62 225 TYR B N 1
ATOM 3684 C CA . TYR B 1 225 ? -5.367 -29.781 -5.688 1 98.62 225 TYR B CA 1
ATOM 3685 C C . TYR B 1 225 ? -5.727 -30.812 -6.758 1 98.62 225 TYR B C 1
ATOM 3687 O O . TYR B 1 225 ? -5.805 -30.469 -7.941 1 98.62 225 TYR B O 1
ATOM 3695 N N . THR B 1 226 ? -5.895 -32.062 -6.309 1 98.69 226 THR B N 1
ATOM 3696 C CA . THR B 1 226 ? -6.309 -33.125 -7.23 1 98.69 226 THR B CA 1
ATOM 3697 C C . THR B 1 226 ? -7.652 -32.781 -7.871 1 98.69 226 THR B C 1
ATOM 3699 O O . THR B 1 226 ? -7.836 -32.969 -9.078 1 98.69 226 THR B O 1
ATOM 3702 N N . GLU B 1 227 ? -8.539 -32.344 -7.051 1 98.5 227 GLU B N 1
ATOM 3703 C CA . GLU B 1 227 ? -9.844 -31.922 -7.562 1 98.5 227 GLU B CA 1
ATOM 3704 C C . GLU B 1 227 ? -9.703 -30.828 -8.617 1 98.5 227 GLU B C 1
ATOM 3706 O O . GLU B 1 227 ? -10.359 -30.875 -9.656 1 98.5 227 GLU B O 1
ATOM 3711 N N . VAL B 1 228 ? -8.875 -29.781 -8.391 1 98.75 228 VAL B N 1
ATOM 3712 C CA . VAL B 1 228 ? -8.648 -28.688 -9.328 1 98.75 228 VAL B CA 1
ATOM 3713 C C . VAL B 1 228 ? -8.07 -29.25 -10.625 1 98.75 228 VAL B C 1
ATOM 3715 O O . VAL B 1 228 ? -8.516 -28.875 -11.719 1 98.75 228 VAL B O 1
ATOM 3718 N N . LEU B 1 229 ? -7.074 -30.141 -10.508 1 98.75 229 LEU B N 1
ATOM 3719 C CA . LEU B 1 229 ? -6.469 -30.734 -11.695 1 98.75 229 LEU B CA 1
ATOM 3720 C C . LEU B 1 229 ? -7.5 -31.516 -12.508 1 98.75 229 LEU B C 1
ATOM 3722 O O . LEU B 1 229 ? -7.527 -31.422 -13.742 1 98.75 229 LEU B O 1
ATOM 3726 N N . ASN B 1 230 ? -8.297 -32.312 -11.828 1 98.5 230 ASN B N 1
ATOM 3727 C CA . ASN B 1 230 ? -9.32 -33.125 -12.5 1 98.5 230 ASN B CA 1
ATOM 3728 C C . ASN B 1 230 ? -10.297 -32.219 -13.266 1 98.5 230 ASN B C 1
ATOM 3730 O O . ASN B 1 230 ? -10.617 -32.5 -14.422 1 98.5 230 ASN B O 1
ATOM 3734 N N . ARG B 1 231 ? -10.75 -31.219 -12.641 1 98.56 231 ARG B N 1
ATOM 3735 C CA . ARG B 1 231 ? -11.68 -30.297 -13.297 1 98.56 231 ARG B CA 1
ATOM 3736 C C . ARG B 1 231 ? -11.016 -29.594 -14.477 1 98.56 231 ARG B C 1
ATOM 3738 O O . ARG B 1 231 ? -11.641 -29.391 -15.523 1 98.56 231 ARG B O 1
ATOM 3745 N N . LEU B 1 232 ? -9.758 -29.203 -14.258 1 98.56 232 LEU B N 1
ATOM 3746 C CA . LEU B 1 232 ? -8.992 -28.547 -15.312 1 98.56 232 LEU B CA 1
ATOM 3747 C C . LEU B 1 232 ? -8.875 -29.438 -16.531 1 98.56 232 LEU B C 1
ATOM 3749 O O . LEU B 1 232 ? -9.086 -28.984 -17.672 1 98.56 232 LEU B O 1
ATOM 3753 N N . LYS B 1 233 ? -8.57 -30.703 -16.344 1 98 233 LYS B N 1
ATOM 3754 C CA . LYS B 1 233 ? -8.43 -31.656 -17.453 1 98 233 LYS B CA 1
ATOM 3755 C C . LYS B 1 233 ? -9.766 -31.891 -18.156 1 98 233 LYS B C 1
ATOM 3757 O O . LYS B 1 233 ? -9.797 -32.094 -19.359 1 98 233 LYS B O 1
ATOM 3762 N N . GLN B 1 234 ? -10.789 -31.828 -17.406 1 97 234 GLN B N 1
ATOM 3763 C CA . GLN B 1 234 ? -12.125 -32.062 -17.953 1 97 234 GLN B CA 1
ATOM 3764 C C . GLN B 1 234 ? -12.516 -30.938 -18.922 1 97 234 GLN B C 1
ATOM 3766 O O . GLN B 1 234 ? -13.18 -31.203 -19.938 1 97 234 GLN B O 1
ATOM 3771 N N . VAL B 1 235 ? -12.117 -29.703 -18.641 1 95.56 235 VAL B N 1
ATOM 3772 C CA . VAL B 1 235 ? -12.555 -28.594 -19.484 1 95.56 235 VAL B CA 1
ATOM 3773 C C . VAL B 1 235 ? -11.594 -28.406 -20.641 1 95.56 235 VAL B C 1
ATOM 3775 O O . VAL B 1 235 ? -11.922 -27.75 -21.641 1 95.56 235 VAL B O 1
ATOM 3778 N N . GLN B 1 236 ? -10.422 -28.875 -20.609 1 89.81 236 GLN B N 1
ATOM 3779 C CA . GLN B 1 236 ? -9.461 -28.719 -21.703 1 89.81 236 GLN B CA 1
ATOM 3780 C C . GLN B 1 236 ? -9.531 -29.906 -22.656 1 89.81 236 GLN B C 1
ATOM 3782 O O . GLN B 1 236 ? -8.977 -29.844 -23.766 1 89.81 236 GLN B O 1
ATOM 3787 N N . ASN B 1 237 ? -10.117 -31.047 -22.281 1 78.12 237 ASN B N 1
ATOM 3788 C CA . ASN B 1 237 ? -10.391 -32.156 -23.188 1 78.12 237 ASN B CA 1
ATOM 3789 C C . ASN B 1 237 ? -11.703 -31.969 -23.938 1 78.12 237 ASN B C 1
ATOM 3791 O O . ASN B 1 237 ? -12.672 -31.453 -23.391 1 78.12 237 ASN B O 1
#

Organism: Listeria welshimeri serovar 6b (strain ATCC 35897 / DSM 20650 / CCUG 15529 / CIP 8149 / NCTC 11857 / SLCC 5334 / V8) (NCBI:txid386043)

Radius of gyration: 26.29 Å; Cα contacts (8 Å, |Δi|>4): 971; chains: 2; bounding box: 47×75×54 Å

pLDDT: mean 96.81, std 4.62, range [53.47, 98.94]

InterPro domains:
  IPR001636 Phosphoribosylaminoimidazole-succinocarboxamide synthase [TIGR00081] (4-235)
  IPR018236 SAICAR synthetase, conserved site [PS01057] (85-99)
  IPR018236 SAICAR synthetase, conserved site [PS01058] (172-180)
  IPR028923 SAICAR synthetase/ADE2, N-terminal [MF_00137] (3-234)
  IPR028923 SAICAR synthetase/ADE2, N-terminal [PF01259] (6-231)
  IPR033934 Bacterial and archaeal 5-aminoimidazole-4-(N-succinylcarboxamide) ribonucleotide synthase [cd01415] (5-234)